Protein AF-A0A953RI98-F1 (afdb_monomer_lite)

Structure (mmCIF, N/CA/C/O backbone):
data_AF-A0A953RI98-F1
#
_entry.id   AF-A0A953RI98-F1
#
loop_
_atom_site.group_PDB
_atom_site.id
_atom_site.type_symbol
_atom_site.label_atom_id
_atom_site.label_alt_id
_atom_site.label_comp_id
_atom_site.label_asym_id
_atom_site.label_entity_id
_atom_site.label_seq_id
_atom_site.pdbx_PDB_ins_code
_atom_site.Cartn_x
_atom_site.Cartn_y
_atom_site.Cartn_z
_atom_site.occupancy
_atom_site.B_iso_or_equiv
_atom_site.auth_seq_id
_atom_site.auth_comp_id
_atom_site.auth_asym_id
_atom_site.auth_atom_id
_atom_site.pdbx_PDB_model_num
ATOM 1 N N . MET A 1 1 ? -12.023 2.809 58.067 1.00 58.75 1 MET A N 1
ATOM 2 C CA . MET A 1 1 ? -12.559 1.647 57.316 1.00 58.75 1 MET A CA 1
ATOM 3 C C . MET A 1 1 ? -13.437 2.061 56.128 1.00 58.75 1 MET A C 1
ATOM 5 O O . MET A 1 1 ? -13.149 1.633 55.020 1.00 58.75 1 MET A O 1
ATOM 9 N N . GLY A 1 2 ? -14.457 2.915 56.315 1.00 71.69 2 GLY A N 1
ATOM 10 C CA . GLY A 1 2 ? -15.436 3.251 55.259 1.00 71.69 2 GLY A CA 1
ATOM 11 C C . GLY A 1 2 ? -14.859 3.835 53.959 1.00 71.69 2 GLY A C 1
ATOM 12 O O . GLY A 1 2 ? -15.266 3.426 52.878 1.00 71.69 2 GLY A O 1
ATOM 13 N N . GLN A 1 3 ? -13.851 4.711 54.039 1.00 71.62 3 GLN A N 1
ATOM 14 C CA . GLN A 1 3 ? -13.196 5.284 52.851 1.00 71.62 3 GLN A CA 1
ATOM 15 C C . GLN A 1 3 ? -12.458 4.237 51.996 1.00 71.62 3 GLN A C 1
ATOM 17 O O . GLN A 1 3 ? -12.484 4.318 50.774 1.00 71.62 3 GLN A O 1
ATOM 22 N N . LEU A 1 4 ? -11.842 3.225 52.618 1.00 76.06 4 LEU A N 1
ATOM 23 C CA . LEU A 1 4 ? -11.129 2.159 51.901 1.00 76.06 4 LEU A CA 1
ATOM 24 C C . LEU A 1 4 ? -12.098 1.226 51.168 1.00 76.06 4 LEU A C 1
ATOM 26 O O . LEU A 1 4 ? -11.824 0.813 50.046 1.00 76.06 4 LEU A O 1
ATOM 30 N N . ILE A 1 5 ? -13.252 0.940 51.778 1.00 74.56 5 ILE A N 1
ATOM 31 C CA . ILE A 1 5 ? -14.322 0.152 51.150 1.00 74.56 5 ILE A CA 1
ATOM 32 C C . ILE A 1 5 ? -14.898 0.911 49.953 1.00 74.56 5 ILE A C 1
ATOM 34 O O . ILE A 1 5 ? -15.099 0.322 48.896 1.00 74.56 5 ILE A O 1
ATOM 38 N N . LEU A 1 6 ? -15.105 2.225 50.086 1.00 72.19 6 LEU A N 1
ATOM 39 C CA . LEU A 1 6 ? -15.573 3.063 48.984 1.00 72.19 6 LEU A CA 1
ATOM 40 C C . LEU A 1 6 ? -14.578 3.076 47.815 1.00 72.19 6 LEU A C 1
ATOM 42 O O . LEU A 1 6 ? -14.996 2.946 46.669 1.00 72.19 6 LEU A O 1
ATOM 46 N N . ILE A 1 7 ? -13.274 3.178 48.097 1.00 76.62 7 ILE A N 1
ATOM 47 C CA . ILE A 1 7 ? -12.220 3.079 47.077 1.00 76.62 7 ILE A CA 1
ATOM 48 C C . ILE A 1 7 ? -12.268 1.707 46.400 1.00 76.62 7 ILE A C 1
ATOM 50 O O . ILE A 1 7 ? -12.301 1.638 45.176 1.00 76.62 7 ILE A O 1
ATOM 54 N N . ALA A 1 8 ? -12.348 0.619 47.170 1.00 77.00 8 ALA A N 1
ATOM 55 C CA . ALA A 1 8 ? -12.448 -0.724 46.607 1.00 77.00 8 ALA A CA 1
ATOM 56 C C . ALA A 1 8 ? -13.686 -0.873 45.702 1.00 77.00 8 ALA A C 1
ATOM 58 O O . ALA A 1 8 ? -13.570 -1.389 44.595 1.00 77.00 8 ALA A O 1
ATOM 59 N N . LEU A 1 9 ? -14.848 -0.355 46.106 1.00 72.31 9 LEU A N 1
ATOM 60 C CA . LEU A 1 9 ? -16.073 -0.379 45.297 1.00 72.31 9 LEU A CA 1
ATOM 61 C C . LEU A 1 9 ? -15.994 0.526 44.056 1.00 72.31 9 LEU A C 1
ATOM 63 O O . LEU A 1 9 ? -16.518 0.172 43.002 1.00 72.31 9 LEU A O 1
ATOM 67 N N . ALA A 1 10 ? -15.311 1.668 44.138 1.00 72.00 10 ALA A N 1
ATOM 68 C CA . ALA A 1 10 ? -15.147 2.581 43.008 1.00 72.00 10 ALA A CA 1
ATOM 69 C C . ALA A 1 10 ? -14.333 1.958 41.856 1.00 72.00 10 ALA A C 1
ATOM 71 O O . ALA A 1 10 ? -14.590 2.264 40.686 1.00 72.00 10 ALA A O 1
ATOM 72 N N . THR A 1 11 ? -13.424 1.018 42.157 1.00 78.88 11 THR A N 1
ATOM 73 C CA . THR A 1 11 ? -12.652 0.306 41.122 1.00 78.88 11 THR A CA 1
ATOM 74 C C . THR A 1 11 ? -13.535 -0.474 40.142 1.00 78.88 11 THR A C 1
ATOM 76 O O . THR A 1 11 ? -13.178 -0.570 38.971 1.00 78.88 11 THR A O 1
ATOM 79 N N . PHE A 1 12 ? -14.722 -0.927 40.565 1.00 73.88 12 PHE A N 1
ATOM 80 C CA . PHE A 1 12 ? -15.679 -1.631 39.700 1.00 73.88 12 PHE A CA 1
ATOM 81 C C . PHE A 1 12 ? -16.277 -0.727 38.617 1.00 73.88 12 PHE A C 1
ATOM 83 O O . PHE A 1 12 ? -16.681 -1.209 37.561 1.00 73.88 12 PHE A O 1
ATOM 90 N N . VAL A 1 13 ? -16.353 0.583 38.875 1.00 72.00 13 VAL A N 1
ATOM 91 C CA . VAL A 1 13 ? -16.832 1.567 37.895 1.00 72.00 13 VAL A CA 1
ATOM 92 C C . VAL A 1 13 ? -15.695 1.966 36.962 1.00 72.00 13 VAL A C 1
ATOM 94 O O . VAL A 1 13 ? -15.873 2.023 35.747 1.00 72.00 13 VAL A O 1
ATOM 97 N N . SER A 1 14 ? -14.524 2.258 37.530 1.00 77.56 14 SER A N 1
ATOM 98 C CA . SER A 1 14 ? -13.326 2.567 36.759 1.00 77.56 14 SER A CA 1
ATOM 99 C C . SER A 1 14 ? -12.066 2.403 37.605 1.00 77.56 14 SER A C 1
ATOM 101 O O . SER A 1 14 ? -11.729 3.276 38.408 1.00 77.56 14 SER A O 1
ATOM 103 N N . GLU A 1 15 ? -11.308 1.345 37.339 1.00 81.69 15 GLU A N 1
ATOM 104 C CA . GLU A 1 15 ? -10.037 1.037 38.003 1.00 81.69 15 GLU A CA 1
ATOM 105 C C . GLU A 1 15 ? -9.029 2.189 37.923 1.00 81.69 15 GLU A C 1
ATOM 107 O O . GLU A 1 15 ? -8.533 2.657 38.949 1.00 81.69 15 GLU A O 1
ATOM 112 N N . ASP A 1 16 ? -8.758 2.678 36.707 1.00 79.06 16 ASP A N 1
ATOM 113 C CA . ASP A 1 16 ? -7.686 3.645 36.452 1.00 79.06 16 ASP A CA 1
ATOM 114 C C . ASP A 1 16 ? -8.006 5.004 37.109 1.00 79.06 16 ASP A C 1
ATOM 116 O O . ASP A 1 16 ? -7.175 5.557 37.830 1.00 79.06 16 ASP A O 1
ATOM 120 N N . LEU A 1 17 ? -9.242 5.506 36.954 1.00 76.06 17 LEU A N 1
ATOM 121 C CA . LEU A 1 17 ? -9.711 6.718 37.649 1.00 76.06 17 LEU A CA 1
ATOM 122 C C . LEU A 1 17 ? -9.655 6.576 39.172 1.00 76.06 17 LEU A C 1
ATOM 124 O O . LEU A 1 17 ? -9.286 7.527 39.855 1.00 76.06 17 LEU A O 1
ATOM 128 N N . THR A 1 18 ? -9.993 5.402 39.704 1.00 80.25 18 THR A N 1
ATOM 129 C CA . THR A 1 18 ? -9.971 5.160 41.149 1.00 80.25 18 THR A CA 1
ATOM 130 C C . THR A 1 18 ? -8.543 5.161 41.687 1.00 80.25 18 THR A C 1
ATOM 132 O O . THR A 1 18 ? -8.291 5.750 42.737 1.00 80.25 18 THR A O 1
ATOM 135 N N . CYS A 1 19 ? -7.584 4.589 40.954 1.00 81.81 19 CYS A N 1
ATOM 136 C CA . CYS A 1 19 ? -6.167 4.645 41.317 1.00 81.81 19 CYS A CA 1
ATOM 137 C C . CYS A 1 19 ? -5.626 6.082 41.286 1.00 81.81 19 CYS A C 1
ATOM 139 O O . CYS A 1 19 ? -4.905 6.484 42.198 1.00 81.81 19 CYS A O 1
ATOM 141 N N . ILE A 1 20 ? -6.008 6.869 40.274 1.00 81.44 20 ILE A N 1
ATOM 142 C CA . ILE A 1 20 ? -5.626 8.285 40.156 1.00 81.44 20 ILE A CA 1
ATOM 143 C C . ILE A 1 20 ? -6.228 9.104 41.306 1.00 81.44 20 ILE A C 1
ATOM 145 O O . ILE A 1 20 ? -5.518 9.836 41.994 1.00 81.44 20 ILE A O 1
ATOM 149 N N . ALA A 1 21 ? -7.525 8.942 41.576 1.00 75.56 21 ALA A N 1
ATOM 150 C CA . ALA A 1 21 ? -8.201 9.615 42.683 1.00 75.56 21 ALA A CA 1
ATOM 151 C C . ALA A 1 21 ? -7.585 9.232 44.037 1.00 75.56 21 ALA A C 1
ATOM 153 O O . ALA A 1 21 ? -7.332 10.097 44.871 1.00 75.56 21 ALA A O 1
ATOM 154 N N . THR A 1 22 ? -7.261 7.953 44.232 1.00 82.19 22 THR A N 1
ATOM 155 C CA . THR A 1 22 ? -6.580 7.468 45.440 1.00 82.19 22 THR A CA 1
ATOM 156 C C . THR A 1 22 ? -5.192 8.091 45.580 1.00 82.19 22 THR A C 1
ATOM 158 O O . THR A 1 22 ? -4.839 8.552 46.662 1.00 82.19 22 THR A O 1
ATOM 161 N N . GLY A 1 23 ? -4.427 8.188 44.488 1.00 83.31 23 GLY A N 1
ATOM 162 C CA . GLY A 1 23 ? -3.149 8.899 44.465 1.00 83.31 23 GLY A CA 1
ATOM 163 C C . GLY A 1 23 ? -3.290 10.378 44.834 1.00 83.31 23 GLY A C 1
ATOM 164 O O . GLY A 1 23 ? -2.497 10.885 45.622 1.00 83.31 23 GLY A O 1
ATOM 165 N N . ALA A 1 24 ? -4.332 11.057 44.348 1.00 78.56 24 ALA A N 1
ATOM 166 C CA . ALA A 1 24 ? -4.621 12.445 44.710 1.00 78.56 24 ALA A CA 1
ATOM 167 C C . ALA A 1 24 ? -4.979 12.609 46.203 1.00 78.56 24 ALA A C 1
ATOM 169 O O . ALA A 1 24 ? -4.488 13.532 46.850 1.00 78.56 24 ALA A O 1
ATOM 170 N N . LEU A 1 25 ? -5.758 11.685 46.779 1.00 80.00 25 LEU A N 1
ATOM 171 C CA . LEU A 1 25 ? -6.078 11.673 48.216 1.00 80.00 25 LEU A CA 1
ATOM 172 C C . LEU A 1 25 ? -4.842 11.410 49.094 1.00 80.00 25 LEU A C 1
ATOM 174 O O . LEU A 1 25 ? -4.729 11.945 50.199 1.00 80.00 25 LEU A O 1
ATOM 178 N N . ILE A 1 26 ? -3.899 10.599 48.604 1.00 85.50 26 ILE A N 1
ATOM 179 C CA . ILE A 1 26 ? -2.601 10.378 49.257 1.00 85.50 26 ILE A CA 1
ATOM 180 C C . ILE A 1 26 ? -1.724 11.632 49.145 1.00 85.50 26 ILE A C 1
ATOM 182 O O . ILE A 1 26 ? -1.042 12.005 50.103 1.00 85.50 26 ILE A O 1
ATOM 186 N N . ALA A 1 27 ? -1.748 12.314 47.996 1.00 80.94 27 ALA A N 1
ATOM 187 C CA . ALA A 1 27 ? -1.023 13.565 47.793 1.00 80.94 27 ALA A CA 1
ATOM 188 C C . ALA A 1 27 ? -1.484 14.659 48.766 1.00 80.94 27 ALA A C 1
ATOM 190 O O . ALA A 1 27 ? -0.638 15.368 49.307 1.00 80.94 27 ALA A O 1
ATOM 191 N N . SER A 1 28 ? -2.791 14.742 49.039 1.00 75.62 28 SER A N 1
ATOM 192 C CA . SER A 1 28 ? -3.391 15.703 49.972 1.00 75.62 28 SER A CA 1
ATOM 193 C C . SER A 1 28 ? -3.288 15.305 51.452 1.00 75.62 28 SER A C 1
ATOM 195 O O . SER A 1 28 ? -3.859 15.984 52.299 1.00 75.62 28 SER A O 1
ATOM 197 N N . GLY A 1 29 ? -2.624 14.189 51.779 1.00 80.31 29 GLY A N 1
ATOM 198 C CA . GLY A 1 29 ? -2.442 13.719 53.159 1.00 80.31 29 GLY A CA 1
ATOM 199 C C . GLY A 1 29 ? -3.692 13.128 53.822 1.00 80.31 29 GLY A C 1
ATOM 200 O O . GLY A 1 29 ? -3.650 12.797 55.002 1.00 80.31 29 GLY A O 1
ATOM 201 N N . MET A 1 30 ? -4.793 12.956 53.081 1.00 76.06 30 MET A N 1
ATOM 202 C CA . MET A 1 30 ? -6.050 12.407 53.611 1.00 76.06 30 MET A CA 1
ATOM 203 C C . MET A 1 30 ? -6.041 10.875 53.711 1.00 76.06 30 MET A C 1
ATOM 205 O O . MET A 1 30 ? -6.892 10.297 54.384 1.00 76.06 30 MET A O 1
ATOM 209 N N . LEU A 1 31 ? -5.104 10.208 53.031 1.00 81.56 31 LEU A N 1
ATOM 210 C CA . LEU A 1 31 ? -5.006 8.753 52.988 1.00 81.56 31 LEU A CA 1
ATOM 211 C C . LEU A 1 31 ? -3.542 8.299 53.048 1.00 81.56 31 LEU A C 1
ATOM 213 O O . LEU A 1 31 ? -2.679 8.844 52.363 1.00 81.56 31 LEU A O 1
ATOM 217 N N . GLY A 1 32 ? -3.260 7.260 53.836 1.00 86.00 32 GLY A N 1
ATOM 218 C CA . GLY A 1 32 ? -1.954 6.604 53.819 1.00 86.00 32 GLY A CA 1
ATOM 219 C C . GLY A 1 32 ? -1.722 5.852 52.504 1.00 86.00 32 GLY A C 1
ATOM 220 O O . GLY A 1 32 ? -2.642 5.225 51.973 1.00 86.00 32 GLY A O 1
ATOM 221 N N . PHE A 1 33 ? -0.482 5.860 52.007 1.00 88.25 33 PHE A N 1
ATOM 222 C CA . PHE A 1 33 ? -0.121 5.200 50.747 1.00 88.25 33 PHE A CA 1
ATOM 223 C C . PHE A 1 33 ? -0.445 3.700 50.757 1.00 88.25 33 PHE A C 1
ATOM 225 O O . PHE A 1 33 ? -1.147 3.208 49.875 1.00 88.25 33 PHE A O 1
ATOM 232 N N . LEU A 1 34 ? 0.012 2.983 51.789 1.00 88.81 34 LEU A N 1
ATOM 233 C CA . LEU A 1 34 ? -0.156 1.534 51.881 1.00 88.81 34 LEU A CA 1
ATOM 234 C C . LEU A 1 34 ? -1.642 1.114 51.987 1.00 88.81 34 LEU A C 1
ATOM 236 O O . LEU A 1 34 ? -2.062 0.282 51.184 1.00 88.81 34 LEU A O 1
ATOM 240 N N . PRO A 1 35 ? -2.481 1.716 52.859 1.00 89.25 35 PRO A N 1
ATOM 241 C CA . PRO A 1 35 ? -3.920 1.442 52.869 1.00 89.25 35 PRO A CA 1
ATOM 242 C C . PRO A 1 35 ? -4.624 1.728 51.535 1.00 89.25 35 PRO A C 1
ATOM 244 O O . PRO A 1 35 ? -5.454 0.929 51.106 1.00 89.25 35 PRO A O 1
ATOM 247 N N . GLY A 1 36 ? -4.292 2.837 50.862 1.00 86.25 36 GLY A N 1
ATOM 248 C CA . GLY A 1 36 ? -4.909 3.201 49.582 1.00 86.25 36 GLY A CA 1
ATOM 249 C C . GLY A 1 36 ? -4.561 2.235 48.451 1.00 86.25 36 GLY A C 1
ATOM 250 O O . GLY A 1 36 ? -5.443 1.806 47.704 1.00 86.25 36 GLY A O 1
ATOM 251 N N . VAL A 1 37 ? -3.291 1.832 48.363 1.00 89.69 37 VAL A N 1
ATOM 252 C CA . VAL A 1 37 ? -2.833 0.825 47.398 1.00 89.69 37 VAL A CA 1
ATOM 253 C C . VAL A 1 37 ? -3.502 -0.521 47.662 1.00 89.69 37 VAL A C 1
ATOM 255 O O . VAL A 1 37 ? -4.019 -1.123 46.725 1.00 89.69 37 VAL A O 1
ATOM 258 N N . LEU A 1 38 ? -3.551 -0.978 48.917 1.00 90.38 38 LEU A N 1
ATOM 259 C CA . LEU A 1 38 ? -4.193 -2.248 49.269 1.00 90.38 38 LEU A CA 1
ATOM 260 C C . LEU A 1 38 ? -5.690 -2.248 48.937 1.00 90.38 38 LEU A C 1
ATOM 262 O O . LEU A 1 38 ? -6.190 -3.236 48.404 1.00 90.38 38 LEU A O 1
ATOM 266 N N . ALA A 1 39 ? -6.392 -1.138 49.181 1.00 88.12 39 ALA A N 1
ATOM 267 C CA . ALA A 1 39 ? -7.798 -0.996 48.810 1.00 88.12 39 ALA A CA 1
ATOM 268 C C . ALA A 1 39 ? -8.013 -1.065 47.288 1.00 88.12 39 ALA A C 1
ATOM 270 O O . ALA A 1 39 ? -8.926 -1.753 46.831 1.00 88.12 39 ALA A O 1
ATOM 271 N N . CYS A 1 40 ? -7.150 -0.412 46.500 1.00 86.25 40 CYS A N 1
ATOM 272 C CA . CYS A 1 40 ? -7.204 -0.487 45.038 1.00 86.25 40 CYS A CA 1
ATOM 273 C C . CYS A 1 40 ? -6.902 -1.903 44.532 1.00 86.25 40 CYS A C 1
ATOM 275 O O . CYS A 1 40 ? -7.646 -2.427 43.708 1.00 86.25 40 CYS A O 1
ATOM 277 N N . VAL A 1 41 ? -5.844 -2.542 45.043 1.00 89.31 41 VAL A N 1
ATOM 278 C CA . VAL A 1 41 ? -5.472 -3.913 44.660 1.00 89.31 41 VAL A CA 1
ATOM 279 C C . VAL A 1 41 ? -6.602 -4.885 44.986 1.00 89.31 41 VAL A C 1
ATOM 281 O O . VAL A 1 41 ? -6.954 -5.693 44.132 1.00 89.31 41 VAL A O 1
ATOM 284 N N . ALA A 1 42 ? -7.202 -4.783 46.175 1.00 87.88 42 ALA A N 1
ATOM 285 C CA . ALA A 1 42 ? -8.323 -5.626 46.571 1.00 87.88 42 ALA A CA 1
ATOM 286 C C . ALA A 1 42 ? -9.540 -5.418 45.657 1.00 87.88 42 ALA A C 1
ATOM 288 O O . ALA A 1 42 ? -10.073 -6.391 45.130 1.00 87.88 42 ALA A O 1
ATOM 289 N N . GLY A 1 43 ? -9.946 -4.166 45.421 1.00 86.38 43 GLY A N 1
ATOM 290 C CA . GLY A 1 43 ? -11.077 -3.843 44.548 1.00 86.38 43 GLY A CA 1
ATOM 291 C C . GLY A 1 43 ? -10.897 -4.382 43.128 1.00 86.38 43 GLY A C 1
ATOM 292 O O . GLY A 1 43 ? -11.750 -5.120 42.637 1.00 86.38 43 GLY A O 1
ATOM 293 N N . ILE A 1 44 ? -9.739 -4.112 42.519 1.00 87.06 44 ILE A N 1
ATOM 294 C CA . ILE A 1 44 ? -9.410 -4.597 41.173 1.00 87.06 44 ILE A CA 1
ATOM 295 C C . ILE A 1 44 ? -9.367 -6.132 41.143 1.00 87.06 44 ILE A C 1
ATOM 297 O O . ILE A 1 44 ? -9.875 -6.756 40.217 1.00 87.06 44 ILE A O 1
ATOM 301 N N . PHE A 1 45 ? -8.808 -6.766 42.177 1.00 88.19 45 PHE A N 1
ATOM 302 C CA . PHE A 1 45 ? -8.748 -8.223 42.258 1.00 88.19 45 PHE A CA 1
ATOM 303 C C . PHE A 1 45 ? -10.122 -8.878 42.292 1.00 88.19 45 PHE A C 1
ATOM 305 O O . PHE A 1 45 ? -10.366 -9.819 41.537 1.00 88.19 45 PHE A O 1
ATOM 312 N N . PHE A 1 46 ? -11.043 -8.364 43.101 1.00 87.81 46 PHE A N 1
ATOM 313 C CA . PHE A 1 46 ? -12.403 -8.893 43.121 1.00 87.81 46 PHE A CA 1
ATOM 314 C C . PHE A 1 46 ? -13.180 -8.560 41.840 1.00 87.81 46 PHE A C 1
ATOM 316 O O . PHE A 1 46 ? -13.892 -9.428 41.336 1.00 87.81 46 PHE A O 1
ATOM 323 N N . GLY A 1 47 ? -13.015 -7.359 41.278 1.00 84.81 47 GLY A N 1
ATOM 324 C CA . GLY A 1 47 ? -13.652 -6.960 40.019 1.00 84.81 47 GLY A CA 1
ATOM 325 C C . GLY A 1 47 ? -13.255 -7.849 38.839 1.00 84.81 47 GLY A C 1
ATOM 326 O O . GLY A 1 47 ? -14.115 -8.375 38.131 1.00 84.81 47 GLY A O 1
ATOM 327 N N . ASP A 1 48 ? -11.962 -8.107 38.672 1.00 84.19 48 ASP A N 1
ATOM 328 C CA . ASP A 1 48 ? -11.457 -8.924 37.567 1.00 84.19 48 ASP A CA 1
ATOM 329 C C . ASP A 1 48 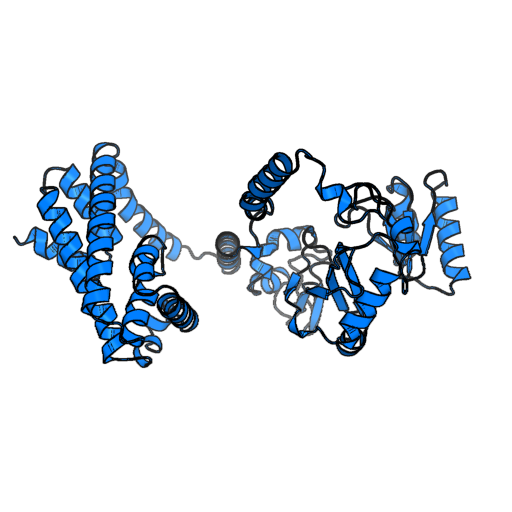? -11.742 -10.421 37.753 1.00 84.19 48 ASP A C 1
ATOM 331 O O . ASP A 1 48 ? -11.989 -11.140 36.777 1.00 84.19 48 ASP A O 1
ATOM 335 N N . LEU A 1 49 ? -11.810 -10.900 39.001 1.00 86.88 49 LEU A N 1
ATOM 336 C CA . LEU A 1 49 ? -12.312 -12.243 39.289 1.00 86.88 49 LEU A CA 1
ATOM 337 C C . LEU A 1 49 ? -13.768 -12.417 38.847 1.00 86.88 49 LEU A C 1
ATOM 339 O O . LEU A 1 49 ? -14.104 -13.474 38.308 1.00 86.88 49 LEU A O 1
ATOM 343 N N . LEU A 1 50 ? -14.623 -11.398 39.006 1.00 86.50 50 LEU A N 1
ATOM 344 C CA . LEU A 1 50 ? -15.993 -11.460 38.488 1.00 86.50 50 LEU A CA 1
ATOM 345 C C . LEU A 1 50 ? -16.007 -11.618 36.968 1.00 86.50 50 LEU A C 1
ATOM 347 O O . LEU A 1 50 ? -16.801 -12.406 36.465 1.00 86.50 50 LEU A O 1
ATOM 351 N N . LEU A 1 51 ? -15.119 -10.944 36.232 1.00 85.06 51 LEU A N 1
ATOM 352 C CA . LEU A 1 51 ? -15.024 -11.092 34.773 1.00 85.06 51 LEU A CA 1
ATOM 353 C C . LEU A 1 51 ? -14.588 -12.505 34.364 1.00 85.06 51 LEU A C 1
ATOM 355 O O . LEU A 1 51 ? -15.168 -13.091 33.444 1.00 85.06 51 LEU A O 1
ATOM 359 N N . TYR A 1 52 ? -13.616 -13.080 35.077 1.00 86.75 52 TYR A N 1
ATOM 360 C CA . TYR A 1 52 ? -13.198 -14.470 34.887 1.00 86.75 52 TYR A CA 1
ATOM 361 C C . TYR A 1 52 ? -14.349 -15.452 35.156 1.00 86.75 52 TYR A C 1
ATOM 363 O O . TYR A 1 52 ? -14.629 -16.328 34.331 1.00 86.75 52 TYR A O 1
ATOM 371 N N . PHE A 1 53 ? -15.052 -15.305 36.284 1.00 86.25 53 PHE A N 1
ATOM 372 C CA . PHE A 1 53 ? -16.180 -16.174 36.626 1.00 86.25 53 PHE A CA 1
ATOM 373 C C . PHE A 1 53 ? -17.361 -15.983 35.683 1.00 86.25 53 PHE A C 1
ATOM 375 O O . PHE A 1 53 ? -17.996 -16.967 35.314 1.00 86.25 53 PHE A O 1
ATOM 382 N N . ALA A 1 54 ? -17.615 -14.761 35.226 1.00 83.50 54 ALA A N 1
ATOM 383 C CA . ALA A 1 54 ? -18.639 -14.483 34.235 1.00 83.50 54 ALA A CA 1
ATOM 384 C C . ALA A 1 54 ? -18.335 -15.224 32.921 1.00 83.50 54 ALA A C 1
ATOM 386 O O . ALA A 1 54 ? -19.207 -15.914 32.401 1.00 83.50 54 ALA A O 1
ATOM 387 N N . GLY A 1 55 ? -17.084 -15.201 32.442 1.00 83.56 55 GLY A N 1
ATOM 388 C CA . GLY A 1 55 ? -16.660 -16.010 31.292 1.00 83.56 55 GLY A CA 1
ATOM 389 C C . GLY A 1 55 ? -16.757 -17.524 31.534 1.00 83.56 55 GLY A C 1
ATOM 390 O O . GLY A 1 55 ? -17.151 -18.270 30.639 1.00 83.56 55 GLY A O 1
ATOM 391 N N . ARG A 1 56 ? -16.443 -17.991 32.750 1.00 85.12 56 ARG A N 1
ATOM 392 C CA . ARG A 1 56 ? -16.437 -19.421 33.109 1.00 85.12 56 ARG A CA 1
ATOM 393 C C . ARG A 1 56 ? -17.833 -20.021 33.310 1.00 85.12 56 ARG A C 1
ATOM 395 O O . ARG A 1 56 ? -18.039 -21.176 32.938 1.00 85.12 56 ARG A O 1
ATOM 402 N N . LEU A 1 57 ? -18.752 -19.272 33.922 1.00 84.81 57 LEU A N 1
ATOM 403 C CA . LEU A 1 57 ? -20.109 -19.714 34.266 1.00 84.81 57 LEU A CA 1
ATOM 404 C C . LEU A 1 57 ? -21.093 -19.479 33.120 1.00 84.81 57 LEU A C 1
ATOM 406 O O . LEU A 1 57 ? -21.866 -20.373 32.793 1.00 84.81 57 LEU A O 1
ATOM 410 N N . LEU A 1 58 ? -21.057 -18.295 32.500 1.00 81.81 58 LEU A N 1
ATOM 411 C CA . LEU A 1 58 ? -22.013 -17.919 31.452 1.00 81.81 58 LEU A CA 1
ATOM 412 C C . LEU A 1 58 ? -21.564 -18.367 30.059 1.00 81.81 58 LEU A C 1
ATOM 414 O O . LEU A 1 58 ? -22.381 -18.404 29.142 1.00 81.81 58 LEU A O 1
ATOM 418 N N . GLY A 1 59 ? -20.287 -18.726 29.888 1.00 78.88 59 GLY A N 1
ATOM 419 C CA . GLY A 1 59 ? -19.756 -19.222 28.623 1.00 78.88 59 GLY A CA 1
ATOM 420 C C . GLY A 1 59 ? -19.830 -18.189 27.493 1.00 78.88 59 GLY A C 1
ATOM 421 O O . GLY A 1 59 ? -19.922 -16.983 27.719 1.00 78.88 59 GLY A O 1
ATOM 422 N N . ARG A 1 60 ? -19.796 -18.662 26.239 1.00 74.00 60 ARG A N 1
ATOM 423 C CA . ARG A 1 60 ? -19.845 -17.807 25.035 1.00 74.00 60 ARG A CA 1
ATOM 424 C C . ARG A 1 60 ? -21.065 -16.862 24.946 1.00 74.00 60 ARG A C 1
ATOM 426 O O . ARG A 1 60 ? -20.876 -15.755 24.439 1.00 74.00 60 ARG A O 1
ATOM 433 N N . PRO A 1 61 ? -22.269 -17.200 25.458 1.00 76.88 61 PRO A N 1
ATOM 434 C CA . PRO A 1 61 ? -23.422 -16.292 25.464 1.00 76.88 61 PRO A CA 1
ATOM 435 C C . PRO A 1 61 ? -23.179 -14.906 26.082 1.00 76.88 61 PRO A C 1
ATOM 437 O O . PRO A 1 61 ? -23.808 -13.938 25.658 1.00 76.88 61 PRO A O 1
ATOM 440 N N . ILE A 1 62 ? -22.241 -14.762 27.029 1.00 73.12 62 ILE A N 1
ATOM 441 C CA . ILE A 1 62 ? -21.940 -13.454 27.638 1.00 73.12 62 ILE A CA 1
ATOM 442 C C . ILE A 1 62 ? -21.407 -12.435 26.622 1.00 73.12 62 ILE A C 1
ATOM 444 O O . ILE A 1 62 ? -21.698 -11.241 26.711 1.00 73.12 62 ILE A O 1
ATOM 448 N N . VAL A 1 63 ? -20.668 -12.912 25.616 1.00 68.12 63 VAL A N 1
ATOM 449 C CA . VAL A 1 63 ? -20.084 -12.082 24.552 1.00 68.12 63 VAL A CA 1
ATOM 450 C C . VAL A 1 63 ? -21.176 -11.565 23.608 1.00 68.12 63 VAL A C 1
ATOM 452 O O . VAL A 1 63 ? -21.039 -10.503 23.002 1.00 68.12 63 VAL A O 1
ATOM 455 N N . GLN A 1 64 ? -22.307 -12.272 23.532 1.00 71.94 64 GLN A N 1
ATOM 456 C CA . GLN A 1 64 ? -23.447 -11.914 22.689 1.00 71.94 64 GLN A CA 1
ATOM 457 C C . GLN A 1 64 ? -24.417 -10.933 23.367 1.00 71.94 64 GLN A C 1
ATOM 459 O O . GLN A 1 64 ? -25.319 -10.401 22.712 1.00 71.94 64 GLN A O 1
ATOM 464 N N . TRP A 1 65 ? -24.229 -10.627 24.655 1.00 75.56 65 TRP A N 1
ATOM 465 C CA . TRP A 1 65 ? -25.087 -9.686 25.367 1.00 75.56 65 TRP A CA 1
ATOM 466 C C . TRP A 1 65 ? -24.907 -8.257 24.826 1.00 75.56 65 TRP A C 1
ATOM 468 O O . TRP A 1 65 ? -23.800 -7.720 24.782 1.00 75.56 65 TRP A O 1
ATOM 478 N N . LYS A 1 66 ? -26.014 -7.619 24.407 1.00 68.94 66 LYS A N 1
ATOM 479 C CA . LYS A 1 66 ? -26.037 -6.320 23.697 1.00 68.94 66 LYS A CA 1
ATOM 480 C C . LYS A 1 66 ? -25.128 -5.216 24.281 1.00 68.94 66 LYS A C 1
ATOM 482 O O . LYS A 1 66 ? -24.473 -4.552 23.474 1.00 68.94 66 LYS A O 1
ATOM 487 N N . PRO A 1 67 ? -25.068 -4.966 25.606 1.00 69.50 67 PRO A N 1
ATOM 488 C CA . PRO A 1 67 ? -24.175 -3.942 26.149 1.00 69.50 67 PRO A CA 1
ATOM 489 C C . PRO A 1 67 ? -22.697 -4.346 26.062 1.00 69.50 67 PRO A C 1
ATOM 491 O O . PRO A 1 67 ? -21.870 -3.514 25.690 1.00 69.50 67 PRO A O 1
ATOM 494 N N . LEU A 1 68 ? -22.365 -5.618 26.317 1.00 66.00 68 LEU A N 1
ATOM 495 C CA . LEU A 1 68 ? -20.988 -6.110 26.243 1.00 66.00 68 LEU A CA 1
ATOM 496 C C . LEU A 1 68 ? -20.480 -6.200 24.803 1.00 66.00 68 LEU A C 1
ATOM 498 O O . LEU A 1 68 ? -19.344 -5.811 24.560 1.00 66.00 68 LEU A O 1
ATOM 502 N N . ARG A 1 69 ? -21.316 -6.591 23.832 1.00 68.56 69 ARG A N 1
ATOM 503 C CA . ARG A 1 69 ? -20.938 -6.713 22.409 1.00 68.56 69 ARG A CA 1
ATOM 504 C C . ARG A 1 69 ? -20.390 -5.414 21.798 1.00 68.56 69 ARG A C 1
ATOM 506 O O . ARG A 1 69 ? -19.623 -5.450 20.839 1.00 68.56 69 ARG A O 1
ATOM 513 N N . ARG A 1 70 ? -20.772 -4.248 22.339 1.00 65.50 70 ARG A N 1
ATOM 514 C CA . ARG A 1 70 ? -20.253 -2.937 21.894 1.00 65.50 70 ARG A CA 1
ATOM 515 C C . ARG A 1 70 ? -18.802 -2.689 22.314 1.00 65.50 70 ARG A C 1
ATOM 517 O O . ARG A 1 70 ? -18.110 -1.922 21.654 1.00 65.50 70 ARG A O 1
ATOM 524 N N . ILE A 1 71 ? -18.359 -3.311 23.403 1.00 67.00 71 ILE A N 1
ATOM 525 C CA . ILE A 1 71 ? -17.029 -3.119 24.002 1.00 67.00 71 ILE A CA 1
ATOM 526 C C . ILE A 1 71 ? -16.132 -4.329 23.689 1.00 67.00 71 ILE A C 1
ATOM 528 O O . ILE A 1 71 ? -14.952 -4.181 23.357 1.00 67.00 71 ILE A O 1
ATOM 532 N N . LEU A 1 72 ? -16.725 -5.521 23.735 1.00 70.38 72 LEU A N 1
ATOM 533 C CA . LEU A 1 72 ? -16.119 -6.830 23.575 1.00 70.38 72 LEU A CA 1
ATOM 534 C C . LEU A 1 72 ? -16.616 -7.479 22.272 1.00 70.38 72 LEU A C 1
ATOM 536 O O . LEU A 1 72 ? -17.725 -8.002 22.215 1.00 70.38 72 LEU A O 1
ATOM 540 N N . SER A 1 73 ? -15.810 -7.430 21.209 1.00 75.38 73 SER A N 1
ATOM 541 C CA . SER A 1 73 ? -16.120 -8.135 19.958 1.00 75.38 73 SER A CA 1
ATOM 542 C C . SER A 1 73 ? -15.656 -9.591 20.017 1.00 75.38 73 SER A C 1
ATOM 544 O O . SER A 1 73 ? -14.623 -9.879 20.620 1.00 75.38 73 SER A O 1
ATOM 546 N N . GLU A 1 74 ? -16.368 -10.494 19.336 1.00 77.50 74 GLU A N 1
ATOM 547 C CA . GLU A 1 74 ? -15.986 -11.916 19.232 1.00 77.50 74 GLU A CA 1
ATOM 548 C C . GLU A 1 74 ? -14.545 -12.075 18.732 1.00 77.50 74 GLU A C 1
ATOM 550 O O . GLU A 1 74 ? -13.748 -12.745 19.373 1.00 77.50 74 GLU A O 1
ATOM 555 N N . GLN A 1 75 ? -14.152 -11.311 17.707 1.00 77.38 75 GLN A N 1
ATOM 556 C CA . GLN A 1 75 ? -12.779 -11.302 17.187 1.00 77.38 75 GLN A CA 1
ATOM 557 C C . GLN A 1 75 ? -11.712 -11.000 18.253 1.00 77.38 75 GLN A C 1
ATOM 559 O O . GLN A 1 75 ? -10.632 -11.584 18.229 1.00 77.38 75 GLN A O 1
ATOM 564 N N . LYS A 1 76 ? -11.986 -10.078 19.190 1.00 76.19 76 LYS A N 1
ATOM 565 C CA . LYS A 1 76 ? -11.041 -9.746 20.270 1.00 76.19 76 LYS A CA 1
ATOM 566 C C . LYS A 1 76 ? -10.956 -10.866 21.300 1.00 76.19 76 LYS A C 1
ATOM 568 O O . LYS A 1 76 ? -9.878 -11.099 21.838 1.00 76.19 76 LYS A O 1
ATOM 573 N N . VAL A 1 77 ? -12.080 -11.525 21.581 1.00 78.50 77 VAL A N 1
ATOM 574 C CA . VAL A 1 77 ? -12.132 -12.673 22.492 1.00 78.50 77 VAL A CA 1
ATOM 575 C C . VAL A 1 77 ? -11.396 -13.859 21.880 1.00 78.50 77 VAL A C 1
ATOM 577 O O . VAL A 1 77 ? -10.551 -14.431 22.554 1.00 78.50 77 VAL A O 1
ATOM 580 N N . ASP A 1 78 ? -11.619 -14.161 20.601 1.00 81.31 78 ASP A N 1
ATOM 581 C CA . ASP A 1 78 ? -10.932 -15.248 19.897 1.00 81.31 78 ASP A CA 1
ATOM 582 C C . ASP A 1 78 ? -9.419 -15.001 19.809 1.00 81.31 78 ASP A C 1
ATOM 584 O O . ASP A 1 78 ? -8.618 -15.896 20.081 1.00 81.31 78 ASP A O 1
ATOM 588 N N . LEU A 1 79 ? -9.002 -13.764 19.510 1.00 79.94 79 LEU A N 1
ATOM 589 C CA . LEU A 1 79 ? -7.587 -13.388 19.506 1.00 79.94 79 LEU A CA 1
ATOM 590 C C . LEU A 1 79 ? -6.954 -13.546 20.896 1.00 79.94 79 LEU A C 1
ATOM 592 O O . LEU A 1 79 ? -5.867 -14.113 21.016 1.00 79.94 79 LEU A O 1
ATOM 596 N N . ALA A 1 80 ? -7.645 -13.089 21.944 1.00 77.25 80 ALA A N 1
ATOM 597 C CA . ALA A 1 80 ? -7.193 -13.258 23.320 1.00 77.25 80 ALA A CA 1
ATOM 598 C C . ALA A 1 80 ? -7.133 -14.741 23.719 1.00 77.25 80 ALA A C 1
ATOM 600 O O . ALA A 1 80 ? -6.157 -15.154 24.339 1.00 77.25 80 ALA A O 1
ATOM 601 N N . SER A 1 81 ? -8.115 -15.553 23.314 1.00 80.62 81 SER A N 1
ATOM 602 C CA . SER A 1 81 ? -8.128 -17.001 23.530 1.00 80.62 81 SER A CA 1
ATOM 603 C C . SER A 1 81 ? -6.942 -17.693 22.859 1.00 80.62 81 SER A C 1
ATOM 605 O O . SER A 1 81 ? -6.269 -18.495 23.502 1.00 80.62 81 SER A O 1
ATOM 607 N N . ASN A 1 82 ? -6.625 -17.341 21.612 1.00 83.06 82 ASN A N 1
ATOM 608 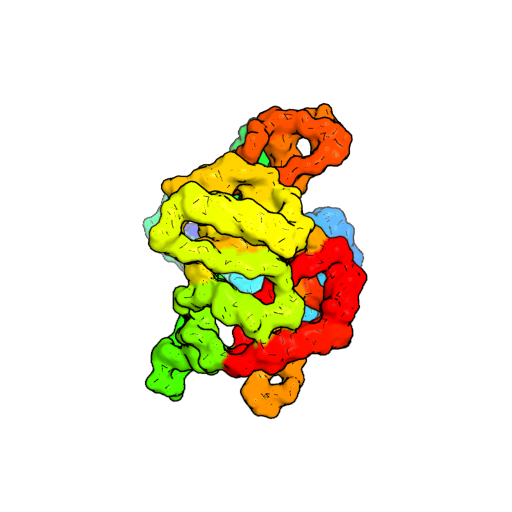C CA . ASN A 1 82 ? -5.469 -17.892 20.901 1.00 83.06 82 ASN A CA 1
ATOM 609 C C . ASN A 1 82 ? -4.147 -17.510 21.583 1.00 83.06 82 ASN A C 1
ATOM 611 O O . ASN A 1 82 ? -3.267 -18.352 21.757 1.00 83.06 82 ASN A O 1
ATOM 615 N N . TRP A 1 83 ? -4.012 -16.255 22.023 1.00 79.38 83 TRP A N 1
ATOM 616 C CA . TRP A 1 83 ? -2.822 -15.794 22.744 1.00 79.38 83 TRP A CA 1
ATOM 617 C C . TRP A 1 83 ? -2.663 -16.491 24.099 1.00 79.38 83 TRP A C 1
ATOM 619 O O . TRP A 1 83 ? -1.559 -16.925 24.431 1.00 79.38 83 TRP A O 1
ATOM 629 N N . LEU A 1 84 ? -3.755 -16.642 24.855 1.00 82.00 84 LEU A N 1
ATOM 630 C CA . LEU A 1 84 ? -3.792 -17.407 26.106 1.00 82.00 84 LEU A CA 1
ATOM 631 C C . LEU A 1 84 ? -3.440 -18.882 25.885 1.00 82.00 84 LEU A C 1
ATOM 633 O O . LEU A 1 84 ? -2.716 -19.450 26.697 1.00 82.00 84 LEU A O 1
ATOM 637 N N . GLY A 1 85 ? -3.905 -19.489 24.790 1.00 76.19 85 GLY A N 1
ATOM 638 C CA . GLY A 1 85 ? -3.546 -20.857 24.415 1.00 76.19 85 GLY A CA 1
ATOM 639 C C . GLY A 1 85 ? -2.056 -21.015 24.098 1.00 76.19 85 GLY A C 1
ATOM 640 O O . GLY A 1 85 ? -1.439 -21.981 24.534 1.00 76.19 85 GLY A O 1
ATOM 641 N N . ALA A 1 86 ? -1.459 -20.044 23.398 1.00 78.19 86 ALA A N 1
ATOM 642 C CA . ALA A 1 86 ? -0.067 -20.112 22.951 1.00 78.19 86 ALA A CA 1
ATOM 643 C C . ALA A 1 86 ? 0.968 -19.726 24.026 1.00 78.19 86 ALA A C 1
ATOM 645 O O . ALA A 1 86 ? 2.049 -20.304 24.077 1.00 78.19 86 ALA A O 1
ATOM 646 N N . ARG A 1 87 ? 0.675 -18.723 24.866 1.00 76.19 87 ARG A N 1
ATOM 647 C CA . ARG A 1 87 ? 1.625 -18.153 25.851 1.00 76.19 87 ARG A CA 1
ATOM 648 C C . ARG A 1 87 ? 1.198 -18.363 27.310 1.00 76.19 87 ARG A C 1
ATOM 650 O O . ARG A 1 87 ? 1.886 -17.915 28.233 1.00 76.19 87 ARG A O 1
ATOM 657 N N . GLY A 1 88 ? 0.073 -19.038 27.538 1.00 77.31 88 GLY A N 1
ATOM 658 C CA . GLY A 1 88 ? -0.445 -19.353 28.866 1.00 77.31 88 GLY A CA 1
ATOM 659 C C . GLY A 1 88 ? -0.846 -18.118 29.679 1.00 77.31 88 GLY A C 1
ATOM 660 O O . GLY A 1 88 ? -1.188 -17.059 29.150 1.00 77.31 88 GLY A O 1
ATOM 661 N N . ALA A 1 89 ? -0.776 -18.242 31.007 1.00 72.75 89 ALA A N 1
ATOM 662 C CA . ALA A 1 89 ? -1.197 -17.201 31.949 1.00 72.75 89 ALA A CA 1
ATOM 663 C C . ALA A 1 89 ? -0.305 -15.937 31.952 1.00 72.75 89 ALA A C 1
ATOM 665 O O . ALA A 1 89 ? -0.695 -14.918 32.518 1.00 72.75 89 ALA A O 1
ATOM 666 N N . SER A 1 90 ? 0.847 -15.953 31.269 1.00 75.88 90 SER A N 1
ATOM 667 C CA . SER A 1 90 ? 1.725 -14.778 31.121 1.00 75.88 90 SER A CA 1
ATOM 668 C C . SER A 1 90 ? 1.060 -13.621 30.356 1.00 75.88 90 SER A C 1
ATOM 670 O O . SER A 1 90 ? 1.345 -12.450 30.613 1.00 75.88 90 SER A O 1
ATOM 672 N N . VAL A 1 91 ? 0.103 -13.931 29.472 1.00 82.06 91 VAL A N 1
ATOM 673 C CA . VAL A 1 91 ? -0.673 -12.944 28.699 1.00 82.06 91 VAL A CA 1
ATOM 674 C C . VAL A 1 91 ? -1.510 -12.041 29.603 1.00 82.06 91 VAL A C 1
ATOM 676 O O . VAL A 1 91 ? -1.732 -10.880 29.269 1.00 82.06 91 VAL A O 1
ATOM 679 N N . VAL A 1 92 ? -1.918 -12.533 30.777 1.00 81.25 92 VAL A N 1
ATOM 680 C CA . VAL A 1 92 ? -2.684 -11.762 31.768 1.00 81.25 92 VAL A CA 1
ATOM 681 C C . VAL A 1 92 ? -1.890 -10.533 32.214 1.00 81.25 92 VAL A C 1
ATOM 683 O O . VAL A 1 92 ? -2.437 -9.432 32.240 1.00 81.25 92 VAL A O 1
ATOM 686 N N . ILE A 1 93 ? -0.585 -10.688 32.459 1.00 80.88 93 ILE A N 1
ATOM 687 C CA . ILE A 1 93 ? 0.301 -9.578 32.830 1.00 80.88 93 ILE A CA 1
ATOM 688 C C . ILE A 1 93 ? 0.379 -8.563 31.683 1.00 80.88 93 ILE A C 1
ATOM 690 O O . ILE A 1 93 ? 0.132 -7.375 31.886 1.00 80.88 93 ILE A O 1
ATOM 694 N N . LEU A 1 94 ? 0.659 -9.028 30.460 1.00 81.12 94 LEU A N 1
ATOM 695 C CA . LEU A 1 94 ? 0.823 -8.160 29.288 1.00 81.12 94 LEU A CA 1
ATOM 696 C C . LEU A 1 94 ? -0.461 -7.390 28.935 1.00 81.12 94 LEU A C 1
ATOM 698 O O . LEU A 1 94 ? -0.409 -6.226 28.529 1.00 81.12 94 LEU A O 1
ATOM 702 N N . SER A 1 95 ? -1.623 -8.019 29.132 1.00 82.12 95 SER A N 1
ATOM 703 C CA . SER A 1 95 ? -2.928 -7.402 28.875 1.00 82.12 95 SER A CA 1
ATOM 704 C C . SER A 1 95 ? -3.165 -6.153 29.724 1.00 82.12 95 SER A C 1
ATOM 706 O O . SER A 1 95 ? -3.868 -5.241 29.293 1.00 82.12 95 SER A O 1
ATOM 708 N N . ARG A 1 96 ? -2.531 -6.065 30.898 1.00 77.75 96 ARG A N 1
ATOM 709 C CA . ARG A 1 96 ? -2.680 -4.935 31.817 1.00 77.75 96 ARG A CA 1
ATOM 710 C C . ARG A 1 96 ? -1.942 -3.689 31.344 1.00 77.75 96 ARG A C 1
ATOM 712 O O . ARG A 1 96 ? -2.454 -2.584 31.503 1.00 77.75 96 ARG A O 1
ATOM 719 N N . PHE A 1 97 ? -0.812 -3.887 30.669 1.00 70.88 97 PHE A N 1
ATOM 720 C CA . PHE A 1 97 ? -0.050 -2.822 30.016 1.00 70.88 97 PHE A CA 1
ATOM 721 C C . PHE A 1 97 ? -0.677 -2.355 28.699 1.00 70.88 97 PHE A C 1
ATOM 723 O O . PHE A 1 97 ? -0.251 -1.343 28.149 1.00 70.88 97 PHE A O 1
ATOM 730 N N . THR A 1 98 ? -1.690 -3.065 28.189 1.00 72.25 98 THR A N 1
ATOM 731 C CA . THR A 1 98 ? -2.277 -2.765 26.882 1.00 72.25 98 THR A CA 1
ATOM 732 C C . THR A 1 98 ? -3.732 -2.296 27.015 1.00 72.25 98 THR A C 1
ATOM 734 O O . THR A 1 98 ? -4.610 -3.080 27.392 1.00 72.25 98 THR A O 1
ATOM 737 N N . PRO A 1 99 ? -4.041 -1.024 26.693 1.00 67.56 99 PRO A N 1
ATOM 738 C CA . PRO A 1 99 ? -5.399 -0.496 26.786 1.00 67.56 99 PRO A CA 1
ATOM 739 C C . PRO A 1 99 ? -6.410 -1.317 25.973 1.00 67.56 99 PRO A C 1
ATOM 741 O O . PRO A 1 99 ? -6.198 -1.613 24.798 1.00 67.56 99 PRO A O 1
ATOM 744 N N . GLY A 1 100 ? -7.536 -1.677 26.596 1.00 71.44 100 GLY A N 1
ATOM 745 C CA . GLY A 1 100 ? -8.645 -2.376 25.936 1.00 71.44 100 GLY A CA 1
ATOM 746 C C . GLY A 1 100 ? -8.488 -3.893 25.759 1.00 71.44 100 GLY A C 1
ATOM 747 O O . GLY A 1 100 ? -9.422 -4.520 25.261 1.00 71.44 100 GLY A O 1
ATOM 748 N N . LEU A 1 101 ? -7.366 -4.493 26.176 1.00 77.00 101 LEU A N 1
ATOM 749 C CA . LEU A 1 101 ? -7.135 -5.948 26.115 1.00 77.00 101 LEU A CA 1
ATOM 750 C C . LEU A 1 101 ? -7.479 -6.689 27.412 1.00 77.00 101 LEU A C 1
ATOM 752 O O . LEU A 1 101 ? -7.725 -7.891 27.359 1.00 77.00 101 LEU A O 1
ATOM 756 N N . ARG A 1 102 ? -7.569 -5.986 28.546 1.00 80.38 102 ARG A N 1
ATOM 757 C CA . ARG A 1 102 ? -7.875 -6.562 29.871 1.00 80.38 102 ARG A CA 1
ATOM 758 C C . ARG A 1 102 ? -9.191 -7.347 29.873 1.00 80.38 102 ARG A C 1
ATOM 760 O O . ARG A 1 102 ? -9.201 -8.558 30.066 1.00 80.38 102 ARG A O 1
ATOM 767 N N . LEU A 1 103 ? -10.287 -6.664 29.536 1.00 82.62 103 LEU A N 1
ATOM 768 C CA . LEU A 1 103 ? -11.638 -7.230 29.548 1.00 82.62 103 LEU A CA 1
ATOM 769 C C . LEU A 1 103 ? -11.786 -8.439 28.593 1.00 82.62 103 LEU A C 1
ATOM 771 O O . LEU A 1 103 ? -12.256 -9.480 29.052 1.00 82.62 103 LEU A O 1
ATOM 775 N N . PRO A 1 104 ? -11.315 -8.393 27.324 1.00 83.69 104 PRO A N 1
ATOM 776 C CA . PRO A 1 104 ? -11.240 -9.583 26.471 1.00 83.69 104 PRO A CA 1
ATOM 777 C C . PRO A 1 104 ? -10.416 -10.725 27.057 1.00 83.69 104 PRO A C 1
ATOM 779 O O . PRO A 1 104 ? -10.851 -11.869 26.990 1.00 83.69 104 PRO A O 1
ATOM 782 N N . THR A 1 105 ? -9.254 -10.431 27.640 1.00 84.88 105 THR A N 1
ATOM 783 C CA . THR A 1 105 ? -8.332 -11.455 28.151 1.00 84.88 105 THR A CA 1
ATOM 784 C C . THR A 1 105 ? -8.916 -12.184 29.355 1.00 84.88 105 THR A C 1
ATOM 786 O O . THR A 1 105 ? -8.837 -13.407 29.420 1.00 84.88 105 THR A O 1
ATOM 789 N N . TYR A 1 106 ? -9.546 -11.472 30.290 1.00 87.00 106 TYR A N 1
ATOM 790 C CA . TYR A 1 106 ? -10.101 -12.087 31.500 1.00 87.00 106 TYR A CA 1
ATOM 791 C C . TYR A 1 106 ? -11.353 -12.914 31.197 1.00 87.00 106 TYR A C 1
ATOM 793 O O . TYR A 1 106 ? -11.482 -14.041 31.680 1.00 87.00 106 TYR A O 1
ATOM 801 N N . VAL A 1 107 ? -12.226 -12.413 30.315 1.00 85.44 107 VAL A N 1
ATOM 802 C CA . VAL A 1 107 ? -13.380 -13.179 29.822 1.00 85.44 107 VAL A CA 1
ATOM 803 C C . VAL A 1 107 ? -12.906 -14.410 29.040 1.00 85.44 107 VAL A C 1
ATOM 805 O O . VAL A 1 107 ? -13.384 -15.513 29.300 1.00 85.44 107 VAL A O 1
ATOM 808 N N . ALA A 1 108 ? -11.917 -14.267 28.149 1.00 84.88 108 ALA A N 1
ATOM 809 C CA . ALA A 1 108 ? -11.322 -15.381 27.405 1.00 84.88 108 ALA A CA 1
ATOM 810 C C . ALA A 1 108 ? -10.676 -16.433 28.322 1.00 84.88 108 ALA A C 1
ATOM 812 O O . ALA A 1 108 ? -10.849 -17.631 28.101 1.00 84.88 108 ALA A O 1
ATOM 813 N N . ALA A 1 109 ? -9.979 -16.013 29.381 1.00 86.12 109 ALA A N 1
ATOM 814 C CA . ALA A 1 109 ? -9.387 -16.918 30.365 1.00 86.12 109 ALA A CA 1
ATOM 815 C C . ALA A 1 109 ? -10.453 -17.749 31.104 1.00 86.12 109 ALA A C 1
ATOM 817 O O . ALA A 1 109 ? -10.230 -18.937 31.371 1.00 86.12 109 ALA A O 1
ATOM 818 N N . GLY A 1 110 ? -11.615 -17.147 31.389 1.00 85.69 110 GLY A N 1
ATOM 819 C CA . GLY A 1 110 ? -12.785 -17.833 31.938 1.00 85.69 110 GLY A CA 1
ATOM 820 C C . GLY A 1 110 ? -13.412 -18.816 30.946 1.00 85.69 110 GLY A C 1
ATOM 821 O O . GLY A 1 110 ? -13.654 -19.973 31.295 1.00 85.69 110 GLY A O 1
ATOM 822 N N . LEU A 1 111 ? -13.593 -18.391 29.690 1.00 83.94 111 LEU A N 1
ATOM 823 C CA . LEU A 1 111 ? -14.129 -19.215 28.596 1.00 83.94 111 LEU A CA 1
ATOM 824 C C . LEU A 1 111 ? -13.278 -20.462 28.327 1.00 83.94 111 LEU A C 1
ATOM 826 O O . LEU A 1 111 ? -13.815 -21.547 28.121 1.00 83.94 111 LEU A O 1
ATOM 830 N N . LEU A 1 112 ? -11.953 -20.317 28.378 1.00 82.88 112 LEU A N 1
ATOM 831 C CA . LEU A 1 112 ? -10.992 -21.409 28.210 1.00 82.88 112 LEU A CA 1
ATOM 832 C C . LEU A 1 112 ? -10.846 -22.297 29.455 1.00 82.88 112 LEU A C 1
ATOM 834 O O . LEU A 1 112 ? -10.042 -23.226 29.448 1.00 82.88 112 LEU A O 1
ATOM 838 N N . ARG A 1 113 ? -11.588 -22.014 30.537 1.00 80.88 113 ARG A N 1
ATOM 839 C CA . ARG A 1 113 ? -11.522 -22.738 31.819 1.00 80.88 113 ARG A CA 1
ATOM 840 C C . ARG A 1 113 ? -10.092 -22.916 32.335 1.00 80.88 113 ARG A C 1
ATOM 842 O O . ARG A 1 113 ? -9.740 -23.954 32.896 1.00 80.88 113 ARG A O 1
ATOM 849 N N . THR A 1 114 ? -9.271 -21.883 32.169 1.00 82.00 114 THR A N 1
ATOM 850 C CA . THR A 1 114 ? -7.902 -21.864 32.700 1.00 82.00 114 THR A CA 1
ATOM 851 C C . THR A 1 114 ? -7.899 -22.136 34.208 1.00 82.00 114 THR A C 1
ATOM 853 O O . THR A 1 114 ? -8.848 -21.784 34.915 1.00 82.00 114 THR A O 1
ATOM 856 N N . ARG A 1 115 ? -6.850 -22.794 34.723 1.00 85.38 115 ARG A N 1
ATOM 857 C CA . ARG A 1 115 ? -6.755 -23.144 36.151 1.00 85.38 115 ARG A CA 1
ATOM 858 C C . ARG A 1 115 ? -6.834 -21.872 37.004 1.00 85.38 115 ARG A C 1
ATOM 860 O O . ARG A 1 115 ? -5.954 -21.020 36.910 1.00 85.38 115 ARG A O 1
ATOM 867 N N . PHE A 1 116 ? -7.867 -21.776 37.847 1.00 83.25 116 PHE A N 1
ATOM 868 C CA . PHE A 1 116 ? -8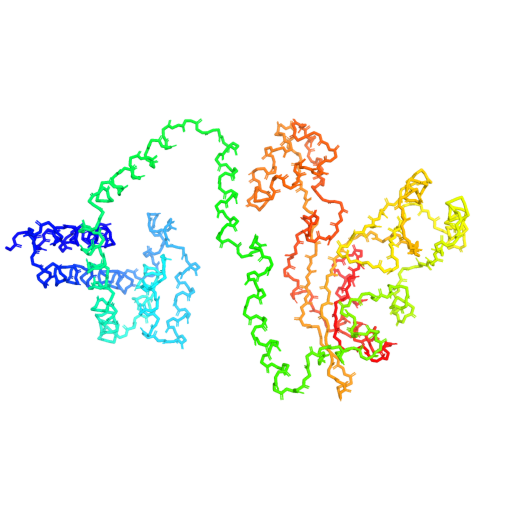.169 -20.592 38.668 1.00 83.25 116 PHE A CA 1
ATOM 869 C C . PHE A 1 116 ? -6.952 -20.109 39.462 1.00 83.25 116 PHE A C 1
ATOM 871 O O . PHE A 1 116 ? -6.598 -18.943 39.383 1.00 83.25 116 PHE A O 1
ATOM 878 N N . TRP A 1 117 ? -6.264 -21.015 40.159 1.00 84.56 117 TRP A N 1
ATOM 879 C CA . TRP A 1 117 ? -5.101 -20.665 40.978 1.00 84.56 117 TRP A CA 1
ATOM 880 C C . TRP A 1 117 ? -3.949 -20.079 40.166 1.00 84.56 117 TRP A C 1
ATOM 882 O O . TRP A 1 117 ? -3.318 -19.117 40.593 1.00 84.56 117 TRP A O 1
ATOM 892 N N . THR A 1 118 ? -3.714 -20.614 38.967 1.00 81.31 118 THR A N 1
ATOM 893 C CA . THR A 1 118 ? -2.708 -20.080 38.051 1.00 81.31 118 THR A CA 1
ATOM 894 C C . THR A 1 118 ? -3.116 -18.682 37.592 1.00 81.31 118 THR A C 1
ATOM 896 O O . THR A 1 118 ? -2.338 -17.747 37.740 1.00 81.31 118 THR A O 1
ATOM 899 N N . PHE A 1 119 ? -4.350 -18.505 37.114 1.00 82.69 119 PHE A N 1
ATOM 900 C CA . PHE A 1 119 ? -4.858 -17.199 36.686 1.00 82.69 119 PHE A CA 1
ATOM 901 C C . PHE A 1 119 ? -4.770 -16.148 37.804 1.00 82.69 119 PHE A C 1
ATOM 903 O O . PHE A 1 119 ? -4.169 -15.094 37.604 1.00 82.69 119 PHE A O 1
ATOM 910 N N . SER A 1 120 ? -5.284 -16.467 38.994 1.00 85.38 120 SER A N 1
A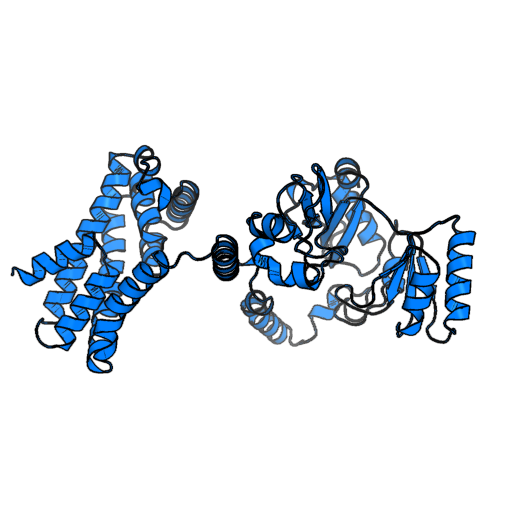TOM 911 C CA . SER A 1 120 ? -5.299 -15.576 40.157 1.00 85.38 120 SER A CA 1
ATOM 912 C C . SER A 1 120 ? -3.895 -15.181 40.614 1.00 85.38 120 SER A C 1
ATOM 914 O O . SER A 1 120 ? -3.690 -14.028 40.980 1.00 85.38 120 SER A O 1
ATOM 916 N N . PHE A 1 121 ? -2.914 -16.089 40.555 1.00 86.12 121 PHE A N 1
ATOM 917 C CA . PHE A 1 121 ? -1.527 -15.783 40.917 1.00 86.12 121 PHE A CA 1
ATOM 918 C C . PHE A 1 121 ? -0.879 -14.779 39.953 1.00 86.12 121 PHE A C 1
ATOM 920 O O . PHE A 1 121 ? -0.392 -13.734 40.385 1.00 86.12 121 PHE A O 1
ATOM 927 N N . TYR A 1 122 ? -0.913 -15.056 38.643 1.00 83.00 122 TYR A N 1
ATOM 928 C CA . TYR A 1 122 ? -0.347 -14.150 37.631 1.00 83.00 122 TYR A CA 1
ATOM 929 C C . TYR A 1 122 ? -1.050 -12.793 37.631 1.00 83.00 122 TYR A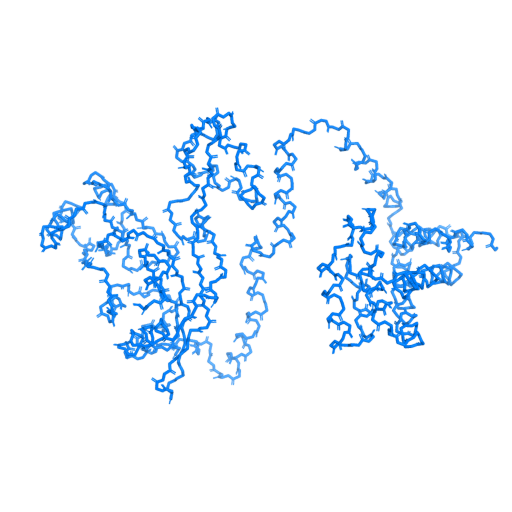 C 1
ATOM 931 O O . TYR A 1 122 ? -0.422 -11.750 37.447 1.00 83.00 122 TYR A O 1
ATOM 939 N N . PHE A 1 123 ? -2.356 -12.807 37.870 1.00 84.75 123 PHE A N 1
ATOM 940 C CA . PHE A 1 123 ? -3.151 -11.606 37.981 1.00 84.75 123 PHE A CA 1
ATOM 941 C C . PHE A 1 123 ? -2.800 -10.777 39.226 1.00 84.75 123 PHE A C 1
ATOM 943 O O . PHE A 1 123 ? -2.606 -9.566 39.115 1.00 84.75 123 PHE A O 1
ATOM 950 N N . LEU A 1 124 ? -2.691 -11.410 40.400 1.00 87.25 124 LEU A N 1
ATOM 951 C CA . LEU A 1 124 ? -2.314 -10.731 41.641 1.00 87.25 124 LEU A CA 1
ATOM 952 C C . LEU A 1 124 ? -0.922 -10.114 41.515 1.00 87.25 124 LEU A C 1
ATOM 954 O O . LEU A 1 124 ? -0.731 -8.970 41.913 1.00 87.25 124 LEU A O 1
ATOM 958 N N . LEU A 1 125 ? 0.019 -10.826 40.890 1.00 85.62 125 LEU A N 1
ATOM 959 C CA . LEU A 1 125 ? 1.348 -10.303 40.584 1.00 85.62 125 LEU A CA 1
ATOM 960 C C . LEU A 1 125 ? 1.272 -9.064 39.676 1.00 85.62 125 LEU A C 1
ATOM 962 O O . LEU A 1 125 ? 1.911 -8.051 39.957 1.00 85.62 125 LEU A O 1
ATOM 966 N N . ALA A 1 126 ? 0.442 -9.103 38.627 1.00 84.00 126 ALA A N 1
ATOM 967 C CA . ALA A 1 126 ? 0.215 -7.951 37.754 1.00 84.00 126 ALA A CA 1
ATOM 968 C C . ALA A 1 126 ? -0.397 -6.759 38.512 1.00 84.00 126 ALA A C 1
ATOM 970 O O . ALA A 1 126 ? 0.014 -5.618 38.304 1.00 84.00 126 ALA A O 1
ATOM 971 N N . ALA A 1 127 ? -1.365 -7.014 39.400 1.00 83.50 127 ALA A N 1
ATOM 972 C CA . ALA A 1 127 ? -2.018 -5.993 40.219 1.00 83.50 127 ALA A CA 1
ATOM 973 C C . ALA A 1 127 ? -1.053 -5.365 41.221 1.00 83.50 127 ALA A C 1
ATOM 975 O O . ALA A 1 127 ? -1.012 -4.141 41.347 1.00 83.50 127 ALA A O 1
ATOM 976 N N . ALA A 1 128 ? -0.268 -6.200 41.898 1.00 84.88 128 ALA A N 1
ATOM 977 C CA . ALA A 1 128 ? 0.723 -5.793 42.879 1.00 84.88 128 ALA A CA 1
ATOM 978 C C . ALA A 1 128 ? 1.873 -5.000 42.248 1.00 84.88 128 ALA A C 1
ATOM 980 O O . ALA A 1 128 ? 2.456 -4.162 42.922 1.00 84.88 128 ALA A O 1
ATOM 981 N N . LEU A 1 129 ? 2.175 -5.211 40.964 1.00 85.06 129 LEU A N 1
ATOM 982 C CA . LEU A 1 129 ? 3.177 -4.423 40.248 1.00 85.06 129 LEU A CA 1
ATOM 983 C C . LEU A 1 129 ? 2.600 -3.109 39.697 1.00 85.06 129 LEU A C 1
ATOM 985 O O . LEU A 1 129 ? 3.182 -2.046 39.888 1.00 85.06 129 LEU A O 1
ATOM 989 N N . TRP A 1 130 ? 1.451 -3.161 39.018 1.00 84.81 130 TRP A N 1
ATOM 990 C CA . TRP A 1 130 ? 0.900 -2.006 38.298 1.00 84.81 130 TRP A CA 1
ATOM 991 C C . TRP A 1 130 ? 0.234 -0.973 39.214 1.00 84.81 130 TRP A C 1
ATOM 993 O O . TRP A 1 130 ? 0.408 0.232 39.035 1.00 84.81 130 TRP A O 1
ATOM 1003 N N . THR A 1 131 ? -0.528 -1.429 40.209 1.00 86.12 131 THR A N 1
ATOM 1004 C CA . THR A 1 131 ? -1.349 -0.541 41.049 1.00 86.12 131 THR A CA 1
ATOM 1005 C C . THR A 1 131 ? -0.501 0.425 41.884 1.00 86.12 131 THR A C 1
ATOM 1007 O O . THR A 1 131 ? -0.809 1.618 41.875 1.00 86.12 131 THR A O 1
ATOM 1010 N N . PRO A 1 132 ? 0.594 -0.004 42.550 1.00 88.19 132 PRO A N 1
ATOM 1011 C CA . PRO A 1 132 ? 1.456 0.929 43.274 1.00 88.19 132 PRO A CA 1
ATOM 1012 C C . PRO A 1 132 ? 2.145 1.938 42.354 1.00 88.19 132 PRO A C 1
ATOM 1014 O O . PRO A 1 132 ? 2.304 3.090 42.748 1.00 88.19 132 PRO A O 1
ATOM 1017 N N . LEU A 1 133 ? 2.514 1.539 41.130 1.00 85.75 133 LEU A N 1
ATOM 1018 C CA . LEU A 1 133 ? 3.111 2.447 40.147 1.00 85.75 133 LEU A CA 1
ATOM 1019 C C . LEU A 1 133 ? 2.124 3.541 39.730 1.00 85.75 133 LEU A C 1
ATOM 1021 O O . LEU A 1 133 ? 2.489 4.714 39.693 1.00 85.75 133 LEU A O 1
ATOM 1025 N N . LEU A 1 134 ? 0.866 3.178 39.467 1.00 82.62 134 LEU A N 1
ATOM 1026 C CA . LEU A 1 134 ? -0.163 4.127 39.048 1.00 82.62 134 LEU A CA 1
ATOM 1027 C C . LEU A 1 134 ? -0.578 5.067 40.192 1.00 82.62 134 LEU A C 1
ATOM 1029 O O . LEU A 1 134 ? -0.620 6.284 40.009 1.00 82.62 134 LEU A O 1
ATOM 1033 N N . VAL A 1 135 ? -0.833 4.519 41.386 1.00 85.06 135 VAL A N 1
ATOM 1034 C CA . VAL A 1 135 ? -1.191 5.299 42.584 1.00 85.06 135 VAL A CA 1
ATOM 1035 C C . VAL A 1 135 ? -0.025 6.187 43.022 1.00 85.06 135 VAL A C 1
ATOM 1037 O O . VAL A 1 135 ? -0.225 7.366 43.305 1.00 85.06 135 VAL A O 1
ATOM 1040 N N . GLY A 1 136 ? 1.198 5.652 43.040 1.00 85.50 136 GLY A N 1
ATOM 1041 C CA . GLY A 1 136 ? 2.412 6.387 43.393 1.00 85.50 136 GLY A CA 1
ATOM 1042 C C . GLY A 1 136 ? 2.741 7.484 42.389 1.00 85.50 136 GLY A C 1
ATOM 1043 O O . GLY A 1 136 ? 2.957 8.626 42.788 1.00 85.50 136 GLY A O 1
ATOM 1044 N N . GLY A 1 137 ? 2.684 7.180 41.090 1.00 83.56 137 GLY A N 1
ATOM 1045 C CA . GLY A 1 137 ? 2.852 8.171 40.028 1.00 83.56 137 GLY A CA 1
ATOM 1046 C C . GLY A 1 137 ? 1.828 9.298 40.139 1.00 83.56 137 GLY A C 1
ATOM 1047 O O . GLY A 1 137 ? 2.195 10.470 40.102 1.00 83.56 137 GLY A O 1
ATOM 1048 N N . SER A 1 138 ? 0.559 8.958 40.379 1.00 80.38 138 SER A N 1
ATOM 1049 C CA . SER A 1 138 ? -0.498 9.946 40.601 1.00 80.38 138 SER A CA 1
ATOM 1050 C C . SER A 1 138 ? -0.304 10.759 41.885 1.00 80.38 138 SER A C 1
ATOM 1052 O O . SER A 1 138 ? -0.629 11.943 41.898 1.00 80.38 138 SER A O 1
ATOM 1054 N N . ALA A 1 139 ? 0.221 10.166 42.959 1.00 82.56 139 ALA A N 1
ATOM 1055 C CA . ALA A 1 139 ? 0.498 10.881 44.203 1.00 82.56 139 ALA A CA 1
ATOM 1056 C C . ALA A 1 139 ? 1.660 11.875 44.050 1.00 82.56 139 ALA A C 1
ATOM 1058 O O . ALA A 1 139 ? 1.588 12.994 44.555 1.00 82.56 139 ALA A O 1
ATOM 1059 N N . VAL A 1 140 ? 2.712 11.499 43.317 1.00 82.88 140 VAL A N 1
ATOM 1060 C CA . VAL A 1 140 ? 3.846 12.386 43.012 1.00 82.88 140 VAL A CA 1
ATOM 1061 C C . VAL A 1 140 ? 3.406 13.522 42.087 1.00 82.88 140 VAL A C 1
ATOM 1063 O O . VAL A 1 140 ? 3.622 14.689 42.404 1.00 82.88 140 VAL A O 1
ATOM 1066 N N . LEU A 1 141 ? 2.709 13.204 40.991 1.00 73.25 141 LEU A N 1
ATOM 1067 C CA . LEU A 1 141 ? 2.174 14.201 40.056 1.00 73.25 141 LEU A CA 1
ATOM 1068 C C . LEU A 1 141 ? 1.160 15.138 40.723 1.00 73.25 141 LEU A C 1
ATOM 1070 O O . LEU A 1 141 ? 1.185 16.340 40.473 1.00 73.25 141 LEU A O 1
ATOM 1074 N N . GLY A 1 142 ? 0.304 14.610 41.602 1.00 66.62 142 GLY A N 1
ATOM 1075 C CA . GLY A 1 142 ? -0.673 15.393 42.358 1.00 66.62 142 GLY A CA 1
ATOM 1076 C C . GLY A 1 142 ? -0.038 16.403 43.317 1.00 66.62 142 GLY A C 1
ATOM 1077 O O . GLY A 1 142 ? -0.615 17.463 43.541 1.00 66.62 142 GLY A O 1
ATOM 1078 N N . ARG A 1 143 ? 1.168 16.120 43.834 1.00 66.56 143 ARG A N 1
ATOM 1079 C CA . ARG A 1 143 ? 1.948 17.073 44.645 1.00 66.56 143 ARG A CA 1
ATOM 1080 C C . ARG A 1 143 ? 2.594 18.173 43.803 1.00 66.56 143 ARG A C 1
ATOM 1082 O O . ARG A 1 143 ? 2.690 19.301 44.270 1.00 66.56 143 ARG A O 1
ATOM 1089 N N . SER A 1 144 ? 3.029 17.859 42.582 1.00 64.75 144 SER A N 1
ATOM 1090 C CA . SER A 1 144 ? 3.708 18.818 41.697 1.00 64.75 144 SER A CA 1
ATOM 1091 C C . SER A 1 144 ? 2.756 19.670 40.850 1.00 64.75 144 SER A C 1
ATOM 1093 O O . SER A 1 144 ? 3.138 20.757 40.427 1.00 64.75 144 SER A O 1
ATOM 1095 N N . LEU A 1 145 ? 1.535 19.198 40.572 1.00 62.44 145 LEU A N 1
ATOM 1096 C CA . LEU A 1 145 ? 0.575 19.855 39.677 1.00 62.44 145 LEU A CA 1
ATOM 1097 C C . LEU A 1 145 ? -0.869 19.734 40.217 1.00 62.44 145 LEU A C 1
ATOM 1099 O O . LEU A 1 145 ? -1.672 18.972 39.669 1.00 62.44 145 LEU A O 1
ATOM 1103 N N . PRO A 1 146 ? -1.256 20.510 41.250 1.00 60.62 146 PRO A N 1
ATOM 1104 C CA . PRO A 1 146 ? -2.590 20.436 41.864 1.00 60.62 146 PRO A CA 1
ATOM 1105 C C . PRO A 1 146 ? -3.739 20.754 40.886 1.00 60.62 146 PRO A C 1
ATOM 1107 O O . PRO A 1 146 ? -4.863 20.289 41.063 1.00 60.62 146 PRO A O 1
ATOM 1110 N N . HIS A 1 147 ? -3.464 21.486 39.803 1.00 59.31 147 HIS A N 1
ATOM 1111 C CA . HIS A 1 147 ? -4.439 21.816 38.756 1.00 59.31 147 HIS A CA 1
ATOM 1112 C C . HIS A 1 147 ? -4.834 20.607 37.884 1.00 59.31 147 HIS A C 1
ATOM 1114 O O . HIS A 1 147 ? -5.933 20.581 37.330 1.00 59.31 147 HIS A O 1
ATOM 1120 N N . LEU A 1 148 ? -3.979 19.577 37.784 1.00 52.53 148 LEU A N 1
ATOM 1121 C CA . LEU A 1 148 ? -4.281 18.355 37.025 1.00 52.53 148 LEU A CA 1
ATOM 1122 C C . LEU A 1 148 ? -5.315 17.463 37.724 1.00 52.53 148 LEU A C 1
ATOM 1124 O O . LEU A 1 148 ? -5.996 16.692 37.048 1.00 52.53 148 LEU A O 1
ATOM 1128 N N . ALA A 1 149 ? -5.508 17.610 39.039 1.00 53.16 149 ALA A N 1
ATOM 1129 C CA . ALA A 1 149 ? -6.558 16.901 39.774 1.00 53.16 149 ALA A CA 1
ATOM 1130 C C . ALA A 1 149 ? -7.972 17.258 39.264 1.00 53.16 149 ALA A C 1
ATOM 1132 O O . ALA A 1 149 ? -8.872 16.421 39.278 1.00 53.16 149 ALA A O 1
ATOM 1133 N N . TYR A 1 150 ? -8.147 18.473 38.729 1.00 54.56 150 TYR A N 1
ATOM 1134 C CA . TYR A 1 150 ? -9.398 18.953 38.131 1.00 54.56 150 TYR A CA 1
ATOM 1135 C C . TYR A 1 150 ? -9.467 18.760 36.607 1.00 54.56 150 TYR A C 1
ATOM 1137 O O . TYR A 1 150 ? -10.535 18.914 36.011 1.00 54.56 150 TYR A O 1
ATOM 1145 N N . ALA A 1 151 ? -8.360 18.372 35.963 1.00 56.53 151 ALA A N 1
ATOM 1146 C CA . ALA A 1 151 ? -8.310 18.158 34.518 1.00 56.53 151 ALA A CA 1
ATOM 1147 C C . ALA A 1 151 ? -9.145 16.942 34.077 1.00 56.53 151 ALA A C 1
ATOM 1149 O O . ALA A 1 151 ? -9.754 16.972 33.011 1.00 56.53 151 ALA A O 1
ATOM 1150 N N . GLY A 1 152 ? -9.236 15.896 34.907 1.00 55.41 152 GLY A N 1
ATOM 1151 C CA . GLY A 1 152 ? -10.072 14.718 34.636 1.00 55.41 152 GLY A CA 1
ATOM 1152 C C . GLY A 1 152 ? -11.568 15.057 34.506 1.00 55.41 152 GLY A C 1
ATOM 1153 O O . GLY A 1 152 ? -12.160 14.782 33.459 1.00 55.41 152 GLY A O 1
ATOM 1154 N N . PRO A 1 153 ? -12.181 15.709 35.514 1.00 54.78 153 PRO A N 1
ATOM 1155 C CA . PRO A 1 153 ? -13.549 16.223 35.428 1.00 54.78 153 PRO A CA 1
ATOM 1156 C C . PRO A 1 153 ? -13.755 17.226 34.283 1.00 54.78 153 PRO A C 1
ATOM 1158 O O . PRO A 1 153 ? -14.774 17.163 33.596 1.00 54.78 153 PRO A O 1
ATOM 1161 N N . ALA A 1 154 ? -12.784 18.109 34.026 1.00 53.47 154 ALA A N 1
ATOM 1162 C CA . ALA A 1 154 ? -12.850 19.077 32.932 1.00 53.47 154 ALA A CA 1
ATOM 1163 C C . ALA A 1 154 ? -12.834 18.412 31.542 1.00 53.47 154 ALA A C 1
ATOM 1165 O O . ALA A 1 154 ? -13.579 18.830 30.661 1.00 53.47 154 ALA A O 1
ATOM 1166 N N . LEU A 1 155 ? -12.059 17.340 31.345 1.00 54.66 155 LEU A N 1
ATOM 1167 C CA . LEU A 1 155 ? -12.052 16.544 30.109 1.00 54.66 155 LEU A CA 1
ATOM 1168 C C . LEU A 1 155 ? -13.356 15.753 29.922 1.00 54.66 155 LEU A C 1
ATOM 1170 O O . LEU A 1 155 ? -13.844 15.629 28.800 1.00 54.66 155 LEU A O 1
ATOM 1174 N N . LEU A 1 156 ? -13.954 15.265 31.013 1.00 54.03 156 LEU A N 1
ATOM 1175 C CA . LEU A 1 156 ? -15.277 14.632 31.011 1.00 54.03 156 LEU A CA 1
ATOM 1176 C C . LEU A 1 156 ? -16.377 15.633 30.632 1.00 54.03 156 LEU A C 1
ATOM 1178 O O . LEU A 1 156 ? -17.195 15.346 29.758 1.00 54.03 156 LEU A O 1
ATOM 1182 N N . LEU A 1 157 ? -16.361 16.830 31.225 1.00 54.62 157 LEU A N 1
ATOM 1183 C CA . LEU A 1 157 ? -17.285 17.918 30.897 1.00 54.62 157 LEU A CA 1
ATOM 1184 C C . LEU A 1 157 ? -17.071 18.445 29.475 1.00 54.62 157 LEU A C 1
ATOM 1186 O O . LEU A 1 157 ? -18.051 18.669 28.771 1.00 54.62 157 LEU A O 1
ATOM 1190 N N . ALA A 1 158 ? -15.827 18.556 29.006 1.00 55.78 158 ALA A N 1
ATOM 1191 C CA . ALA A 1 158 ? -15.510 18.891 27.619 1.00 55.78 158 ALA A CA 1
ATOM 1192 C C . ALA A 1 158 ? -15.995 17.802 26.649 1.00 55.78 158 ALA A C 1
ATOM 1194 O O . ALA A 1 158 ? -16.546 18.121 25.600 1.00 55.78 158 ALA A O 1
ATOM 1195 N N . GLY A 1 159 ? -15.880 16.521 27.015 1.00 55.12 159 GLY A N 1
ATOM 1196 C CA . GLY A 1 159 ? -16.426 15.400 26.247 1.00 55.12 159 GLY A CA 1
ATOM 1197 C C . GLY A 1 159 ? -17.959 15.402 26.181 1.00 55.12 159 GLY A C 1
ATOM 1198 O O . GLY A 1 159 ? -18.535 15.105 25.134 1.00 55.12 159 GLY A O 1
ATOM 1199 N N . VAL A 1 160 ? -18.635 15.794 27.266 1.00 55.59 160 VAL A N 1
ATOM 1200 C CA . VAL A 1 160 ? -20.101 15.949 27.321 1.00 55.59 160 VAL A CA 1
ATOM 1201 C C . VAL A 1 160 ? -20.567 17.214 26.583 1.00 55.59 160 VAL A C 1
ATOM 1203 O O . VAL A 1 160 ? -21.578 17.174 25.880 1.00 55.59 160 VAL A O 1
ATOM 1206 N N . ALA A 1 161 ? -19.821 18.317 26.664 1.00 54.44 161 ALA A N 1
ATOM 1207 C CA . ALA A 1 161 ? -20.092 19.561 25.944 1.00 54.44 161 ALA A CA 1
ATOM 1208 C C . ALA A 1 161 ? -19.856 19.414 24.430 1.00 54.44 161 ALA A C 1
ATOM 1210 O O . ALA A 1 161 ? -20.695 19.831 23.631 1.00 54.44 161 ALA A O 1
ATOM 1211 N N . ALA A 1 162 ? -18.792 18.715 24.021 1.00 55.81 162 ALA A N 1
ATOM 1212 C CA . ALA A 1 162 ? -18.540 18.346 22.627 1.00 55.81 162 ALA A CA 1
ATOM 1213 C C . ALA A 1 162 ? -19.664 17.475 22.042 1.00 55.81 162 ALA A C 1
ATOM 1215 O O . ALA A 1 162 ? -19.947 17.542 20.849 1.00 55.81 162 ALA A O 1
ATOM 1216 N N . ARG A 1 163 ? -20.357 16.706 22.892 1.00 53.97 163 ARG A N 1
ATOM 1217 C CA . ARG A 1 163 ? -21.525 15.898 22.519 1.00 53.97 163 ARG A CA 1
ATOM 1218 C C . ARG A 1 163 ? -22.807 16.729 22.338 1.00 53.97 163 ARG A C 1
ATOM 1220 O O . ARG A 1 163 ? -23.742 16.242 21.708 1.00 53.97 163 ARG A O 1
ATOM 1227 N N . ARG A 1 164 ? -22.860 17.960 22.872 1.00 51.44 164 ARG A N 1
ATOM 1228 C CA . ARG A 1 164 ? -23.978 18.915 22.709 1.00 51.44 164 ARG A CA 1
ATOM 1229 C C . ARG A 1 164 ? -23.799 19.892 21.548 1.00 51.44 164 ARG A C 1
ATOM 1231 O O . ARG A 1 164 ? -24.796 20.424 21.065 1.00 51.44 164 ARG A O 1
ATOM 1238 N N . LEU A 1 165 ? -22.575 20.118 21.075 1.00 58.25 165 LEU A N 1
ATOM 1239 C CA . LEU A 1 165 ? -22.364 20.833 19.819 1.00 58.25 165 LEU A CA 1
ATOM 1240 C C . LEU A 1 165 ? -22.971 19.982 18.694 1.00 58.25 165 LEU A C 1
ATOM 1242 O O . LEU A 1 165 ? -22.598 18.822 18.521 1.00 58.25 165 LEU A O 1
ATOM 1246 N N . ARG A 1 166 ? -23.927 20.538 17.935 1.00 64.88 166 ARG A N 1
ATOM 1247 C CA . ARG A 1 166 ? -24.440 19.949 16.685 1.00 64.88 166 ARG A CA 1
ATOM 1248 C C . ARG A 1 166 ? -23.322 19.975 15.637 1.00 64.88 166 ARG A C 1
ATOM 1250 O O . ARG A 1 166 ? -23.342 20.759 14.696 1.00 64.88 166 ARG A O 1
ATOM 1257 N N . ILE A 1 167 ? -22.300 19.152 15.846 1.00 71.06 167 ILE A N 1
ATOM 1258 C CA . ILE A 1 167 ? -21.206 18.949 14.909 1.00 71.06 167 ILE A CA 1
ATOM 1259 C C . ILE A 1 167 ? -21.828 18.326 13.661 1.00 71.06 167 ILE A C 1
ATOM 1261 O O . ILE A 1 167 ? -22.501 17.297 13.762 1.00 71.06 167 ILE A O 1
ATOM 1265 N N . SER A 1 168 ? -21.627 18.958 12.502 1.00 84.19 168 SER A N 1
ATOM 1266 C CA . SER A 1 168 ? -22.151 18.447 11.234 1.00 84.19 168 SER A CA 1
ATOM 1267 C C . SER A 1 168 ? -21.697 17.000 11.013 1.00 84.19 168 SER A C 1
ATOM 1269 O O . SER A 1 168 ? -20.589 16.621 11.408 1.00 84.19 168 SER A O 1
ATOM 1271 N N . TRP A 1 169 ? -22.527 16.182 10.361 1.00 87.62 169 TRP A N 1
ATOM 1272 C CA . TRP A 1 169 ? -22.164 14.798 10.037 1.00 87.62 169 TRP A CA 1
ATOM 1273 C C . TRP A 1 169 ? -20.826 14.721 9.280 1.00 87.62 169 TRP A C 1
ATOM 1275 O O . TRP A 1 169 ? -19.996 13.858 9.570 1.00 87.62 169 TRP A O 1
ATOM 1285 N N . GLN A 1 170 ? -20.562 15.682 8.387 1.00 87.38 170 GLN A N 1
ATOM 1286 C CA . GLN A 1 170 ? -19.297 15.774 7.656 1.00 87.38 170 GLN A CA 1
ATOM 1287 C C . GLN A 1 170 ? -18.106 15.973 8.604 1.00 87.38 170 GLN A C 1
ATOM 1289 O O . GLN A 1 170 ? -17.113 15.251 8.511 1.00 87.38 170 GLN A O 1
ATOM 1294 N N . THR A 1 171 ? -18.218 16.892 9.566 1.00 85.88 171 THR A N 1
ATOM 1295 C CA . THR A 1 171 ? -17.172 17.133 10.570 1.00 85.88 171 THR A CA 1
ATOM 1296 C C . THR A 1 171 ? -16.972 15.911 11.473 1.00 85.88 171 THR A C 1
ATOM 1298 O O . THR A 1 171 ? -15.834 15.527 11.737 1.00 85.88 171 THR A O 1
ATOM 1301 N N . GLN A 1 172 ? -18.048 15.231 11.888 1.00 86.56 172 GLN A N 1
ATOM 1302 C CA . GLN A 1 172 ? -17.947 13.988 12.666 1.00 86.56 172 GLN A CA 1
ATOM 1303 C C . GLN A 1 172 ? -17.178 12.902 11.901 1.00 86.56 172 GLN A C 1
ATOM 1305 O O . GLN A 1 172 ? -16.300 12.245 12.464 1.00 86.56 172 GLN A O 1
ATOM 1310 N N . ARG A 1 173 ? -17.465 12.729 10.604 1.00 91.81 173 ARG A N 1
ATOM 1311 C CA . ARG A 1 173 ? -16.774 11.751 9.750 1.00 91.81 173 ARG A CA 1
ATOM 1312 C C . ARG A 1 173 ? -15.314 12.116 9.504 1.00 91.81 173 ARG A C 1
ATOM 1314 O O . ARG A 1 173 ? -14.475 11.220 9.494 1.00 91.81 173 ARG A O 1
ATOM 1321 N N . GLN A 1 174 ? -14.983 13.398 9.382 1.00 88.44 174 GLN A N 1
ATOM 1322 C CA . GLN A 1 174 ? -13.591 13.848 9.281 1.00 88.44 174 GLN A CA 1
ATOM 1323 C C . GLN A 1 174 ? -12.801 13.574 10.568 1.00 88.44 174 GLN A C 1
ATOM 1325 O O . GLN A 1 174 ? -11.687 13.053 10.499 1.00 88.44 174 GLN A O 1
ATOM 1330 N N . VAL A 1 175 ? -13.385 13.848 11.741 1.00 86.94 175 VAL A N 1
ATOM 1331 C CA . VAL A 1 175 ? -12.771 13.529 13.043 1.00 86.94 175 VAL A CA 1
ATOM 1332 C C . VAL A 1 175 ? -12.595 12.019 13.205 1.00 86.94 175 VAL A C 1
ATOM 1334 O O . VAL A 1 175 ? -11.528 11.562 13.617 1.00 86.94 175 VAL A O 1
ATOM 1337 N N . LEU A 1 176 ? -13.598 11.224 12.823 1.00 88.25 176 LEU A N 1
ATOM 1338 C CA . LEU A 1 176 ? -13.500 9.766 12.818 1.00 88.25 176 LEU A CA 1
ATOM 1339 C C . LEU A 1 176 ? -12.387 9.278 11.880 1.00 88.25 176 LEU A C 1
ATOM 1341 O O . LEU A 1 176 ? -11.606 8.408 12.264 1.00 88.25 176 LEU A O 1
ATOM 1345 N N . GLY A 1 177 ? -12.288 9.848 10.676 1.00 88.56 177 GLY A N 1
ATOM 1346 C CA . GLY A 1 177 ? -11.223 9.559 9.718 1.00 88.56 177 GLY A CA 1
ATOM 1347 C C . GLY A 1 177 ? -9.843 9.861 10.302 1.00 88.56 177 GLY A C 1
ATOM 1348 O O . GLY A 1 177 ? -8.956 9.008 10.252 1.00 88.56 177 GLY A O 1
ATOM 1349 N N . TRP A 1 178 ? -9.683 11.027 10.936 1.00 87.31 178 TRP A N 1
ATOM 1350 C CA . TRP A 1 178 ? -8.460 11.421 11.641 1.00 87.31 178 TRP A CA 1
ATOM 1351 C C . TRP A 1 178 ? -8.102 10.452 12.777 1.00 87.31 178 TRP A C 1
ATOM 1353 O O . TRP A 1 178 ? -6.959 10.000 12.858 1.00 87.31 178 TRP A O 1
ATOM 1363 N N . ALA A 1 179 ? -9.071 10.071 13.613 1.00 87.31 179 ALA A N 1
ATOM 1364 C CA . ALA A 1 179 ? -8.854 9.130 14.709 1.00 87.31 179 ALA A CA 1
ATOM 1365 C C . ALA A 1 179 ? -8.461 7.738 14.185 1.00 87.31 179 ALA A C 1
ATOM 1367 O O . ALA A 1 179 ? -7.492 7.139 14.653 1.00 87.31 179 ALA A O 1
ATOM 1368 N N . ARG A 1 180 ? -9.148 7.248 13.146 1.00 87.69 180 ARG A N 1
ATOM 1369 C CA . ARG A 1 180 ? -8.854 5.955 12.510 1.00 87.69 180 ARG A CA 1
ATOM 1370 C C . ARG A 1 180 ? -7.449 5.902 11.918 1.00 87.69 180 ARG A C 1
ATOM 1372 O O . ARG A 1 180 ? -6.792 4.872 12.059 1.00 87.69 180 ARG A O 1
ATOM 1379 N N . ARG A 1 181 ? -6.954 7.000 11.334 1.00 88.44 181 ARG A N 1
ATOM 1380 C CA . ARG A 1 181 ? -5.562 7.091 10.853 1.00 88.44 181 ARG A CA 1
ATOM 1381 C C . ARG A 1 181 ? -4.528 6.879 11.954 1.00 88.44 181 ARG A C 1
ATOM 1383 O O . ARG A 1 181 ? -3.444 6.386 11.672 1.00 88.44 181 ARG A O 1
ATOM 1390 N N . ARG A 1 182 ? -4.839 7.258 13.198 1.00 84.88 182 ARG A N 1
ATOM 1391 C CA . ARG A 1 182 ? -3.945 7.053 14.347 1.00 84.88 182 ARG A CA 1
ATOM 1392 C C . ARG A 1 182 ? -3.961 5.606 14.829 1.00 84.88 182 ARG A C 1
ATOM 1394 O O . ARG A 1 182 ? -2.935 5.116 15.273 1.00 84.88 182 ARG A O 1
ATOM 1401 N N . THR A 1 183 ? -5.088 4.911 14.709 1.00 84.50 183 THR A N 1
ATOM 1402 C CA . THR A 1 183 ? -5.227 3.527 15.197 1.00 84.50 183 THR A CA 1
ATOM 1403 C C . THR A 1 183 ? -4.877 2.460 14.164 1.00 84.50 183 THR A C 1
ATOM 1405 O O . THR A 1 183 ? -4.542 1.341 14.537 1.00 84.50 183 THR A O 1
ATOM 1408 N N . ARG A 1 184 ? -5.000 2.766 12.868 1.00 83.94 184 ARG A N 1
ATOM 1409 C CA . ARG A 1 184 ? -4.755 1.804 11.791 1.00 83.94 184 ARG A CA 1
ATOM 1410 C C . ARG A 1 184 ? -3.369 2.017 11.202 1.00 83.94 184 ARG A C 1
ATOM 1412 O O . ARG A 1 184 ? -3.094 3.070 10.629 1.00 83.94 184 ARG A O 1
ATOM 1419 N N . TRP A 1 185 ? -2.544 0.981 11.303 1.00 83.19 185 TRP A N 1
ATOM 1420 C CA . TRP A 1 185 ? -1.160 0.978 10.834 1.00 83.19 185 TRP A CA 1
ATOM 1421 C C . TRP A 1 185 ? -1.023 1.300 9.335 1.00 83.19 185 TRP A C 1
ATOM 1423 O O . TRP A 1 185 ? -0.033 1.907 8.946 1.00 83.19 185 TRP A O 1
ATOM 1433 N N . GLU A 1 186 ? -2.034 0.989 8.508 1.00 82.31 186 GLU A N 1
ATOM 1434 C CA . GLU A 1 186 ? -2.044 1.287 7.060 1.00 82.31 186 GLU A CA 1
ATOM 1435 C C . GLU A 1 186 ? -1.869 2.787 6.739 1.00 82.31 186 GLU A C 1
ATOM 1437 O O . GLU A 1 186 ? -1.436 3.146 5.648 1.00 82.31 186 GLU A O 1
ATOM 1442 N N . PHE A 1 187 ? -2.202 3.677 7.683 1.00 84.44 187 PHE A N 1
ATOM 1443 C CA . PHE A 1 187 ? -2.096 5.133 7.519 1.00 84.44 187 PHE A CA 1
ATOM 1444 C C . PHE A 1 187 ? -0.920 5.749 8.275 1.00 84.44 187 PHE A C 1
ATOM 1446 O O . PHE A 1 187 ? -0.776 6.980 8.288 1.00 84.44 187 PHE A O 1
ATOM 1453 N N . TRP A 1 188 ? -0.124 4.928 8.957 1.00 85.56 188 TRP A N 1
ATOM 1454 C CA . TRP A 1 188 ? 1.014 5.415 9.715 1.00 85.56 188 TRP A CA 1
ATOM 1455 C C . TRP A 1 188 ? 2.116 5.902 8.770 1.00 85.56 188 TRP A C 1
ATOM 1457 O O . TRP A 1 188 ? 2.238 5.419 7.642 1.00 85.56 188 TRP A O 1
ATOM 1467 N N . PRO A 1 189 ? 2.924 6.885 9.200 1.00 84.38 189 PRO A N 1
ATOM 1468 C CA . PRO A 1 189 ? 4.071 7.316 8.421 1.00 84.38 189 PRO A CA 1
ATOM 1469 C C . PRO A 1 189 ? 5.005 6.131 8.125 1.00 84.38 189 PRO A C 1
ATOM 1471 O O . PRO A 1 189 ? 5.310 5.374 9.050 1.00 84.38 189 PRO A O 1
ATOM 1474 N N . PRO A 1 190 ? 5.524 5.990 6.891 1.00 82.50 190 PRO A N 1
ATOM 1475 C CA . PRO A 1 190 ? 6.391 4.867 6.536 1.00 82.50 190 PRO A CA 1
ATOM 1476 C C . PRO A 1 190 ? 7.603 4.709 7.463 1.00 82.50 190 PRO A C 1
ATOM 1478 O O . PRO A 1 190 ? 7.953 3.589 7.814 1.00 82.50 190 PRO A O 1
ATOM 1481 N N . TRP A 1 191 ? 8.207 5.813 7.925 1.00 85.88 191 TRP A N 1
ATOM 1482 C CA . TRP A 1 191 ? 9.377 5.775 8.814 1.00 85.88 191 TRP A CA 1
ATOM 1483 C C . TRP A 1 191 ? 9.128 4.991 10.109 1.00 85.88 191 TRP A C 1
ATOM 1485 O O . TRP A 1 191 ? 10.052 4.375 10.628 1.00 85.88 191 TRP A O 1
ATOM 1495 N N . LEU A 1 192 ? 7.887 4.966 10.612 1.00 87.12 192 LEU A N 1
ATOM 1496 C CA . LEU A 1 192 ? 7.547 4.237 11.832 1.00 87.12 192 LEU A CA 1
ATOM 1497 C C . LEU A 1 192 ? 7.597 2.721 11.604 1.00 87.12 192 LEU A C 1
ATOM 1499 O O . LEU A 1 192 ? 8.050 1.986 12.475 1.00 87.12 192 LEU A O 1
ATOM 1503 N N . ALA A 1 193 ? 7.197 2.263 10.414 1.00 82.62 193 ALA A N 1
ATOM 1504 C CA . ALA A 1 193 ? 7.322 0.863 10.013 1.00 82.62 193 ALA A CA 1
ATOM 1505 C C . ALA A 1 193 ? 8.789 0.454 9.780 1.00 82.62 193 ALA A C 1
ATOM 1507 O O . ALA A 1 193 ? 9.154 -0.688 10.043 1.00 82.62 193 ALA A O 1
ATOM 1508 N N . TYR A 1 194 ? 9.640 1.388 9.339 1.00 85.31 194 TYR A N 1
ATOM 1509 C CA . TYR A 1 194 ? 11.075 1.148 9.134 1.00 85.31 194 TYR A CA 1
ATOM 1510 C C . TYR A 1 194 ? 11.927 1.308 10.403 1.00 85.31 194 TYR A C 1
ATOM 1512 O O . TYR A 1 194 ? 13.082 0.883 10.405 1.00 85.31 194 TYR A O 1
ATOM 1520 N N . LEU A 1 195 ? 11.377 1.858 11.494 1.00 89.19 195 LEU A N 1
ATOM 1521 C CA . LEU A 1 195 ? 12.080 2.034 12.769 1.00 89.19 195 LEU A CA 1
ATOM 1522 C C . LEU A 1 195 ? 12.725 0.736 13.305 1.00 89.19 195 LEU A C 1
ATOM 1524 O O . LEU A 1 195 ? 13.887 0.804 13.687 1.00 89.19 195 LEU A O 1
ATOM 1528 N N . PRO A 1 196 ? 12.058 -0.440 13.320 1.00 88.44 196 PRO A N 1
ATOM 1529 C CA . PRO A 1 196 ? 12.708 -1.695 13.719 1.00 88.44 196 PRO A CA 1
ATOM 1530 C C . PRO A 1 196 ? 13.655 -2.266 12.650 1.00 88.44 196 PRO A C 1
ATOM 1532 O O . PRO A 1 196 ? 14.565 -3.025 12.977 1.00 88.44 196 PRO A O 1
ATOM 1535 N N . VAL A 1 197 ? 13.465 -1.906 11.378 1.00 89.62 197 VAL A N 1
ATOM 1536 C CA . VAL A 1 197 ? 14.261 -2.420 10.252 1.00 89.62 197 VAL A CA 1
ATOM 1537 C C . VAL A 1 197 ? 15.643 -1.766 10.215 1.00 89.62 197 VAL A C 1
ATOM 1539 O O . VAL A 1 197 ? 16.636 -2.447 9.976 1.00 89.62 197 VAL A O 1
ATOM 1542 N N . ALA A 1 198 ? 15.739 -0.464 10.499 1.00 90.38 198 ALA A N 1
ATOM 1543 C CA . ALA A 1 198 ? 17.004 0.268 10.434 1.00 90.38 198 ALA A CA 1
ATOM 1544 C C . ALA A 1 198 ? 18.090 -0.262 11.406 1.00 90.38 198 ALA A C 1
ATOM 1546 O O . ALA A 1 198 ? 19.206 -0.506 10.943 1.00 90.38 198 ALA A O 1
ATOM 1547 N N . PRO A 1 199 ? 17.808 -0.536 12.700 1.00 92.38 199 PRO A N 1
ATOM 1548 C CA . PRO A 1 199 ? 18.768 -1.176 13.602 1.00 92.38 199 PRO A CA 1
ATOM 1549 C C . PRO A 1 199 ? 19.200 -2.562 13.127 1.00 92.38 199 PRO A C 1
ATOM 1551 O O . PRO A 1 199 ? 20.357 -2.934 13.300 1.00 92.38 199 PRO A O 1
ATOM 1554 N N . TYR A 1 200 ? 18.293 -3.320 12.507 1.00 92.19 200 TYR A N 1
ATOM 1555 C CA . TYR A 1 200 ? 18.615 -4.637 11.970 1.00 92.19 200 TYR A CA 1
ATOM 1556 C C . TYR A 1 200 ? 19.543 -4.547 10.751 1.00 92.19 200 TYR A C 1
ATOM 1558 O O . TYR A 1 200 ? 20.535 -5.269 10.687 1.00 92.19 200 TYR A O 1
ATOM 1566 N N . ILE A 1 201 ? 19.293 -3.609 9.830 1.00 91.12 201 ILE A N 1
ATOM 1567 C CA . ILE A 1 201 ? 20.205 -3.321 8.712 1.00 91.12 201 ILE A CA 1
ATOM 1568 C C . ILE A 1 201 ? 21.576 -2.888 9.242 1.00 91.12 201 ILE A C 1
ATOM 1570 O O . ILE A 1 201 ? 22.593 -3.377 8.759 1.00 91.12 201 ILE A O 1
ATOM 1574 N N . LEU A 1 202 ? 21.621 -2.027 10.265 1.00 92.00 202 LEU A N 1
ATOM 1575 C CA . LEU A 1 202 ? 22.876 -1.605 10.891 1.00 92.00 202 LEU A CA 1
ATOM 1576 C C . LEU A 1 202 ? 23.619 -2.786 11.532 1.00 92.00 202 LEU A C 1
ATOM 1578 O O . LEU A 1 202 ? 24.826 -2.932 11.350 1.00 92.00 202 LEU A O 1
ATOM 1582 N N . PHE A 1 203 ? 22.902 -3.661 12.238 1.00 94.50 203 PHE A N 1
ATOM 1583 C CA . PHE A 1 203 ? 23.460 -4.892 12.791 1.00 94.50 203 PHE A CA 1
ATOM 1584 C C . PHE A 1 203 ? 24.056 -5.786 11.695 1.00 94.50 203 PHE A C 1
ATOM 1586 O O . PHE A 1 203 ? 25.183 -6.260 11.846 1.00 94.50 203 PHE A O 1
ATOM 1593 N N . LEU A 1 204 ? 23.345 -5.985 10.580 1.00 93.81 204 LEU A N 1
ATOM 1594 C CA . LEU A 1 204 ? 23.847 -6.752 9.439 1.00 93.81 204 LEU A CA 1
ATOM 1595 C C . LEU A 1 204 ? 25.077 -6.090 8.810 1.00 93.81 204 LEU A C 1
ATOM 1597 O O . LEU A 1 204 ? 26.057 -6.779 8.533 1.00 93.81 204 LEU A O 1
ATOM 1601 N N . ALA A 1 205 ? 25.069 -4.766 8.655 1.00 94.94 205 ALA A N 1
ATOM 1602 C CA . ALA A 1 205 ? 26.204 -4.019 8.127 1.00 94.94 205 ALA A CA 1
ATOM 1603 C C . ALA A 1 205 ? 27.465 -4.203 8.985 1.00 94.94 205 ALA A C 1
ATOM 1605 O O . ALA A 1 205 ? 28.546 -4.443 8.447 1.00 94.94 205 ALA A O 1
ATOM 1606 N N . ILE A 1 206 ? 27.327 -4.165 10.317 1.00 95.81 206 ILE A N 1
ATOM 1607 C CA . ILE A 1 206 ? 28.427 -4.419 11.261 1.00 95.81 206 ILE A CA 1
ATOM 1608 C C . ILE A 1 206 ? 28.878 -5.882 11.182 1.00 95.81 206 ILE A C 1
ATOM 1610 O O . ILE A 1 206 ? 30.069 -6.154 11.028 1.00 95.81 206 ILE A O 1
ATOM 1614 N N . ARG A 1 207 ? 27.935 -6.831 11.250 1.00 96.38 207 ARG A N 1
ATOM 1615 C CA . ARG A 1 207 ? 28.209 -8.277 11.229 1.00 96.38 207 ARG A CA 1
ATOM 1616 C C . ARG A 1 207 ? 28.969 -8.704 9.975 1.00 96.38 207 ARG A C 1
ATOM 1618 O O . ARG A 1 207 ? 29.881 -9.519 10.065 1.00 96.38 207 ARG A O 1
ATOM 1625 N N . HIS A 1 208 ? 28.592 -8.157 8.824 1.00 95.50 208 HIS A N 1
ATOM 1626 C CA . HIS A 1 208 ? 29.184 -8.485 7.528 1.00 95.50 208 HIS A CA 1
ATOM 1627 C C . HIS A 1 208 ? 30.270 -7.498 7.087 1.00 95.50 208 HIS A C 1
ATOM 1629 O O . HIS A 1 208 ? 30.812 -7.650 5.996 1.00 95.50 208 HIS A O 1
ATOM 1635 N N . ARG A 1 209 ? 30.604 -6.506 7.926 1.00 96.12 209 ARG A N 1
ATOM 1636 C CA . ARG A 1 209 ? 31.620 -5.475 7.655 1.00 96.12 209 ARG A CA 1
ATOM 1637 C C . ARG A 1 209 ? 31.412 -4.760 6.315 1.00 96.12 209 ARG A C 1
ATOM 1639 O O . ARG A 1 209 ? 32.370 -4.396 5.642 1.00 96.12 209 ARG A O 1
ATOM 1646 N N . SER A 1 210 ? 30.155 -4.570 5.925 1.00 95.38 210 SER A N 1
ATOM 1647 C CA . SER A 1 210 ? 29.788 -3.929 4.666 1.00 95.38 210 SER A CA 1
ATOM 1648 C C . SER A 1 210 ? 28.473 -3.180 4.820 1.00 95.38 210 SER A C 1
ATOM 1650 O O . SER A 1 210 ? 27.411 -3.776 4.995 1.00 95.38 210 SER A O 1
ATOM 1652 N N . VAL A 1 211 ? 28.545 -1.852 4.731 1.00 92.81 211 VAL A N 1
ATOM 1653 C CA . VAL A 1 211 ? 27.367 -0.971 4.771 1.00 92.81 211 VAL A CA 1
ATOM 1654 C C . VAL A 1 211 ? 26.560 -1.003 3.473 1.00 92.81 211 VAL A C 1
ATOM 1656 O O . VAL A 1 211 ? 25.409 -0.586 3.469 1.00 92.81 211 VAL A O 1
ATOM 1659 N N . THR A 1 212 ? 27.137 -1.528 2.390 1.00 91.25 212 THR A N 1
ATOM 1660 C CA . THR A 1 212 ? 26.508 -1.656 1.070 1.00 91.25 212 THR A CA 1
ATOM 1661 C C . THR A 1 212 ? 26.114 -3.092 0.739 1.00 91.25 212 THR A C 1
ATOM 1663 O O . THR A 1 212 ? 25.741 -3.359 -0.394 1.00 91.25 212 THR A O 1
ATOM 1666 N N . LEU A 1 213 ? 26.146 -4.025 1.701 1.00 89.56 213 LEU A N 1
ATOM 1667 C CA . LEU A 1 213 ? 25.872 -5.447 1.452 1.00 89.56 213 LEU A CA 1
ATOM 1668 C C . LEU A 1 213 ? 24.575 -5.687 0.664 1.00 89.56 213 LEU A C 1
ATOM 1670 O O . LEU A 1 213 ? 24.521 -6.580 -0.169 1.00 89.56 213 LEU A O 1
ATOM 1674 N N . PHE A 1 214 ? 23.539 -4.884 0.896 1.00 87.00 214 PHE A N 1
ATOM 1675 C CA . PHE A 1 214 ? 22.248 -5.024 0.223 1.00 87.00 214 PHE A CA 1
ATOM 1676 C C . PHE A 1 214 ? 22.311 -4.844 -1.306 1.00 87.00 214 PHE A C 1
ATOM 1678 O O . PHE A 1 214 ? 21.424 -5.338 -1.997 1.00 87.00 214 PHE A O 1
ATOM 1685 N N . THR A 1 215 ? 23.339 -4.187 -1.860 1.00 89.69 215 THR A N 1
ATOM 1686 C CA . THR A 1 215 ? 23.461 -3.985 -3.316 1.00 89.69 215 THR A CA 1
ATOM 1687 C C . THR A 1 215 ? 23.767 -5.277 -4.073 1.00 89.69 215 THR A C 1
ATOM 1689 O O . THR A 1 215 ? 23.597 -5.324 -5.287 1.00 89.69 215 THR A O 1
ATOM 1692 N N . VAL A 1 216 ? 24.160 -6.350 -3.379 1.00 89.75 216 VAL A N 1
ATOM 1693 C CA . VAL A 1 216 ? 24.419 -7.663 -3.995 1.00 89.75 216 VAL A CA 1
ATOM 1694 C C . VAL A 1 216 ? 23.151 -8.496 -4.205 1.00 89.75 216 VAL A C 1
ATOM 1696 O O . VAL A 1 216 ? 23.239 -9.595 -4.743 1.00 89.75 216 VAL A O 1
ATOM 1699 N N . ALA A 1 217 ? 21.978 -8.006 -3.783 1.00 90.44 217 ALA A N 1
ATOM 1700 C CA . ALA A 1 217 ? 20.721 -8.753 -3.863 1.00 90.44 217 ALA A CA 1
ATOM 1701 C C . ALA A 1 217 ? 20.331 -9.123 -5.305 1.00 90.44 217 ALA A C 1
ATOM 1703 O O . ALA A 1 217 ? 19.815 -10.212 -5.531 1.00 90.44 217 ALA A O 1
ATOM 1704 N N . ASN A 1 218 ? 20.614 -8.247 -6.275 1.00 94.50 218 ASN A N 1
ATOM 1705 C CA . ASN A 1 218 ? 20.376 -8.486 -7.700 1.00 94.50 218 ASN A CA 1
ATOM 1706 C C . ASN A 1 218 ? 21.606 -8.073 -8.523 1.00 94.50 218 ASN A C 1
ATOM 1708 O O . ASN A 1 218 ? 21.633 -6.956 -9.040 1.00 94.50 218 ASN A O 1
ATOM 1712 N N . PRO A 1 219 ? 22.632 -8.931 -8.664 1.00 92.81 219 PRO A N 1
ATOM 1713 C CA . PRO A 1 219 ? 23.858 -8.591 -9.389 1.00 92.81 219 PRO A CA 1
ATOM 1714 C C . PRO A 1 219 ? 23.647 -8.181 -10.855 1.00 92.81 219 PRO A C 1
ATOM 1716 O O . PRO A 1 219 ? 24.494 -7.497 -11.420 1.00 92.81 219 PRO A O 1
ATOM 1719 N N . GLY A 1 220 ? 22.527 -8.583 -11.467 1.00 90.88 220 GLY A N 1
ATOM 1720 C CA . GLY A 1 220 ? 22.159 -8.198 -12.833 1.00 90.88 220 GLY A CA 1
ATOM 1721 C C . GLY A 1 220 ? 21.655 -6.758 -12.972 1.00 90.88 220 GLY A C 1
ATOM 1722 O O . GLY A 1 220 ? 21.473 -6.283 -14.088 1.00 90.88 220 GLY A O 1
ATOM 1723 N N . ILE A 1 221 ? 21.422 -6.055 -11.858 1.00 92.62 221 ILE A N 1
ATOM 1724 C CA . ILE A 1 221 ? 20.927 -4.676 -11.840 1.00 92.62 221 ILE A CA 1
ATOM 1725 C C . ILE A 1 221 ? 21.974 -3.790 -11.152 1.00 92.62 221 ILE A C 1
ATOM 1727 O O . ILE A 1 221 ? 22.408 -4.117 -10.042 1.00 92.62 221 ILE A O 1
ATOM 1731 N N . PRO A 1 222 ? 22.364 -2.644 -11.742 1.00 89.62 222 PRO A N 1
ATOM 1732 C CA . PRO A 1 222 ? 23.247 -1.687 -11.081 1.00 89.62 222 PRO A CA 1
ATOM 1733 C C . PRO A 1 222 ? 22.781 -1.356 -9.655 1.00 89.62 222 PRO A C 1
ATOM 1735 O O . PRO A 1 222 ? 21.599 -1.105 -9.409 1.00 89.62 222 PRO A O 1
ATOM 1738 N N . SER A 1 223 ? 23.710 -1.393 -8.695 1.00 87.88 223 SER A N 1
ATOM 1739 C CA . SER A 1 223 ? 23.435 -1.179 -7.262 1.00 87.88 223 SER A CA 1
ATOM 1740 C C . SER A 1 223 ? 22.352 -2.097 -6.665 1.00 87.88 223 SER A C 1
ATOM 1742 O O . SER A 1 223 ? 21.738 -1.745 -5.657 1.00 87.88 223 SER A O 1
ATOM 1744 N N . GLY A 1 224 ? 22.079 -3.254 -7.278 1.00 87.88 224 GLY A N 1
ATOM 1745 C CA . GLY A 1 224 ? 21.050 -4.196 -6.834 1.00 87.88 224 GLY A CA 1
ATOM 1746 C C . GLY A 1 224 ? 19.612 -3.705 -7.026 1.00 87.88 224 GLY A C 1
ATOM 1747 O O . GLY A 1 224 ? 18.695 -4.299 -6.456 1.00 87.88 224 GLY A O 1
ATOM 1748 N N . GLY A 1 225 ? 19.409 -2.626 -7.794 1.00 86.38 225 GLY A N 1
ATOM 1749 C CA . GLY A 1 225 ? 18.111 -1.958 -7.946 1.00 86.38 225 GLY A CA 1
ATOM 1750 C C . GLY A 1 225 ? 17.734 -1.066 -6.760 1.00 86.38 225 GLY A C 1
ATOM 1751 O O . GLY A 1 225 ? 16.554 -0.912 -6.460 1.00 86.38 225 GLY A O 1
ATOM 1752 N N . PHE A 1 226 ? 18.726 -0.540 -6.031 1.00 85.69 226 PHE A N 1
ATOM 1753 C CA . PHE A 1 226 ? 18.478 0.319 -4.873 1.00 85.69 226 PHE A CA 1
ATOM 1754 C C . PHE A 1 226 ? 18.013 1.730 -5.261 1.00 85.69 226 PHE A C 1
ATOM 1756 O O . PHE A 1 226 ? 17.020 2.204 -4.715 1.00 85.69 226 PHE A O 1
ATOM 1763 N N . VAL A 1 227 ? 18.748 2.401 -6.156 1.00 83.88 227 VAL A N 1
ATOM 1764 C CA . VAL A 1 227 ? 18.450 3.752 -6.660 1.00 83.88 227 VAL A CA 1
ATOM 1765 C C . VAL A 1 227 ? 19.057 3.916 -8.053 1.00 83.88 227 VAL A C 1
ATOM 1767 O O . VAL A 1 227 ? 20.199 3.512 -8.286 1.00 83.88 227 VAL A O 1
ATOM 1770 N N . GLY A 1 228 ? 18.338 4.618 -8.932 1.00 82.94 228 GLY A N 1
ATOM 1771 C CA . GLY A 1 228 ? 18.874 5.123 -10.198 1.00 82.94 228 GLY A CA 1
ATOM 1772 C C . GLY A 1 228 ? 18.876 4.105 -11.337 1.00 82.94 228 GLY A C 1
ATOM 1773 O O . GLY A 1 228 ? 19.539 4.325 -12.346 1.00 82.94 228 GLY A O 1
ATOM 1774 N N . GLU A 1 229 ? 18.151 3.000 -11.194 1.00 89.00 229 GLU A N 1
ATOM 1775 C CA . GLU A 1 229 ? 18.030 1.982 -12.225 1.00 89.00 229 GLU A CA 1
ATOM 1776 C C . GLU A 1 229 ? 17.287 2.493 -13.473 1.00 89.00 229 GLU A C 1
ATOM 1778 O O . GLU A 1 229 ? 16.287 3.216 -13.394 1.00 89.00 229 GLU A O 1
ATOM 1783 N N . SER A 1 230 ? 17.780 2.088 -14.646 1.00 93.25 230 SER A N 1
ATOM 1784 C CA . SER A 1 230 ? 17.116 2.327 -15.928 1.00 93.25 230 SER A CA 1
ATOM 1785 C C . SER A 1 230 ? 15.961 1.343 -16.100 1.00 93.25 230 SER A C 1
ATOM 1787 O O . SER A 1 230 ? 16.148 0.122 -16.096 1.00 93.25 230 SER A O 1
ATOM 1789 N N . LYS A 1 231 ? 14.742 1.867 -16.264 1.00 93.44 231 LYS A N 1
ATOM 1790 C CA . LYS A 1 231 ? 13.554 1.034 -16.493 1.00 93.44 231 LYS A CA 1
ATOM 1791 C C . LYS A 1 231 ? 13.631 0.302 -17.822 1.00 93.44 231 LYS A C 1
ATOM 1793 O O . LYS A 1 231 ? 13.186 -0.837 -17.890 1.00 93.44 231 LYS A O 1
ATOM 1798 N N . SER A 1 232 ? 14.146 0.939 -18.867 1.00 94.69 232 SER A N 1
ATOM 1799 C CA . SER A 1 232 ? 14.275 0.331 -20.190 1.00 94.69 232 SER A CA 1
ATOM 1800 C C . SER A 1 232 ? 15.283 -0.813 -20.188 1.00 94.69 232 SER A C 1
ATOM 1802 O O . SER A 1 232 ? 14.965 -1.860 -20.743 1.00 94.69 232 SER A O 1
ATOM 1804 N N . ALA A 1 233 ? 16.410 -0.671 -19.480 1.00 93.81 233 ALA A N 1
ATOM 1805 C CA . ALA A 1 233 ? 17.376 -1.755 -19.298 1.00 93.81 233 ALA A CA 1
ATOM 1806 C C . ALA A 1 233 ? 16.760 -2.965 -18.573 1.00 93.81 233 ALA A C 1
ATOM 1808 O O . ALA A 1 233 ? 16.973 -4.105 -18.969 1.00 93.81 233 ALA A O 1
ATOM 1809 N N . ILE A 1 234 ? 15.943 -2.734 -17.539 1.00 93.50 234 ILE A N 1
ATOM 1810 C CA . ILE A 1 234 ? 15.211 -3.819 -16.865 1.00 93.50 234 ILE A CA 1
ATOM 1811 C C . ILE A 1 234 ? 14.183 -4.445 -17.815 1.00 93.50 234 ILE A C 1
ATOM 1813 O O . ILE A 1 234 ? 14.128 -5.664 -17.945 1.00 93.50 234 ILE A O 1
ATOM 1817 N N . LEU A 1 235 ? 13.378 -3.627 -18.500 1.00 93.81 235 LEU A N 1
ATOM 1818 C CA . LEU A 1 235 ? 12.324 -4.102 -19.399 1.00 93.81 235 LEU A CA 1
ATOM 1819 C C . LEU A 1 235 ? 12.871 -4.916 -20.578 1.00 93.81 235 LEU A C 1
ATOM 1821 O O . LEU A 1 235 ? 12.201 -5.853 -20.993 1.00 93.81 235 LEU A O 1
ATOM 1825 N N . SER A 1 236 ? 14.070 -4.616 -21.090 1.00 92.69 236 SER A N 1
ATOM 1826 C CA . SER A 1 236 ? 14.682 -5.392 -22.179 1.00 92.69 236 SER A CA 1
ATOM 1827 C C . SER A 1 236 ? 15.080 -6.817 -21.788 1.00 92.69 236 SER A C 1
ATOM 1829 O O . SER A 1 236 ? 15.280 -7.647 -22.669 1.00 92.69 236 SER A O 1
ATOM 1831 N N . HIS A 1 237 ? 15.184 -7.115 -20.489 1.00 91.31 237 HIS A N 1
ATOM 1832 C CA . HIS A 1 237 ? 15.457 -8.464 -19.981 1.00 91.31 237 HIS A CA 1
ATOM 1833 C C . HIS A 1 237 ? 14.191 -9.227 -19.569 1.00 91.31 237 HIS A C 1
ATOM 1835 O O . HIS A 1 237 ? 14.279 -10.391 -19.183 1.00 91.31 237 HIS A O 1
ATOM 1841 N N . LEU A 1 238 ? 13.015 -8.594 -19.634 1.00 91.69 238 LEU A N 1
ATOM 1842 C CA . LEU A 1 238 ? 11.748 -9.193 -19.226 1.00 91.69 238 LEU A CA 1
ATOM 1843 C C . LEU A 1 238 ? 10.885 -9.520 -20.447 1.00 91.69 238 LEU A C 1
ATOM 1845 O O . LEU A 1 238 ? 10.750 -8.717 -21.367 1.00 91.69 238 LEU A O 1
ATOM 1849 N N . ALA A 1 239 ? 10.234 -10.681 -20.422 1.00 87.88 239 ALA A N 1
ATOM 1850 C CA . ALA A 1 239 ? 9.223 -11.058 -21.401 1.00 87.88 239 ALA A CA 1
ATOM 1851 C C . ALA A 1 239 ? 8.152 -11.938 -20.733 1.00 87.88 239 ALA A C 1
ATOM 1853 O O . ALA A 1 239 ? 8.529 -12.870 -20.026 1.00 87.88 239 ALA A O 1
ATOM 1854 N N . PRO A 1 240 ? 6.848 -11.688 -20.963 1.00 90.62 240 PRO A N 1
ATOM 1855 C CA . PRO A 1 240 ? 6.294 -10.660 -21.849 1.00 90.62 240 PRO A CA 1
ATOM 1856 C C . PRO A 1 240 ? 6.273 -9.256 -21.211 1.00 90.62 240 PRO A C 1
ATOM 1858 O O . PRO A 1 240 ? 6.002 -9.099 -20.022 1.00 90.62 240 PRO A O 1
ATOM 1861 N N . VAL A 1 241 ? 6.500 -8.216 -22.022 1.00 93.81 241 VAL A N 1
ATOM 1862 C CA . VAL A 1 241 ? 6.307 -6.804 -21.643 1.00 93.81 241 VAL A CA 1
ATOM 1863 C C . VAL A 1 241 ? 5.527 -6.062 -22.730 1.00 93.81 241 VAL A C 1
ATOM 1865 O O . VAL A 1 241 ? 5.665 -6.398 -23.906 1.00 93.81 241 VAL A O 1
ATOM 1868 N N . PRO A 1 242 ? 4.714 -5.046 -22.385 1.00 94.81 242 PRO A N 1
ATOM 1869 C CA . PRO A 1 242 ? 4.096 -4.193 -23.390 1.00 94.81 242 PRO A CA 1
ATOM 1870 C C . PRO A 1 242 ? 5.161 -3.434 -24.180 1.00 94.81 242 PRO A C 1
ATOM 1872 O O . PRO A 1 242 ? 6.103 -2.894 -23.589 1.00 94.81 242 PRO A O 1
ATOM 1875 N N . GLU A 1 243 ? 4.945 -3.357 -25.487 1.00 96.75 243 GLU A N 1
ATOM 1876 C CA . GLU A 1 243 ? 5.742 -2.659 -26.487 1.00 96.75 243 GLU A CA 1
ATOM 1877 C C . GLU A 1 243 ? 6.127 -1.277 -25.970 1.00 96.75 243 GLU A C 1
ATOM 1879 O O . GLU A 1 243 ? 5.283 -0.516 -25.476 1.00 96.75 243 GLU A O 1
ATOM 1884 N N . PHE A 1 244 ? 7.414 -0.962 -26.058 1.00 97.62 244 PHE A N 1
ATOM 1885 C CA . PHE A 1 244 ? 7.956 0.293 -25.573 1.00 97.62 244 PHE A CA 1
ATOM 1886 C C . PHE A 1 244 ? 9.137 0.751 -26.427 1.00 97.62 244 PHE A C 1
ATOM 1888 O O . PHE A 1 244 ? 9.782 -0.051 -27.096 1.00 97.62 244 PHE A O 1
ATOM 1895 N N . ALA A 1 245 ? 9.428 2.047 -26.375 1.00 97.25 245 ALA A N 1
ATOM 1896 C CA . ALA A 1 245 ? 10.618 2.646 -26.962 1.00 97.25 245 ALA A CA 1
ATOM 1897 C C . ALA A 1 245 ? 11.177 3.733 -26.037 1.00 97.25 245 ALA A C 1
ATOM 1899 O O . ALA A 1 245 ? 10.441 4.329 -25.245 1.00 97.25 245 ALA A O 1
ATOM 1900 N N . VAL A 1 246 ? 12.480 3.993 -26.144 1.00 97.38 246 VAL A N 1
ATOM 1901 C CA . VAL A 1 246 ? 13.171 5.047 -25.389 1.00 97.38 246 VAL A CA 1
ATOM 1902 C C . VAL A 1 246 ? 13.386 6.257 -26.289 1.00 97.38 246 VAL A C 1
ATOM 1904 O O . VAL A 1 246 ? 13.920 6.149 -27.389 1.00 97.38 246 VAL A O 1
ATOM 1907 N N . LEU A 1 247 ? 12.970 7.420 -25.804 1.00 96.50 247 LEU A N 1
ATOM 1908 C CA . LEU A 1 247 ? 13.092 8.711 -26.460 1.00 96.50 247 LEU A CA 1
ATOM 1909 C C . LEU A 1 247 ? 14.157 9.523 -25.727 1.00 96.50 247 LEU A C 1
ATOM 1911 O O . LEU A 1 247 ? 13.955 9.934 -24.580 1.00 96.50 247 LEU A O 1
ATOM 1915 N N . ARG A 1 248 ? 15.286 9.755 -26.395 1.00 94.44 248 ARG A N 1
ATOM 1916 C CA . ARG A 1 248 ? 16.466 10.402 -25.807 1.00 94.44 248 ARG A CA 1
ATOM 1917 C C . ARG A 1 248 ? 16.231 11.868 -25.453 1.00 94.44 248 ARG A C 1
ATOM 1919 O O . ARG A 1 248 ? 15.431 12.536 -26.111 1.00 94.44 248 ARG A O 1
ATOM 1926 N N . GLU A 1 249 ? 16.865 12.352 -24.388 1.00 91.81 249 GLU A N 1
ATOM 1927 C CA . GLU A 1 249 ? 16.770 13.742 -23.893 1.00 91.81 249 GLU A CA 1
ATOM 1928 C C . GLU A 1 249 ? 17.269 14.801 -24.871 1.00 91.81 249 GLU A C 1
ATOM 1930 O O . GLU A 1 249 ? 16.705 15.890 -24.931 1.00 91.81 249 GLU A O 1
ATOM 1935 N N . ASP A 1 250 ? 18.269 14.469 -25.677 1.00 91.62 250 ASP A N 1
ATOM 1936 C CA . ASP A 1 250 ? 18.862 15.372 -26.665 1.00 91.62 250 ASP A CA 1
ATOM 1937 C C . ASP A 1 250 ? 17.923 15.725 -27.832 1.00 91.62 250 ASP A C 1
ATOM 1939 O O . ASP A 1 250 ? 18.181 16.668 -28.583 1.00 91.62 250 ASP A O 1
ATOM 1943 N N . LEU A 1 251 ? 16.810 15.006 -27.982 1.00 91.44 251 LEU A N 1
ATOM 1944 C CA . LEU A 1 251 ? 15.799 15.288 -28.992 1.00 91.44 251 LEU A CA 1
ATOM 1945 C C . LEU A 1 251 ? 14.884 16.445 -28.573 1.00 91.44 251 LEU A C 1
ATOM 1947 O O . LEU A 1 251 ? 14.348 16.478 -27.464 1.00 91.44 251 LEU A O 1
ATOM 1951 N N . SER A 1 252 ? 14.600 17.349 -29.516 1.00 91.69 252 SER A N 1
ATOM 1952 C CA . SER A 1 252 ? 13.607 18.407 -29.305 1.00 91.69 252 SER A CA 1
ATOM 1953 C C . SER A 1 252 ? 12.213 17.832 -29.026 1.00 91.69 252 SER A C 1
ATOM 1955 O O . SER A 1 252 ? 11.881 16.720 -29.449 1.00 91.69 252 SER A O 1
ATOM 1957 N N . ALA A 1 253 ? 11.355 18.607 -28.356 1.00 90.00 253 ALA A N 1
ATOM 1958 C CA . ALA A 1 253 ? 9.984 18.186 -28.053 1.00 90.00 253 ALA A CA 1
ATOM 1959 C C . ALA A 1 253 ? 9.203 17.760 -29.314 1.00 90.00 253 ALA A C 1
ATOM 1961 O O . ALA A 1 253 ? 8.484 16.761 -29.284 1.00 90.00 253 ALA A O 1
ATOM 1962 N N . ASP A 1 254 ? 9.403 18.451 -30.442 1.00 90.81 254 ASP A N 1
ATOM 1963 C CA . ASP A 1 254 ? 8.775 18.101 -31.720 1.00 90.81 254 ASP A CA 1
ATOM 1964 C C . ASP A 1 254 ? 9.339 16.809 -32.319 1.00 90.81 254 ASP A C 1
ATOM 1966 O O . ASP A 1 254 ? 8.593 16.013 -32.893 1.00 90.81 254 ASP A O 1
ATOM 1970 N N . ALA A 1 255 ? 10.648 16.572 -32.185 1.00 93.88 255 ALA A N 1
ATOM 1971 C CA . ALA A 1 255 ? 11.268 15.322 -32.616 1.00 93.88 255 ALA A CA 1
ATOM 1972 C C . ALA A 1 255 ? 10.762 14.139 -31.781 1.00 93.88 255 ALA A C 1
ATOM 1974 O O . ALA A 1 255 ? 10.390 13.109 -32.341 1.00 93.88 255 ALA A O 1
ATOM 1975 N N . ARG A 1 256 ? 10.647 14.313 -30.459 1.00 94.81 256 ARG A N 1
ATOM 1976 C CA . ARG A 1 256 ? 10.058 13.320 -29.550 1.00 94.81 256 ARG A CA 1
ATOM 1977 C C . ARG A 1 256 ? 8.585 13.054 -29.871 1.00 94.81 256 ARG A C 1
ATOM 1979 O O . ARG A 1 256 ? 8.169 11.901 -29.884 1.00 94.81 256 ARG A O 1
ATOM 1986 N N . LEU A 1 257 ? 7.801 14.085 -30.199 1.00 94.69 257 LEU A N 1
ATOM 1987 C CA . LEU A 1 257 ? 6.410 13.920 -30.635 1.00 94.69 257 LEU A CA 1
ATOM 1988 C C . LEU A 1 257 ? 6.310 13.127 -31.948 1.00 94.69 257 LEU A C 1
ATOM 1990 O O . LEU A 1 257 ? 5.459 12.245 -32.059 1.00 94.69 257 LEU A O 1
ATOM 1994 N N . ARG A 1 258 ? 7.179 13.401 -32.930 1.00 95.75 258 ARG A N 1
ATOM 1995 C CA . ARG A 1 258 ? 7.245 12.609 -34.172 1.00 95.75 258 ARG A CA 1
ATOM 1996 C C . ARG A 1 258 ? 7.617 11.154 -33.896 1.00 95.75 258 ARG A C 1
ATOM 1998 O O . ARG A 1 258 ? 6.940 10.271 -34.408 1.00 95.75 258 ARG A O 1
ATOM 2005 N N . ALA A 1 259 ? 8.600 10.910 -33.032 1.00 96.75 259 ALA A N 1
ATOM 2006 C CA . ALA A 1 259 ? 8.996 9.561 -32.636 1.00 96.75 259 ALA A CA 1
ATOM 2007 C C . ALA A 1 259 ? 7.861 8.796 -31.928 1.00 96.75 259 ALA A C 1
ATOM 2009 O O . ALA A 1 259 ? 7.695 7.601 -32.143 1.00 96.75 259 ALA A O 1
ATOM 2010 N N . VAL A 1 260 ? 7.016 9.475 -31.139 1.00 97.38 260 VAL A N 1
ATOM 2011 C CA . VAL A 1 260 ? 5.798 8.861 -30.578 1.00 97.38 260 VAL A CA 1
ATOM 2012 C C . VAL A 1 260 ? 4.816 8.455 -31.681 1.00 97.38 260 VAL A C 1
ATOM 2014 O O . VAL A 1 260 ? 4.251 7.367 -31.615 1.00 97.38 260 VAL A O 1
ATOM 2017 N N . LYS A 1 261 ? 4.610 9.294 -32.704 1.00 96.81 261 LYS A N 1
ATOM 2018 C CA . LYS A 1 261 ? 3.728 8.960 -33.838 1.00 96.81 261 LYS A CA 1
ATOM 2019 C C . LYS A 1 261 ? 4.258 7.784 -34.647 1.00 96.81 261 LYS A C 1
ATOM 2021 O O . LYS A 1 261 ? 3.488 6.908 -35.026 1.00 96.81 261 LYS A O 1
ATOM 2026 N N . GLU A 1 262 ? 5.565 7.752 -34.871 1.00 97.44 262 GLU A N 1
ATOM 2027 C CA . GLU A 1 262 ? 6.238 6.630 -35.514 1.00 97.44 262 GLU A CA 1
ATOM 2028 C C . GLU A 1 262 ? 6.083 5.351 -34.687 1.00 97.44 262 GLU A C 1
ATOM 2030 O O . GLU A 1 262 ? 5.641 4.338 -35.218 1.00 97.44 262 GLU A O 1
ATOM 2035 N N . PHE A 1 263 ? 6.322 5.413 -33.373 1.00 97.81 263 PHE A N 1
ATOM 2036 C CA . PHE A 1 263 ? 6.104 4.291 -32.460 1.00 97.81 263 PHE A CA 1
ATOM 2037 C C . PHE A 1 263 ? 4.670 3.747 -32.541 1.00 97.81 263 PHE A C 1
ATOM 2039 O O . PHE A 1 263 ? 4.487 2.533 -32.636 1.00 97.81 263 PHE A O 1
ATOM 2046 N N . LEU A 1 264 ? 3.662 4.631 -32.545 1.00 97.75 264 LEU A N 1
ATOM 2047 C CA . LEU A 1 264 ? 2.258 4.249 -32.713 1.00 97.75 264 LEU A CA 1
ATOM 2048 C C . LEU A 1 264 ? 2.016 3.565 -34.064 1.00 97.75 264 LEU A C 1
ATOM 2050 O O . LEU A 1 264 ? 1.377 2.519 -34.107 1.00 97.75 264 LEU A O 1
ATOM 2054 N N . SER A 1 265 ? 2.555 4.121 -35.151 1.00 97.25 265 SER A N 1
ATOM 2055 C CA . SER A 1 265 ? 2.393 3.574 -36.501 1.00 97.25 265 SER A CA 1
ATOM 2056 C C . SER A 1 265 ? 3.053 2.203 -36.659 1.00 97.25 265 SER A C 1
ATOM 2058 O O . SER A 1 265 ? 2.422 1.286 -37.175 1.00 97.25 265 SER A O 1
ATOM 2060 N N . VAL A 1 266 ? 4.304 2.051 -36.213 1.00 97.56 266 VAL A N 1
ATOM 2061 C CA . VAL A 1 266 ? 5.093 0.813 -36.352 1.00 97.56 266 VAL A CA 1
ATOM 2062 C C . VAL A 1 266 ? 4.437 -0.353 -35.614 1.00 97.56 266 VAL A C 1
ATOM 2064 O O . VAL A 1 266 ? 4.445 -1.476 -36.107 1.00 97.56 266 VAL A O 1
ATOM 2067 N N . HIS A 1 267 ? 3.832 -0.085 -34.457 1.00 96.81 267 HIS A N 1
ATOM 2068 C CA . HIS A 1 267 ? 3.201 -1.111 -33.625 1.00 96.81 267 HIS A CA 1
ATOM 2069 C C . HIS A 1 267 ? 1.678 -1.204 -33.822 1.00 96.81 267 HIS A C 1
ATOM 2071 O O . HIS A 1 267 ? 1.018 -1.944 -33.096 1.00 96.81 267 HIS A O 1
ATOM 2077 N N . GLY A 1 268 ? 1.096 -0.444 -34.760 1.00 96.38 268 GLY A N 1
ATOM 2078 C CA . GLY A 1 268 ? -0.353 -0.428 -35.000 1.00 96.38 268 GLY A CA 1
ATOM 2079 C C . GLY A 1 268 ? -1.179 -0.001 -33.778 1.00 96.38 268 GLY A C 1
ATOM 2080 O O . GLY A 1 268 ? -2.275 -0.512 -33.554 1.00 96.38 268 GLY A O 1
ATOM 2081 N N . LEU A 1 269 ? -0.647 0.902 -32.951 1.00 96.44 269 LEU A N 1
ATOM 2082 C CA . LEU A 1 269 ? -1.248 1.320 -31.687 1.00 96.44 269 LEU A CA 1
ATOM 2083 C C . LEU A 1 269 ? -2.071 2.599 -31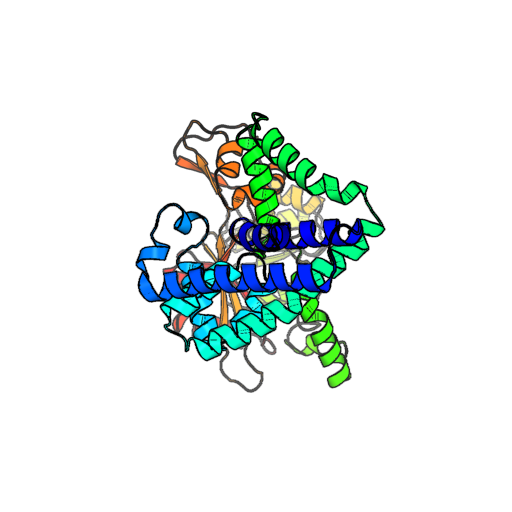.833 1.00 96.44 269 LEU A C 1
ATOM 2085 O O . LEU A 1 269 ? -1.821 3.456 -32.675 1.00 96.44 269 LEU A O 1
ATOM 2089 N N . SER A 1 270 ? -3.032 2.753 -30.929 1.00 95.50 270 SER A N 1
ATOM 2090 C CA . SER A 1 270 ? -3.802 3.981 -30.736 1.00 95.50 270 SER A CA 1
ATOM 2091 C C . SER A 1 270 ? -3.647 4.480 -29.305 1.00 95.50 270 SER A C 1
ATOM 2093 O O . SER A 1 270 ? -3.210 3.747 -28.416 1.00 95.50 270 SER A O 1
ATOM 2095 N N . TYR A 1 271 ? -4.031 5.732 -29.067 1.00 95.44 271 TYR A N 1
ATOM 2096 C CA . TYR A 1 271 ? -4.151 6.248 -27.709 1.00 95.44 271 TYR A CA 1
ATOM 2097 C C . TYR A 1 271 ? -5.182 5.442 -26.891 1.00 95.44 271 TYR A C 1
ATOM 2099 O O . TYR A 1 271 ? -6.182 4.984 -27.446 1.00 95.44 271 TYR A O 1
ATOM 2107 N N . PRO A 1 272 ? -5.000 5.322 -25.563 1.00 96.88 272 PRO A N 1
ATOM 2108 C CA . PRO A 1 272 ? -3.954 5.958 -24.763 1.00 96.88 272 PRO A CA 1
ATOM 2109 C C . PRO A 1 272 ? -2.591 5.244 -24.798 1.00 96.88 272 PRO A C 1
ATOM 2111 O O . PRO A 1 272 ? -2.498 4.047 -25.039 1.00 96.88 272 PRO A O 1
ATOM 2114 N N . ILE A 1 273 ? -1.532 5.987 -24.468 1.00 97.50 273 ILE A N 1
ATOM 2115 C CA . ILE A 1 273 ? -0.169 5.474 -24.238 1.00 97.50 273 ILE A CA 1
ATOM 2116 C C . ILE A 1 273 ? 0.378 5.983 -22.907 1.00 97.50 273 ILE A C 1
ATOM 2118 O O . ILE A 1 273 ? -0.108 6.975 -22.360 1.00 97.50 273 ILE A O 1
ATOM 2122 N N . VAL A 1 274 ? 1.404 5.320 -22.385 1.00 96.69 274 VAL A N 1
ATOM 2123 C CA . VAL A 1 274 ? 2.095 5.733 -21.162 1.00 96.69 274 VAL A CA 1
ATOM 2124 C C . VAL A 1 274 ? 3.412 6.408 -21.520 1.00 96.69 274 VAL A C 1
ATOM 2126 O O . VAL A 1 274 ? 4.218 5.847 -22.255 1.00 96.69 274 VAL A O 1
ATOM 2129 N N . LEU A 1 275 ? 3.637 7.592 -20.953 1.00 96.56 275 LEU A N 1
ATOM 2130 C CA . LEU A 1 275 ? 4.918 8.291 -20.946 1.00 96.56 275 LEU A CA 1
ATOM 2131 C C . LEU A 1 275 ? 5.477 8.266 -19.525 1.00 96.56 275 LEU A C 1
ATOM 2133 O O . LEU A 1 275 ? 4.764 8.592 -18.569 1.00 96.56 275 LEU A O 1
ATOM 2137 N N . LYS A 1 276 ? 6.733 7.856 -19.364 1.00 95.00 276 LYS A N 1
ATOM 2138 C CA . LYS A 1 276 ? 7.407 7.814 -18.059 1.00 95.00 276 LYS A CA 1
ATOM 2139 C C . LYS A 1 276 ? 8.908 8.054 -18.211 1.00 95.00 276 LYS A C 1
ATOM 2141 O O . LYS A 1 276 ? 9.470 7.608 -19.205 1.00 95.00 276 LYS A O 1
ATOM 2146 N N . PRO A 1 277 ? 9.579 8.682 -17.234 1.00 94.94 277 PRO A N 1
ATOM 2147 C CA . PRO A 1 277 ? 11.026 8.819 -17.279 1.00 94.94 277 PRO A CA 1
ATOM 2148 C C . PRO A 1 277 ? 11.688 7.444 -17.133 1.00 94.94 277 PRO A C 1
ATOM 2150 O O . PRO A 1 277 ? 11.224 6.603 -16.346 1.00 94.94 277 PRO A O 1
ATOM 2153 N N . ASP A 1 278 ? 12.770 7.224 -17.878 1.00 94.88 278 ASP A N 1
ATOM 2154 C CA . ASP A 1 278 ? 13.541 5.982 -17.831 1.00 94.88 278 ASP A CA 1
ATOM 2155 C C . ASP A 1 278 ? 14.095 5.743 -16.421 1.00 94.88 278 ASP A C 1
ATOM 2157 O O . ASP A 1 278 ? 13.820 4.714 -15.800 1.00 94.88 278 ASP A O 1
ATOM 2161 N N . VAL A 1 279 ? 14.706 6.769 -15.832 1.00 91.31 279 VAL A N 1
ATOM 2162 C CA . VAL A 1 279 ? 15.149 6.778 -14.433 1.00 91.31 279 VAL A CA 1
ATOM 2163 C C . VAL A 1 279 ? 14.161 7.583 -13.590 1.00 91.31 279 VAL A C 1
ATOM 2165 O O . VAL A 1 279 ? 13.802 8.707 -13.925 1.00 91.31 279 VAL A O 1
ATOM 2168 N N . GLY A 1 280 ? 13.665 7.010 -12.493 1.00 83.31 280 GLY A N 1
ATOM 2169 C CA . GLY A 1 280 ? 12.758 7.728 -11.593 1.00 83.31 280 GLY A CA 1
ATOM 2170 C C . GLY A 1 280 ? 11.871 6.823 -10.752 1.00 83.31 280 GLY A C 1
ATOM 2171 O O . GLY A 1 280 ? 11.552 5.705 -11.152 1.00 83.31 280 GLY A O 1
ATOM 2172 N N . GLU A 1 281 ? 11.424 7.340 -9.610 1.00 78.56 281 GLU A N 1
ATOM 2173 C CA . GLU A 1 281 ? 10.757 6.557 -8.569 1.00 78.56 281 GLU A CA 1
ATOM 2174 C C . GLU A 1 281 ? 9.306 6.999 -8.307 1.00 78.56 281 GLU A C 1
ATOM 2176 O O . GLU A 1 281 ? 8.882 8.117 -8.616 1.00 78.56 281 GLU A O 1
ATOM 2181 N N . ARG A 1 282 ? 8.529 6.114 -7.664 1.00 74.50 282 ARG A N 1
ATOM 2182 C CA . ARG A 1 282 ? 7.205 6.401 -7.059 1.00 74.50 282 ARG A CA 1
ATOM 2183 C C . ARG A 1 282 ? 6.137 6.956 -8.016 1.00 74.50 282 ARG A C 1
ATOM 2185 O O . ARG A 1 282 ? 5.145 7.539 -7.570 1.00 74.50 282 ARG A O 1
ATOM 2192 N N . GLY A 1 283 ? 6.298 6.738 -9.319 1.00 72.44 283 GLY A N 1
ATOM 2193 C CA . GLY A 1 283 ? 5.373 7.221 -10.348 1.00 72.44 283 GLY A CA 1
ATOM 2194 C C . GLY A 1 283 ? 5.479 8.725 -10.622 1.00 72.44 283 GLY A C 1
ATOM 2195 O O . GLY A 1 283 ? 4.565 9.311 -11.205 1.00 72.44 283 GLY A O 1
ATOM 2196 N N . THR A 1 284 ? 6.557 9.373 -10.181 1.00 81.38 284 THR A N 1
ATOM 2197 C CA . THR A 1 284 ? 6.870 10.757 -10.554 1.00 81.38 284 THR A CA 1
ATOM 2198 C C . THR A 1 284 ? 7.125 10.831 -12.059 1.00 81.38 284 THR A C 1
ATOM 2200 O O . THR A 1 284 ? 7.793 9.967 -12.617 1.00 81.38 284 THR A O 1
ATOM 2203 N N . GLY A 1 285 ? 6.536 11.824 -12.730 1.00 86.06 285 GLY A N 1
ATOM 2204 C CA . GLY A 1 285 ? 6.679 11.985 -14.180 1.00 86.06 285 GLY A CA 1
ATOM 2205 C C . GLY A 1 285 ? 5.962 10.932 -15.035 1.00 86.06 285 GLY A C 1
ATOM 2206 O O . GLY A 1 285 ? 6.252 10.843 -16.219 1.00 86.06 285 GLY A O 1
ATOM 2207 N N . VAL A 1 286 ? 5.043 10.130 -14.482 1.00 90.75 286 VAL A N 1
ATOM 2208 C CA . VAL A 1 286 ? 4.231 9.187 -15.277 1.00 90.75 286 VAL A CA 1
ATOM 2209 C C . VAL A 1 286 ? 2.936 9.855 -15.737 1.00 90.75 286 VAL A C 1
ATOM 2211 O O . VAL A 1 286 ? 2.180 10.372 -14.907 1.00 90.75 286 VAL A O 1
ATOM 2214 N N . VAL A 1 287 ? 2.661 9.800 -17.041 1.00 92.00 287 VAL A N 1
ATOM 2215 C CA . VAL A 1 287 ? 1.452 10.339 -17.676 1.00 92.00 287 VAL A CA 1
ATOM 2216 C C . VAL A 1 287 ? 0.828 9.297 -18.600 1.00 92.00 287 VAL A C 1
ATOM 2218 O O . VAL A 1 287 ? 1.519 8.642 -19.372 1.00 92.00 287 VAL A O 1
ATOM 2221 N N . ILE A 1 288 ? -0.498 9.163 -18.528 1.00 93.75 288 ILE A N 1
ATOM 2222 C CA . ILE A 1 288 ? -1.292 8.416 -19.509 1.00 93.75 288 ILE A CA 1
ATOM 2223 C C . ILE A 1 288 ? -1.798 9.440 -20.526 1.00 93.75 288 ILE A C 1
ATOM 2225 O O . ILE A 1 288 ? -2.743 10.179 -20.242 1.00 93.75 288 ILE A O 1
ATOM 2229 N N . ALA A 1 289 ? -1.134 9.522 -21.675 1.00 95.50 289 ALA A N 1
ATOM 2230 C CA . ALA A 1 289 ? -1.490 10.441 -22.747 1.00 95.50 289 ALA A CA 1
ATOM 2231 C C . ALA A 1 289 ? -2.648 9.857 -23.559 1.00 95.50 289 ALA A C 1
ATOM 2233 O O . ALA A 1 289 ? -2.585 8.706 -23.991 1.00 95.50 289 ALA A O 1
ATOM 2234 N N . LYS A 1 290 ? -3.706 10.643 -23.768 1.00 95.19 290 LYS A N 1
ATOM 2235 C CA . LYS A 1 290 ? -4.910 10.236 -24.511 1.00 95.19 290 LYS A CA 1
ATOM 2236 C C . LYS A 1 290 ? -4.972 10.840 -25.915 1.00 95.19 290 LYS A C 1
ATOM 2238 O O . LYS A 1 290 ? -5.857 10.489 -26.686 1.00 95.19 290 LYS A O 1
ATOM 2243 N N . ARG A 1 291 ? -4.075 11.778 -26.216 1.00 95.12 291 ARG A N 1
ATOM 2244 C CA . ARG A 1 291 ? -3.997 12.533 -27.472 1.00 95.12 291 ARG A CA 1
ATOM 2245 C C . ARG A 1 291 ? -2.639 13.217 -27.605 1.00 95.12 291 ARG A C 1
ATOM 2247 O O . ARG A 1 291 ? -1.965 13.445 -26.599 1.00 95.12 291 ARG A O 1
ATOM 2254 N N . ASP A 1 292 ? -2.308 13.661 -28.814 1.00 94.38 292 ASP A N 1
ATOM 2255 C CA . ASP A 1 292 ? -1.094 14.429 -29.132 1.00 94.38 292 ASP A CA 1
ATOM 2256 C C . ASP A 1 292 ? -0.866 15.622 -28.193 1.00 94.38 292 ASP A C 1
ATOM 2258 O O . ASP A 1 292 ? 0.257 15.873 -27.760 1.00 94.38 292 ASP A O 1
ATOM 2262 N N . GLY A 1 293 ? -1.933 16.346 -27.836 1.00 94.12 293 GLY A N 1
ATOM 2263 C CA . GLY A 1 293 ? -1.840 17.504 -26.944 1.00 94.12 293 GLY A CA 1
ATOM 2264 C C . GLY A 1 293 ? -1.277 17.162 -25.561 1.00 94.12 293 GLY A C 1
ATOM 2265 O O . GLY A 1 293 ? -0.538 17.962 -24.987 1.00 94.12 293 GLY A O 1
ATOM 2266 N N . ASP A 1 294 ? -1.565 15.962 -25.053 1.00 94.50 294 ASP A N 1
ATOM 2267 C CA . ASP A 1 294 ? -1.056 15.493 -23.763 1.00 94.50 294 ASP A CA 1
ATOM 2268 C C . ASP A 1 294 ? 0.436 15.130 -23.873 1.00 94.50 294 ASP A C 1
ATOM 2270 O O . ASP A 1 294 ? 1.216 15.423 -22.968 1.00 94.50 294 ASP A O 1
ATOM 2274 N N . VAL A 1 295 ? 0.848 14.556 -25.011 1.00 95.56 295 VAL A N 1
ATOM 2275 C CA . VAL A 1 295 ? 2.252 14.239 -25.327 1.00 95.56 295 VAL A CA 1
ATOM 2276 C C . VAL A 1 295 ? 3.083 15.521 -25.446 1.00 95.56 295 VAL A C 1
ATOM 2278 O O . VAL A 1 295 ? 4.138 15.648 -24.828 1.00 95.56 295 VAL A O 1
ATOM 2281 N N . ALA A 1 296 ? 2.578 16.517 -26.175 1.00 93.50 296 ALA A N 1
ATOM 2282 C CA . ALA A 1 296 ? 3.228 17.818 -26.309 1.00 93.50 296 ALA A CA 1
ATOM 2283 C C . ALA A 1 296 ? 3.290 18.583 -24.974 1.00 93.50 296 ALA A C 1
ATOM 2285 O O . ALA A 1 296 ? 4.236 19.324 -24.712 1.00 93.50 296 ALA A O 1
ATOM 2286 N N . ALA A 1 297 ? 2.283 18.437 -24.107 1.00 93.31 297 ALA A N 1
ATOM 2287 C CA . ALA A 1 297 ? 2.324 18.991 -22.755 1.00 93.31 297 ALA A CA 1
ATOM 2288 C C . ALA A 1 297 ? 3.381 18.294 -21.882 1.00 93.31 297 ALA A C 1
ATOM 2290 O O . ALA A 1 297 ? 4.107 18.969 -21.154 1.00 93.31 297 ALA A O 1
ATOM 2291 N N . TYR A 1 298 ? 3.510 16.970 -21.993 1.00 94.69 298 TYR A N 1
ATOM 2292 C CA . TYR A 1 298 ? 4.514 16.197 -21.268 1.00 94.69 298 TYR A CA 1
ATOM 2293 C C . TYR A 1 298 ? 5.938 16.656 -21.598 1.00 94.69 298 TYR A C 1
ATOM 2295 O O . TYR A 1 298 ? 6.686 17.044 -20.699 1.00 94.69 298 TYR A O 1
ATOM 2303 N N . PHE A 1 299 ? 6.288 16.706 -22.887 1.00 94.44 299 PHE A N 1
ATOM 2304 C CA . PHE A 1 299 ? 7.648 17.041 -23.323 1.00 94.44 299 PHE A CA 1
ATOM 2305 C C . PHE A 1 299 ? 8.065 18.494 -23.075 1.00 94.44 299 PHE A C 1
ATOM 2307 O O . PHE A 1 299 ? 9.251 18.796 -23.122 1.00 94.44 299 PHE A O 1
ATOM 2314 N N . ARG A 1 300 ? 7.126 19.388 -22.740 1.00 89.44 300 ARG A N 1
ATOM 2315 C CA . ARG A 1 300 ? 7.454 20.745 -22.267 1.00 89.44 300 ARG A CA 1
ATOM 2316 C C . ARG A 1 300 ? 8.071 20.772 -20.868 1.00 89.44 300 ARG A C 1
ATOM 2318 O O . ARG A 1 300 ? 8.652 21.782 -20.492 1.00 89.44 300 ARG A O 1
ATOM 2325 N N . THR A 1 301 ? 7.897 19.707 -20.088 1.00 87.75 301 THR A N 1
ATOM 2326 C CA . THR A 1 301 ? 8.294 19.660 -18.668 1.00 87.75 301 THR A CA 1
ATOM 2327 C C . THR A 1 301 ? 9.103 18.420 -18.294 1.00 87.75 301 THR A C 1
ATOM 2329 O O . THR A 1 301 ? 9.668 18.370 -17.205 1.00 87.75 301 THR A O 1
ATOM 2332 N N . SER A 1 302 ? 9.153 17.410 -19.167 1.00 87.56 302 SER A N 1
ATOM 2333 C CA . SER A 1 302 ? 9.929 16.191 -18.947 1.00 87.56 302 SER A CA 1
ATOM 2334 C C . SER A 1 302 ? 11.427 16.484 -18.938 1.00 87.56 302 SER A C 1
ATOM 2336 O O . SER A 1 302 ? 11.902 17.231 -19.791 1.00 87.56 302 SER A O 1
ATOM 2338 N N . ILE A 1 303 ? 12.157 15.818 -18.050 1.00 83.75 303 ILE A N 1
ATOM 2339 C CA . ILE A 1 303 ? 13.620 15.859 -17.961 1.00 83.75 303 ILE A CA 1
ATOM 2340 C C . ILE A 1 303 ? 14.123 14.424 -18.126 1.00 83.75 303 ILE A C 1
ATOM 2342 O O . ILE A 1 303 ? 13.485 13.497 -17.615 1.00 83.75 303 ILE A O 1
ATOM 2346 N N . GLY A 1 304 ? 15.241 14.243 -18.825 1.00 90.81 304 GLY A N 1
ATOM 2347 C CA . GLY A 1 304 ? 15.831 12.932 -19.069 1.00 90.81 304 GLY A CA 1
ATOM 2348 C C . GLY A 1 304 ? 15.172 12.126 -20.188 1.00 90.81 304 GLY A C 1
ATOM 2349 O O . GLY A 1 304 ? 14.208 12.541 -20.854 1.00 90.81 304 GLY A O 1
ATOM 2350 N N . ASP A 1 305 ? 15.711 10.927 -20.385 1.00 95.75 305 ASP A N 1
ATOM 2351 C CA . ASP A 1 305 ? 15.186 9.936 -21.315 1.00 95.75 305 ASP A CA 1
ATOM 2352 C C . ASP A 1 305 ? 13.772 9.506 -20.914 1.00 95.75 305 ASP A C 1
ATOM 2354 O O . ASP A 1 305 ? 13.454 9.286 -19.742 1.00 95.75 305 ASP A O 1
ATOM 2358 N N . THR A 1 306 ? 12.891 9.405 -21.906 1.00 96.81 306 THR A N 1
ATOM 2359 C CA . THR A 1 306 ? 11.477 9.076 -21.706 1.00 96.81 306 THR A CA 1
ATOM 2360 C C . THR A 1 306 ? 11.143 7.759 -22.377 1.00 96.81 306 THR A C 1
ATOM 2362 O O . THR A 1 306 ? 11.377 7.583 -23.565 1.00 96.81 306 THR A O 1
ATOM 2365 N N . ILE A 1 307 ? 10.505 6.858 -21.644 1.00 97.62 307 ILE A N 1
ATOM 2366 C CA . ILE A 1 307 ? 9.881 5.667 -22.204 1.00 97.62 307 ILE A CA 1
ATOM 2367 C C . ILE A 1 307 ? 8.478 6.027 -22.690 1.00 97.62 307 ILE A C 1
ATOM 2369 O O . ILE A 1 307 ? 7.645 6.490 -21.903 1.00 97.62 307 ILE A O 1
ATOM 2373 N N . VAL A 1 308 ? 8.206 5.739 -23.962 1.00 97.75 308 VAL A N 1
ATOM 2374 C CA . VAL A 1 308 ? 6.847 5.564 -24.480 1.00 97.75 308 VAL A CA 1
ATOM 2375 C C . VAL A 1 308 ? 6.498 4.081 -24.423 1.00 97.75 308 VAL A C 1
ATOM 2377 O O . VAL A 1 308 ? 7.295 3.247 -24.835 1.00 97.75 308 VAL A O 1
ATOM 2380 N N . GLN A 1 309 ? 5.338 3.736 -23.869 1.00 97.69 309 GLN A N 1
ATOM 2381 C CA . GLN A 1 309 ? 4.910 2.347 -23.706 1.00 97.69 309 GLN A CA 1
ATOM 2382 C C . GLN A 1 309 ? 3.418 2.192 -24.003 1.00 97.69 309 GLN A C 1
ATOM 2384 O O . GLN A 1 309 ? 2.615 3.067 -23.656 1.00 97.69 309 GLN A O 1
ATOM 2389 N N . ARG A 1 310 ? 3.033 1.063 -24.610 1.00 97.19 310 ARG A N 1
ATOM 2390 C CA . ARG A 1 310 ? 1.624 0.711 -24.809 1.00 97.19 310 ARG A CA 1
ATOM 2391 C C . ARG A 1 310 ? 0.880 0.717 -23.474 1.00 97.19 310 ARG A C 1
ATOM 2393 O O . ARG A 1 310 ? 1.327 0.137 -22.484 1.00 97.19 310 ARG A O 1
ATOM 2400 N N . TYR A 1 311 ? -0.288 1.354 -23.455 1.00 95.12 311 TYR A N 1
ATOM 2401 C CA . TYR A 1 311 ? -1.177 1.287 -22.305 1.00 95.12 311 TYR A CA 1
ATOM 2402 C C . TYR A 1 311 ? -1.880 -0.073 -22.244 1.00 95.12 311 TYR A C 1
ATOM 2404 O O . TYR A 1 311 ? -2.471 -0.523 -23.224 1.00 95.12 311 TYR A O 1
ATOM 2412 N N . VAL A 1 312 ? -1.854 -0.703 -21.070 1.00 92.69 312 VAL A N 1
ATOM 2413 C CA . VAL A 1 312 ? -2.576 -1.950 -20.796 1.00 92.69 312 VAL A CA 1
ATOM 2414 C C . VAL A 1 312 ? -3.610 -1.688 -19.709 1.00 92.69 312 VAL A C 1
ATOM 2416 O O . VAL A 1 312 ? -3.266 -1.317 -18.583 1.00 92.69 312 VAL A O 1
ATOM 2419 N N . ALA A 1 313 ? -4.881 -1.851 -20.071 1.00 89.31 313 ALA A N 1
ATOM 2420 C CA . ALA A 1 313 ? -6.005 -1.757 -19.149 1.00 89.31 313 ALA A CA 1
ATOM 2421 C C . ALA A 1 313 ? -6.142 -3.036 -18.301 1.00 89.31 313 ALA A C 1
ATOM 2423 O O . ALA A 1 313 ? -5.465 -4.033 -18.536 1.00 89.31 313 ALA A O 1
ATOM 2424 N N . GLY A 1 314 ? -7.050 -3.007 -17.325 1.00 89.44 314 GLY A N 1
ATOM 2425 C CA . GLY A 1 314 ? -7.386 -4.169 -16.503 1.00 89.44 314 GLY A CA 1
ATOM 2426 C C . GLY A 1 314 ? -6.879 -4.078 -15.068 1.00 89.44 314 GLY A C 1
ATOM 2427 O O . GLY A 1 314 ? -6.475 -3.015 -14.577 1.00 89.44 314 GLY A O 1
ATOM 2428 N N . LEU A 1 315 ? -6.951 -5.218 -14.389 1.00 90.88 315 LEU A N 1
ATOM 2429 C CA . LEU A 1 315 ? -6.556 -5.391 -12.998 1.00 90.88 315 LEU A CA 1
ATOM 2430 C C . LEU A 1 315 ? -5.041 -5.226 -12.854 1.00 90.88 315 LEU A C 1
ATOM 2432 O O . LEU A 1 315 ? -4.290 -5.536 -13.774 1.00 90.88 315 LEU A O 1
ATOM 2436 N N . GLU A 1 316 ? -4.592 -4.721 -11.706 1.00 92.31 316 GLU A N 1
ATOM 2437 C CA . GLU A 1 316 ? -3.172 -4.504 -11.425 1.00 92.31 316 GLU A CA 1
ATOM 2438 C C . GLU A 1 316 ? -2.767 -5.215 -10.134 1.00 92.31 316 GLU A C 1
ATOM 2440 O O . GLU A 1 316 ? -3.415 -5.056 -9.094 1.00 92.31 316 GLU A O 1
ATOM 2445 N N . PHE A 1 317 ? -1.667 -5.960 -10.195 1.00 94.31 317 PHE A N 1
ATOM 2446 C CA . PHE A 1 317 ? -1.133 -6.747 -9.091 1.00 94.31 317 PHE A CA 1
ATOM 2447 C C . PHE A 1 317 ? 0.351 -6.447 -8.896 1.00 94.31 317 PHE A C 1
ATOM 2449 O O . PHE A 1 317 ? 1.095 -6.286 -9.855 1.00 94.31 317 PHE A O 1
ATOM 2456 N N . GLY A 1 318 ? 0.792 -6.370 -7.645 1.00 95.62 318 GLY A N 1
ATOM 2457 C CA . GLY A 1 318 ? 2.205 -6.429 -7.288 1.00 95.62 318 GLY A CA 1
ATOM 2458 C C . GLY A 1 318 ? 2.554 -7.846 -6.852 1.00 95.62 318 GLY A C 1
ATOM 2459 O O . GLY A 1 318 ? 2.059 -8.279 -5.815 1.00 95.62 318 GLY A O 1
ATOM 2460 N N . VAL A 1 319 ? 3.389 -8.552 -7.605 1.00 96.94 319 VAL A N 1
ATOM 2461 C CA . VAL A 1 319 ? 3.841 -9.912 -7.283 1.00 96.94 319 VAL A CA 1
ATOM 2462 C C . VAL A 1 319 ? 5.268 -9.841 -6.770 1.00 96.94 319 VAL A C 1
ATOM 2464 O O . VAL A 1 319 ? 6.186 -9.503 -7.512 1.00 96.94 319 VAL A O 1
ATOM 2467 N N . PHE A 1 320 ? 5.450 -10.110 -5.483 1.00 97.31 320 PHE A N 1
ATOM 2468 C CA . PHE A 1 320 ? 6.760 -10.112 -4.852 1.00 97.31 320 PHE A CA 1
ATOM 2469 C C . PHE A 1 320 ? 7.373 -11.504 -4.966 1.00 97.31 320 PHE A C 1
ATOM 2471 O O . PHE A 1 320 ? 6.809 -12.466 -4.453 1.00 97.31 320 PHE A O 1
ATOM 2478 N N . TYR A 1 321 ? 8.523 -11.596 -5.618 1.00 96.94 321 TYR A N 1
ATOM 2479 C CA . TYR A 1 321 ? 9.221 -12.835 -5.927 1.00 96.94 321 TYR A CA 1
ATOM 2480 C C . TYR A 1 321 ? 10.607 -12.848 -5.283 1.00 96.94 321 TYR A C 1
ATOM 2482 O O . TYR A 1 321 ? 11.267 -11.806 -5.186 1.00 96.94 321 TYR A O 1
ATOM 2490 N N . TYR A 1 322 ? 11.058 -14.035 -4.879 1.00 96.50 322 TYR A N 1
ATOM 2491 C CA . TYR A 1 322 ? 12.454 -14.269 -4.540 1.00 96.50 322 TYR A CA 1
ATOM 2492 C C . TYR A 1 322 ? 12.926 -15.670 -4.949 1.00 96.50 322 TYR A C 1
ATOM 2494 O O . TYR A 1 322 ? 12.131 -16.604 -5.019 1.00 96.50 322 TYR A O 1
ATOM 2502 N N . ARG A 1 323 ? 14.233 -15.817 -5.166 1.00 95.88 323 ARG A N 1
ATOM 2503 C CA . ARG A 1 323 ? 14.940 -17.082 -5.403 1.00 95.88 323 ARG A CA 1
ATOM 2504 C C . ARG A 1 323 ? 16.344 -16.980 -4.839 1.00 95.88 323 ARG A C 1
ATOM 2506 O O . ARG A 1 323 ? 17.023 -15.991 -5.109 1.00 95.88 323 ARG A O 1
ATOM 2513 N N . TYR A 1 324 ? 16.815 -17.977 -4.098 1.00 93.69 324 TYR A N 1
ATOM 2514 C CA . TYR A 1 324 ? 18.215 -17.965 -3.683 1.00 93.69 324 TYR A CA 1
ATOM 2515 C C . TYR A 1 324 ? 19.151 -18.319 -4.854 1.00 93.69 324 TYR A C 1
ATOM 2517 O O . TYR A 1 324 ? 18.781 -19.124 -5.701 1.00 93.69 324 TYR A O 1
ATOM 2525 N N . PRO A 1 325 ? 20.391 -17.791 -4.912 1.00 90.62 325 PRO A N 1
ATOM 2526 C CA . PRO A 1 325 ? 21.292 -18.026 -6.050 1.00 90.62 325 PRO A CA 1
ATOM 2527 C C . PRO A 1 325 ? 21.631 -19.487 -6.369 1.00 90.62 325 PRO A C 1
ATOM 2529 O O . PRO A 1 325 ? 22.045 -19.788 -7.482 1.00 90.62 325 PRO A O 1
ATOM 2532 N N . HIS A 1 326 ? 21.489 -20.384 -5.394 1.00 92.00 326 HIS A N 1
ATOM 2533 C CA . HIS A 1 326 ? 21.743 -21.818 -5.544 1.00 92.00 326 HIS A CA 1
ATOM 2534 C C . HIS A 1 326 ? 20.474 -22.625 -5.851 1.00 92.00 326 HIS A C 1
ATOM 2536 O O . HIS A 1 326 ? 20.557 -23.829 -6.083 1.00 92.00 326 HIS A O 1
ATOM 2542 N N . GLU A 1 327 ? 19.304 -21.990 -5.831 1.00 93.69 327 GLU A N 1
ATOM 2543 C CA . GLU A 1 327 ? 18.031 -22.632 -6.132 1.00 93.69 327 GLU A CA 1
ATOM 2544 C C . GLU A 1 327 ? 17.703 -22.479 -7.615 1.00 93.69 327 GLU A C 1
ATOM 2546 O O . GLU A 1 327 ? 17.892 -21.420 -8.212 1.00 93.69 327 GLU A O 1
ATOM 2551 N N . SER A 1 328 ? 17.166 -23.541 -8.212 1.00 90.75 328 SER A N 1
ATOM 2552 C CA . SER A 1 328 ? 16.711 -23.525 -9.603 1.00 90.75 328 SER A CA 1
ATOM 2553 C C . SER A 1 328 ? 15.347 -22.857 -9.780 1.00 90.75 328 SER A C 1
ATOM 2555 O O . SER A 1 328 ? 15.050 -22.391 -10.875 1.00 90.75 328 SER A O 1
ATOM 2557 N N . ARG A 1 329 ? 14.541 -22.786 -8.714 1.00 94.19 329 ARG A N 1
ATOM 2558 C CA . ARG A 1 329 ? 13.165 -22.277 -8.717 1.00 94.19 329 ARG A CA 1
ATOM 2559 C C . ARG A 1 329 ? 12.964 -21.308 -7.560 1.00 94.19 329 ARG A C 1
ATOM 2561 O O . ARG A 1 329 ? 13.388 -21.596 -6.445 1.00 94.19 329 ARG A O 1
ATOM 2568 N N . GLY A 1 330 ? 12.321 -20.181 -7.826 1.00 94.69 330 GLY A N 1
ATOM 2569 C CA . GLY A 1 330 ? 11.906 -19.221 -6.816 1.00 94.69 330 GLY A CA 1
ATOM 2570 C C . GLY A 1 330 ? 10.463 -19.384 -6.358 1.00 94.69 330 GLY A C 1
ATOM 2571 O O . GLY A 1 330 ? 9.715 -20.262 -6.791 1.00 94.69 330 GLY A O 1
ATOM 2572 N N . CYS A 1 331 ? 10.068 -18.479 -5.472 1.00 95.31 331 CYS A N 1
ATOM 2573 C CA . CYS A 1 331 ? 8.764 -18.453 -4.835 1.00 95.31 331 CYS A CA 1
ATOM 2574 C C . CYS A 1 331 ? 8.164 -17.048 -4.886 1.00 95.31 331 CYS A C 1
ATOM 2576 O O . CYS A 1 331 ? 8.850 -16.034 -4.726 1.00 95.31 331 CYS A O 1
ATOM 2578 N N . ILE A 1 332 ? 6.841 -16.991 -5.027 1.00 97.31 332 ILE A N 1
ATOM 2579 C CA . ILE A 1 332 ? 6.081 -15.772 -4.764 1.00 97.31 332 ILE A CA 1
ATOM 2580 C C . ILE A 1 332 ? 5.938 -15.635 -3.244 1.00 97.31 332 ILE A C 1
ATOM 2582 O O . ILE A 1 332 ? 5.330 -16.478 -2.591 1.00 97.31 332 ILE A O 1
ATOM 2586 N N . LEU A 1 333 ? 6.514 -14.573 -2.681 1.00 95.94 333 LEU A N 1
ATOM 2587 C CA . LEU A 1 333 ? 6.432 -14.241 -1.257 1.00 95.94 333 LEU A CA 1
ATOM 2588 C C . LEU A 1 333 ? 5.094 -13.591 -0.900 1.00 95.94 333 LEU A C 1
ATOM 2590 O O . LEU A 1 333 ? 4.559 -13.804 0.184 1.00 95.94 333 LEU A O 1
ATOM 2594 N N . SER A 1 334 ? 4.590 -12.727 -1.781 1.00 96.50 334 SER A N 1
ATOM 2595 C CA . SER A 1 334 ? 3.316 -12.042 -1.572 1.00 96.50 334 SER A CA 1
ATOM 2596 C C . SER A 1 334 ? 2.730 -11.545 -2.885 1.00 96.50 334 SER A C 1
ATOM 2598 O O . SER A 1 334 ? 3.452 -11.206 -3.822 1.00 96.50 334 SER A O 1
ATOM 2600 N N . ILE A 1 335 ? 1.404 -11.455 -2.926 1.00 96.81 335 ILE A N 1
ATOM 2601 C CA . ILE A 1 335 ? 0.662 -10.828 -4.015 1.00 96.81 335 ILE A CA 1
ATOM 2602 C C . ILE A 1 335 ? -0.133 -9.682 -3.412 1.00 96.81 335 ILE A C 1
ATOM 2604 O O . ILE A 1 335 ? -0.804 -9.841 -2.396 1.00 96.81 335 ILE A O 1
ATOM 2608 N N . THR A 1 336 ? -0.063 -8.518 -4.041 1.00 94.25 336 THR A N 1
ATOM 2609 C CA . THR A 1 336 ? -0.814 -7.337 -3.630 1.00 94.25 336 THR A CA 1
ATOM 2610 C C . THR A 1 336 ? -1.749 -6.903 -4.746 1.00 94.25 336 THR A C 1
ATOM 2612 O O . THR A 1 336 ? -1.295 -6.415 -5.778 1.00 94.25 336 THR A O 1
ATOM 2615 N N . ALA A 1 337 ? -3.055 -7.039 -4.542 1.00 91.62 337 ALA A N 1
ATOM 2616 C CA . ALA A 1 337 ? -4.052 -6.550 -5.485 1.00 91.62 337 ALA A CA 1
ATOM 2617 C C . ALA A 1 337 ? -4.223 -5.036 -5.322 1.00 91.62 337 ALA A C 1
ATOM 2619 O O . ALA A 1 337 ? -4.509 -4.541 -4.225 1.00 91.62 337 ALA A O 1
ATOM 2620 N N . LYS A 1 338 ? -4.061 -4.283 -6.413 1.00 88.25 338 LYS A N 1
ATOM 2621 C CA . LYS A 1 338 ? -4.246 -2.832 -6.402 1.00 88.25 338 LYS A CA 1
ATOM 2622 C C . LYS A 1 338 ? -5.674 -2.496 -6.800 1.00 88.25 338 LYS A C 1
ATOM 2624 O O . LYS A 1 338 ? -6.139 -2.830 -7.886 1.00 88.25 338 LYS A O 1
ATOM 2629 N N . ARG A 1 339 ? -6.372 -1.785 -5.919 1.00 82.44 339 ARG A N 1
ATOM 2630 C CA . ARG A 1 339 ? -7.686 -1.207 -6.202 1.00 82.44 339 ARG A CA 1
ATOM 2631 C C . ARG A 1 339 ? -7.576 0.298 -6.342 1.00 82.44 339 ARG A C 1
ATOM 2633 O O . ARG A 1 339 ? -7.065 0.990 -5.461 1.00 82.44 339 ARG A O 1
ATOM 2640 N N . PHE A 1 340 ? -8.125 0.802 -7.436 1.00 81.44 340 PHE A N 1
ATOM 2641 C CA . PHE A 1 340 ? -8.322 2.226 -7.647 1.00 81.44 340 PHE A CA 1
ATOM 2642 C C . PHE A 1 340 ? -9.576 2.640 -6.878 1.00 81.44 340 PHE A C 1
ATOM 2644 O O . PHE A 1 340 ? -10.661 2.146 -7.192 1.00 81.44 340 PHE A O 1
ATOM 2651 N N . PRO A 1 341 ? -9.456 3.460 -5.823 1.00 85.12 341 PRO A N 1
ATOM 2652 C CA . PRO A 1 341 ? -10.623 3.883 -5.071 1.00 85.12 341 PRO A CA 1
ATOM 2653 C C . PRO A 1 341 ? -11.541 4.720 -5.962 1.00 85.12 341 PRO A C 1
ATOM 2655 O O . PRO A 1 341 ? -11.094 5.610 -6.687 1.00 85.12 341 PRO A O 1
ATOM 2658 N N . SER A 1 342 ? -12.833 4.448 -5.871 1.00 89.44 342 SER A N 1
ATOM 2659 C CA . SER A 1 342 ? -13.894 5.196 -6.528 1.00 89.44 342 SER A CA 1
ATOM 2660 C C . SER A 1 342 ? -15.089 5.309 -5.589 1.00 89.44 342 SER A C 1
ATOM 2662 O O . SER A 1 342 ? -15.192 4.574 -4.604 1.00 89.44 342 SER A O 1
ATOM 2664 N N . VAL A 1 343 ? -15.981 6.246 -5.885 1.00 92.00 343 VAL A N 1
ATOM 2665 C CA . VAL A 1 343 ? -17.310 6.322 -5.274 1.00 92.00 343 VAL A CA 1
ATOM 2666 C C . VAL A 1 343 ? -18.366 6.147 -6.350 1.00 92.00 343 VAL A C 1
ATOM 2668 O O . VAL A 1 343 ? -18.145 6.516 -7.501 1.00 92.00 343 VAL A O 1
ATOM 2671 N N . THR A 1 344 ? -19.507 5.575 -5.983 1.00 94.00 344 THR A N 1
ATOM 2672 C CA . THR A 1 344 ? -20.636 5.384 -6.897 1.00 94.00 344 THR A CA 1
ATOM 2673 C C . THR A 1 344 ? -21.733 6.376 -6.553 1.00 94.00 344 THR A C 1
ATOM 2675 O O . THR A 1 344 ? -22.133 6.466 -5.391 1.00 94.00 344 THR A O 1
ATOM 2678 N N . GLY A 1 345 ? -22.194 7.124 -7.552 1.00 93.94 345 GLY A N 1
ATOM 2679 C CA . GLY A 1 345 ? -23.286 8.072 -7.417 1.00 93.94 345 GLY A CA 1
ATOM 2680 C C . GLY A 1 345 ? -24.581 7.379 -7.021 1.00 93.94 345 GLY A C 1
ATOM 2681 O O . GLY A 1 345 ? -24.931 6.319 -7.543 1.00 93.94 345 GLY A O 1
ATOM 2682 N N . ASP A 1 346 ? -25.302 7.986 -6.088 1.00 94.94 346 ASP A N 1
ATOM 2683 C CA . ASP A 1 346 ? -26.660 7.592 -5.711 1.00 94.94 346 ASP A CA 1
ATOM 2684 C C . ASP A 1 346 ? -27.720 8.543 -6.305 1.00 94.94 346 ASP A C 1
ATOM 2686 O O . ASP A 1 346 ? -28.915 8.305 -6.113 1.00 94.94 346 ASP A O 1
ATOM 2690 N N . GLY A 1 347 ? -27.290 9.568 -7.058 1.00 93.81 347 GLY A N 1
ATOM 2691 C CA . GLY A 1 347 ? -28.127 10.615 -7.649 1.00 93.81 347 GLY A CA 1
ATOM 2692 C C . GLY A 1 347 ? -28.542 11.723 -6.675 1.00 93.81 347 GLY A C 1
ATOM 2693 O O . GLY A 1 347 ? -29.331 12.585 -7.050 1.00 93.81 347 GLY A O 1
ATOM 2694 N N . VAL A 1 348 ? -28.066 11.698 -5.421 1.00 96.00 348 VAL A N 1
ATOM 2695 C CA . VAL A 1 348 ? -28.524 12.621 -4.363 1.00 96.00 348 VAL A CA 1
ATOM 2696 C C . VAL A 1 348 ? -27.368 13.187 -3.537 1.00 96.00 348 VAL A C 1
ATOM 2698 O O . VAL A 1 348 ? -27.346 14.372 -3.212 1.00 96.00 348 VAL A O 1
ATOM 2701 N N . SER A 1 349 ? -26.408 12.348 -3.163 1.00 95.50 349 SER A N 1
ATOM 2702 C CA . SER A 1 349 ? -25.271 12.704 -2.321 1.00 95.50 349 SER A CA 1
ATOM 2703 C C . SER A 1 349 ? -24.157 13.338 -3.148 1.00 95.50 349 SER A C 1
ATOM 2705 O O . SER A 1 349 ? -23.831 12.874 -4.241 1.00 95.50 349 SER A O 1
ATOM 2707 N N . THR A 1 350 ? -23.495 14.348 -2.584 1.00 96.00 350 THR A N 1
ATOM 2708 C CA . THR A 1 350 ? -22.302 14.922 -3.216 1.00 96.00 350 THR A CA 1
ATOM 2709 C C . THR A 1 350 ? -21.135 13.930 -3.201 1.00 96.00 350 THR A C 1
ATOM 2711 O O . THR A 1 350 ? -21.070 13.043 -2.343 1.00 96.00 350 THR A O 1
ATOM 2714 N N . ILE A 1 351 ? -20.144 14.109 -4.081 1.00 94.06 351 ILE A N 1
ATOM 2715 C CA . ILE A 1 351 ? -18.892 13.330 -4.051 1.00 94.06 351 ILE A CA 1
ATOM 2716 C C . ILE A 1 351 ? -18.248 13.403 -2.658 1.00 94.06 351 ILE A C 1
ATOM 2718 O O . ILE A 1 351 ? -17.776 12.392 -2.134 1.00 94.06 351 ILE A O 1
ATOM 2722 N N . ARG A 1 352 ? -18.266 14.579 -2.017 1.00 94.94 352 ARG A N 1
ATOM 2723 C CA . ARG A 1 352 ? -17.788 14.767 -0.642 1.00 94.94 352 ARG A CA 1
ATOM 2724 C C . ARG A 1 352 ? -18.515 13.852 0.337 1.00 94.94 352 ARG A C 1
ATOM 2726 O O . ARG A 1 352 ? -17.852 13.205 1.148 1.00 94.94 352 ARG A O 1
ATOM 2733 N N . ASP A 1 353 ? -19.839 13.787 0.268 1.00 94.44 353 ASP A N 1
ATOM 2734 C CA . ASP A 1 353 ? -20.628 12.942 1.163 1.00 94.44 353 ASP A CA 1
ATOM 2735 C C . ASP A 1 353 ? -20.353 11.461 0.919 1.00 94.44 353 ASP A C 1
ATOM 2737 O O . ASP A 1 353 ? -20.166 10.716 1.879 1.00 94.44 353 ASP A O 1
ATOM 2741 N N . LEU A 1 354 ? -20.240 11.039 -0.341 1.00 94.94 354 LEU A N 1
ATOM 2742 C CA . LEU A 1 354 ? -19.913 9.659 -0.702 1.00 94.94 354 LEU A CA 1
ATOM 2743 C C . LEU A 1 354 ? -18.525 9.248 -0.179 1.00 94.94 354 LEU A C 1
ATOM 2745 O O . LEU A 1 354 ? -18.388 8.197 0.450 1.00 94.94 354 LEU A O 1
ATOM 2749 N N . VAL A 1 355 ? -17.510 10.105 -0.341 1.00 93.88 355 VAL A N 1
ATOM 2750 C CA . VAL A 1 355 ? -16.153 9.876 0.192 1.00 93.88 355 VAL A CA 1
ATOM 2751 C C . VAL A 1 355 ? -16.154 9.822 1.719 1.00 93.88 355 VAL A C 1
ATOM 2753 O O . VAL A 1 355 ? -15.498 8.966 2.312 1.00 93.88 355 VAL A O 1
ATOM 2756 N N . LEU A 1 356 ? -16.876 10.733 2.378 1.00 94.12 356 LEU A N 1
ATOM 2757 C CA . LEU A 1 356 ? -16.952 10.756 3.837 1.00 94.12 356 LEU A CA 1
ATOM 2758 C C . LEU A 1 356 ? -17.760 9.578 4.385 1.00 94.12 356 LEU A C 1
ATOM 2760 O O . LEU A 1 356 ? -17.462 9.130 5.491 1.00 94.12 356 LEU A O 1
ATOM 2764 N N . ARG A 1 357 ? -18.738 9.048 3.643 1.00 92.88 357 ARG A N 1
ATOM 2765 C CA . ARG A 1 357 ? -19.544 7.879 4.026 1.00 92.88 357 ARG A CA 1
ATOM 2766 C C . ARG A 1 357 ? -18.731 6.587 3.984 1.00 92.88 357 ARG A C 1
ATOM 2768 O O . ARG A 1 357 ? -18.926 5.739 4.851 1.00 92.88 357 ARG A O 1
ATOM 2775 N N . ASP A 1 358 ? -17.781 6.470 3.060 1.00 90.69 358 ASP A N 1
ATOM 2776 C CA . ASP A 1 358 ? -16.866 5.330 3.010 1.00 90.69 358 ASP A CA 1
ATOM 2777 C C . ASP A 1 358 ? -15.916 5.315 4.221 1.00 90.69 358 ASP A C 1
ATOM 2779 O O . ASP A 1 358 ? -15.336 6.324 4.634 1.00 90.69 358 ASP A O 1
ATOM 2783 N N . ASP A 1 359 ? -15.783 4.145 4.841 1.00 86.81 359 ASP A N 1
ATOM 2784 C CA . ASP A 1 359 ? -15.070 3.971 6.102 1.00 86.81 359 ASP A CA 1
ATOM 2785 C C . ASP A 1 359 ? -13.548 4.057 5.992 1.00 86.81 359 ASP A C 1
ATOM 2787 O O . ASP A 1 359 ? -12.883 4.345 6.995 1.00 86.81 359 ASP A O 1
ATOM 2791 N N . ARG A 1 360 ? -13.007 3.821 4.797 1.00 87.00 360 ARG A N 1
ATOM 2792 C CA . ARG A 1 360 ? -11.582 3.924 4.498 1.00 87.00 360 ARG A CA 1
ATOM 2793 C C . ARG A 1 360 ? -11.274 5.219 3.755 1.00 87.00 360 ARG A C 1
ATOM 2795 O O . ARG A 1 360 ? -10.284 5.873 4.074 1.00 87.00 360 ARG A O 1
ATOM 2802 N N . ALA A 1 361 ? -12.107 5.621 2.797 1.00 88.44 361 ALA A N 1
ATOM 2803 C CA . ALA A 1 361 ? -11.870 6.812 1.997 1.00 88.44 361 ALA A CA 1
ATOM 2804 C C . ALA A 1 361 ? -11.960 8.093 2.834 1.00 88.44 361 ALA A C 1
ATOM 2806 O O . ALA A 1 361 ? -11.184 9.019 2.597 1.00 88.44 361 ALA A O 1
ATOM 2807 N N . CYS A 1 362 ? -12.789 8.113 3.887 1.00 91.06 362 CYS A N 1
ATOM 2808 C CA . CYS A 1 362 ? -12.842 9.233 4.827 1.00 91.06 362 CYS A CA 1
ATOM 2809 C C . CYS A 1 362 ? -11.492 9.499 5.520 1.00 91.06 362 CYS A C 1
ATOM 2811 O O . CYS A 1 362 ? -11.158 10.652 5.796 1.00 91.06 362 CYS A O 1
ATOM 2813 N N . CYS A 1 363 ? -10.666 8.467 5.733 1.00 89.19 363 CYS A N 1
ATOM 2814 C CA . CYS A 1 363 ? -9.319 8.611 6.286 1.00 89.19 363 CYS A CA 1
ATOM 2815 C C . CYS A 1 363 ? -8.366 9.339 5.326 1.00 89.19 363 CYS A C 1
ATOM 2817 O O . CYS A 1 363 ? -7.397 9.941 5.772 1.00 89.19 363 CYS A O 1
ATOM 2819 N N . LEU A 1 364 ? -8.632 9.319 4.021 1.00 88.31 364 LEU A N 1
ATOM 2820 C CA . LEU A 1 364 ? -7.809 9.962 2.991 1.00 88.31 364 LEU A CA 1
ATOM 2821 C C . LEU A 1 364 ? -8.537 11.125 2.297 1.00 88.31 364 LEU A C 1
ATOM 2823 O O . LEU A 1 364 ? -8.042 11.651 1.303 1.00 88.31 364 LEU A O 1
ATOM 2827 N N . ALA A 1 365 ? -9.670 11.575 2.845 1.00 88.38 365 ALA A N 1
ATOM 2828 C CA . ALA A 1 365 ? -10.562 12.549 2.217 1.00 88.38 365 ALA A CA 1
ATOM 2829 C C . ALA A 1 365 ? -9.839 13.824 1.754 1.00 88.38 365 ALA A C 1
ATOM 2831 O O . ALA A 1 365 ? -9.994 14.230 0.609 1.00 88.38 365 ALA A O 1
ATOM 2832 N N . GLY A 1 366 ? -8.979 14.410 2.598 1.00 86.19 366 GLY A N 1
ATOM 2833 C CA . GLY A 1 366 ? -8.211 15.607 2.230 1.00 86.19 366 GLY A CA 1
ATOM 2834 C C . GLY A 1 366 ? -7.281 15.396 1.027 1.00 86.19 366 GLY A C 1
ATOM 2835 O O . GLY A 1 366 ? -7.166 16.278 0.181 1.00 86.19 366 GLY A O 1
ATOM 2836 N N . MET A 1 367 ? -6.670 14.211 0.908 1.00 85.50 367 MET A N 1
ATOM 2837 C CA . MET A 1 367 ? -5.830 13.860 -0.242 1.00 85.50 367 MET A CA 1
ATOM 2838 C C . MET A 1 367 ? -6.668 13.685 -1.511 1.00 85.50 367 MET A C 1
ATOM 2840 O O . MET A 1 367 ? -6.264 14.165 -2.568 1.00 85.50 367 MET A O 1
ATOM 2844 N N . TYR A 1 368 ? -7.819 13.013 -1.413 1.00 88.50 368 TYR A N 1
ATOM 2845 C CA . TYR A 1 368 ? -8.704 12.816 -2.560 1.00 88.50 368 TYR A CA 1
ATOM 2846 C C . TYR A 1 368 ? -9.297 14.136 -3.045 1.00 88.50 368 TYR A C 1
ATOM 2848 O O . TYR A 1 368 ? -9.245 14.414 -4.236 1.00 88.50 368 TYR A O 1
ATOM 2856 N N . PHE A 1 369 ? -9.779 14.992 -2.140 1.00 88.75 369 PHE A N 1
ATOM 2857 C CA . PHE A 1 369 ? -10.341 16.291 -2.514 1.00 88.75 369 PHE A CA 1
ATOM 2858 C C . PHE A 1 369 ? -9.308 17.206 -3.173 1.00 88.75 369 PHE A C 1
ATOM 2860 O O . PHE A 1 369 ? -9.643 17.881 -4.137 1.00 88.75 369 PHE A O 1
ATOM 2867 N N . GLY A 1 370 ? -8.050 17.186 -2.720 1.00 82.44 370 GLY A N 1
ATOM 2868 C CA . GLY A 1 370 ? -6.977 17.969 -3.343 1.00 82.44 370 GLY A CA 1
ATOM 2869 C C . GLY A 1 370 ? -6.550 17.486 -4.736 1.00 82.44 370 GLY A C 1
ATOM 2870 O O . GLY A 1 370 ? -5.773 18.169 -5.395 1.00 82.44 370 GLY A O 1
ATOM 2871 N N . ARG A 1 371 ? -7.010 16.310 -5.183 1.00 80.62 371 ARG A N 1
ATOM 2872 C CA . ARG A 1 371 ? -6.628 15.696 -6.470 1.00 80.62 371 ARG A CA 1
ATOM 2873 C C . ARG A 1 371 ? -7.813 15.359 -7.370 1.00 80.62 371 ARG A C 1
ATOM 2875 O O . ARG A 1 371 ? -7.614 14.860 -8.476 1.00 80.62 371 ARG A O 1
ATOM 2882 N N . LEU A 1 372 ? -9.030 15.598 -6.897 1.00 84.81 372 LEU A N 1
ATOM 2883 C CA . LEU A 1 372 ? -10.243 15.328 -7.644 1.00 84.81 372 LEU A CA 1
ATOM 2884 C C . LEU A 1 372 ? -10.308 16.280 -8.845 1.00 84.81 372 LEU A C 1
ATOM 2886 O O . LEU A 1 372 ? -10.167 17.489 -8.694 1.00 84.81 372 LEU A O 1
ATOM 2890 N N . LYS A 1 373 ? -10.529 15.733 -10.045 1.00 81.50 373 LYS A N 1
ATOM 2891 C CA . LYS A 1 373 ? -10.722 16.540 -11.266 1.00 81.50 373 LYS A CA 1
ATOM 2892 C C . LYS A 1 373 ? -12.110 17.182 -11.352 1.00 81.50 373 LYS A C 1
ATOM 2894 O O . LYS A 1 373 ? -12.322 18.066 -12.173 1.00 81.50 373 LYS A O 1
ATOM 2899 N N . ARG A 1 374 ? -13.046 16.706 -10.531 1.00 85.19 374 ARG A N 1
ATOM 2900 C CA . ARG A 1 374 ? -14.404 17.235 -10.371 1.00 85.19 374 ARG A CA 1
ATOM 2901 C C . ARG A 1 374 ? -14.506 18.053 -9.093 1.00 85.19 374 ARG A C 1
ATOM 2903 O O . ARG A 1 374 ? -13.683 17.906 -8.187 1.00 85.19 374 ARG A O 1
ATOM 2910 N N . ASN A 1 375 ? -15.533 18.887 -8.996 1.00 88.25 375 ASN A N 1
ATOM 2911 C CA . ASN A 1 375 ? -15.796 19.593 -7.756 1.00 88.25 375 ASN A CA 1
ATOM 2912 C C . ASN A 1 375 ? -16.358 18.594 -6.734 1.00 88.25 375 ASN A C 1
ATOM 2914 O O . ASN A 1 375 ? -17.281 17.838 -7.015 1.00 88.25 375 ASN A O 1
ATOM 2918 N N . ALA A 1 376 ? -15.807 18.578 -5.519 1.00 91.25 376 ALA A N 1
ATOM 2919 C CA . ALA A 1 376 ? -16.270 17.672 -4.469 1.00 91.25 376 ALA A CA 1
ATOM 2920 C C . ALA A 1 376 ? -17.736 17.927 -4.052 1.00 91.25 376 ALA A C 1
ATOM 2922 O O . ALA A 1 376 ? -18.333 17.071 -3.402 1.00 91.25 376 ALA A O 1
ATOM 2923 N N . GLY A 1 377 ? -18.299 19.094 -4.388 1.00 92.81 377 GLY A N 1
ATOM 2924 C CA . GLY A 1 377 ? -19.713 19.417 -4.194 1.00 92.81 377 GLY A CA 1
ATOM 2925 C C . GLY A 1 377 ? -20.660 18.865 -5.266 1.00 92.81 377 GLY A C 1
ATOM 2926 O O . GLY A 1 377 ? -21.866 18.964 -5.072 1.00 92.81 377 GLY A O 1
ATOM 2927 N N . ASP A 1 378 ? -20.151 18.287 -6.358 1.00 93.44 378 ASP A N 1
ATOM 2928 C CA . ASP A 1 378 ? -20.990 17.732 -7.427 1.00 93.44 378 ASP A CA 1
ATOM 2929 C C . ASP A 1 378 ? -21.759 16.499 -6.934 1.00 93.44 378 ASP A C 1
ATOM 2931 O O . ASP A 1 378 ? -21.233 15.715 -6.139 1.00 93.44 378 ASP A O 1
ATOM 2935 N N . VAL A 1 379 ? -22.980 16.305 -7.436 1.00 96.44 379 VAL A N 1
ATOM 2936 C CA . VAL A 1 379 ? -23.805 15.107 -7.210 1.00 96.44 379 VAL A CA 1
ATOM 2937 C C . VAL A 1 379 ? -23.699 14.213 -8.451 1.00 96.44 379 VAL A C 1
ATOM 2939 O O . VAL A 1 379 ? -24.183 14.619 -9.506 1.00 96.44 379 VAL A O 1
ATOM 2942 N N . PRO A 1 380 ? -23.037 13.042 -8.375 1.00 94.62 380 PRO A N 1
ATOM 2943 C CA . PRO A 1 380 ? -22.940 12.124 -9.507 1.00 94.62 380 PRO A CA 1
ATOM 2944 C C . PRO A 1 380 ? -24.266 11.402 -9.755 1.00 94.62 380 PRO A C 1
ATOM 2946 O O . PRO A 1 380 ? -24.996 11.093 -8.802 1.00 94.62 380 PRO A O 1
ATOM 2949 N N . ASP A 1 381 ? -24.538 11.074 -11.017 1.00 95.56 381 ASP A N 1
ATOM 2950 C CA . ASP A 1 381 ? -25.752 10.350 -11.399 1.00 95.56 381 ASP A CA 1
ATOM 2951 C C . ASP A 1 381 ? -25.805 8.968 -10.734 1.00 95.56 381 ASP A C 1
ATOM 2953 O O . ASP A 1 381 ? -24.784 8.367 -10.381 1.00 95.56 381 ASP A O 1
ATOM 2957 N N . ARG A 1 382 ? -27.013 8.423 -10.552 1.00 95.62 382 ARG A N 1
ATOM 2958 C CA . ARG A 1 382 ? -27.172 7.094 -9.951 1.00 95.62 382 ARG A CA 1
ATOM 2959 C C . ARG A 1 382 ? -26.438 6.041 -10.793 1.00 95.62 382 ARG A C 1
ATOM 2961 O O . ARG A 1 382 ? -26.769 5.828 -11.953 1.00 95.62 382 ARG A O 1
ATOM 2968 N N . GLY A 1 383 ? -25.494 5.335 -10.172 1.00 92.69 383 GLY A N 1
ATOM 2969 C CA . GLY A 1 383 ? -24.668 4.310 -10.818 1.00 92.69 383 GLY A CA 1
ATOM 2970 C C . GLY A 1 383 ? -23.392 4.845 -11.475 1.00 92.69 383 GLY A C 1
ATOM 2971 O O . GLY A 1 383 ? -22.548 4.048 -11.880 1.00 92.69 383 GLY A O 1
ATOM 2972 N N . GLU A 1 384 ? -23.199 6.165 -11.533 1.00 92.81 384 GLU A N 1
ATOM 2973 C CA . GLU A 1 384 ? -21.975 6.763 -12.060 1.00 92.81 384 GLU A CA 1
ATOM 2974 C C . GLU A 1 384 ? -20.780 6.426 -11.154 1.00 92.81 384 GLU A C 1
ATOM 2976 O O . GLU A 1 384 ? -20.814 6.668 -9.947 1.00 92.81 384 GLU A O 1
ATOM 2981 N N . VAL A 1 385 ? -19.698 5.878 -11.716 1.00 90.50 385 VAL A N 1
ATOM 2982 C CA . VAL A 1 385 ? -18.474 5.568 -10.963 1.00 90.50 385 VAL A CA 1
ATOM 2983 C C . VAL A 1 385 ? -17.485 6.721 -11.095 1.00 90.50 385 VAL A C 1
ATOM 2985 O O . VAL A 1 385 ? -16.881 6.921 -12.146 1.00 90.50 385 VAL A O 1
ATOM 2988 N N . VAL A 1 386 ? -17.264 7.446 -10.000 1.00 89.38 386 VAL A N 1
ATOM 2989 C CA . VAL A 1 386 ? -16.315 8.559 -9.940 1.00 89.38 386 VAL A CA 1
ATOM 2990 C C . VAL A 1 386 ? -14.983 8.075 -9.351 1.00 89.38 386 VAL A C 1
ATOM 2992 O O . VAL A 1 386 ? -14.925 7.747 -8.160 1.00 89.38 386 VAL A O 1
ATOM 2995 N N . PRO A 1 387 ? -13.891 8.020 -10.136 1.00 88.25 387 PRO A N 1
ATOM 2996 C CA . PRO A 1 387 ? -12.581 7.620 -9.633 1.00 88.25 387 PRO A CA 1
ATOM 2997 C C . PRO A 1 387 ? -11.986 8.698 -8.716 1.00 88.25 387 PRO A C 1
ATOM 2999 O O . PRO A 1 387 ? -11.985 9.883 -9.042 1.00 88.25 387 PRO A O 1
ATOM 3002 N N . LEU A 1 388 ? -11.433 8.280 -7.574 1.00 85.50 388 LEU A N 1
ATOM 3003 C CA . LEU A 1 388 ? -10.740 9.163 -6.626 1.00 85.50 388 LEU A CA 1
ATOM 3004 C C . LEU A 1 388 ? -9.223 9.224 -6.872 1.00 85.50 388 LEU A C 1
ATOM 3006 O O . LEU A 1 388 ? -8.553 10.132 -6.379 1.00 85.50 388 LEU A O 1
ATOM 3010 N N . ALA A 1 389 ? -8.672 8.258 -7.614 1.00 76.56 389 ALA A N 1
ATOM 3011 C CA . ALA A 1 389 ? -7.269 8.210 -8.015 1.00 76.56 389 ALA A CA 1
ATOM 3012 C C . ALA A 1 389 ? -7.122 7.589 -9.414 1.00 76.56 389 ALA A C 1
ATOM 3014 O O . ALA A 1 389 ? -7.739 6.569 -9.707 1.00 76.56 389 ALA A O 1
ATOM 3015 N N . GLU A 1 390 ? -6.273 8.179 -10.260 1.00 64.94 390 GLU A N 1
ATOM 3016 C CA . GLU A 1 390 ? -6.049 7.715 -11.644 1.00 64.94 390 GLU A CA 1
ATOM 3017 C C . GLU A 1 390 ? -4.858 6.753 -11.797 1.00 64.94 390 GLU A C 1
ATOM 3019 O O . GLU A 1 390 ? -4.730 6.094 -12.823 1.00 64.94 390 GLU A O 1
ATOM 3024 N N . LEU A 1 391 ? -3.958 6.681 -10.807 1.00 64.19 391 LEU A N 1
ATOM 3025 C CA . LEU A 1 391 ? -2.684 5.957 -10.913 1.00 64.19 391 LEU A CA 1
ATOM 3026 C C . LEU A 1 391 ? -2.446 5.025 -9.721 1.00 64.19 391 LEU A C 1
ATOM 3028 O O . LEU A 1 391 ? -2.717 5.386 -8.576 1.00 64.19 391 LEU A O 1
ATOM 3032 N N . GLY A 1 392 ? -1.868 3.851 -9.998 1.00 57.97 392 GLY A N 1
ATOM 3033 C CA . GLY A 1 392 ? -1.715 2.714 -9.076 1.00 57.97 392 GLY A CA 1
ATOM 3034 C C . GLY A 1 392 ? -0.630 2.866 -8.003 1.00 57.97 392 GLY A C 1
ATOM 3035 O O . GLY A 1 392 ? -0.097 1.872 -7.518 1.00 57.97 392 GLY A O 1
ATOM 3036 N N . SER A 1 393 ? -0.254 4.093 -7.633 1.00 60.28 393 SER A N 1
ATOM 3037 C CA . SER A 1 393 ? 0.765 4.347 -6.604 1.00 60.28 393 SER A CA 1
ATOM 3038 C C . SER A 1 393 ? 0.122 4.656 -5.251 1.00 60.28 393 SER A C 1
ATOM 3040 O O . SER A 1 393 ? -0.836 5.428 -5.171 1.00 60.28 393 SER A O 1
ATOM 3042 N N . HIS A 1 394 ? 0.677 4.109 -4.163 1.00 57.31 394 HIS A N 1
ATOM 3043 C CA . HIS A 1 394 ? 0.171 4.327 -2.801 1.00 57.31 394 HIS A CA 1
ATOM 3044 C C . HIS A 1 394 ? 0.171 5.811 -2.413 1.00 57.31 394 HIS A C 1
ATOM 3046 O O . HIS A 1 394 ? -0.810 6.325 -1.881 1.00 57.31 394 HIS A O 1
ATOM 3052 N N . CYS A 1 395 ? 1.224 6.554 -2.776 1.00 57.53 395 CYS A N 1
ATOM 3053 C CA . CYS A 1 395 ? 1.285 8.002 -2.541 1.00 57.53 395 CYS A CA 1
ATOM 3054 C C . CYS A 1 395 ? 0.243 8.794 -3.356 1.00 57.53 395 CYS A C 1
ATOM 3056 O O . CYS A 1 395 ? 0.007 9.975 -3.080 1.00 57.53 395 CYS A O 1
ATOM 3058 N N . ARG A 1 396 ? -0.390 8.148 -4.348 1.00 62.38 396 ARG A N 1
ATOM 3059 C CA . ARG A 1 396 ? -1.466 8.681 -5.191 1.00 62.38 396 ARG A CA 1
ATOM 3060 C C . ARG A 1 396 ? -2.867 8.215 -4.781 1.00 62.38 396 ARG A C 1
ATOM 3062 O O . ARG A 1 396 ? -3.829 8.639 -5.407 1.00 62.38 396 ARG A O 1
ATOM 3069 N N . GLY A 1 397 ? -2.985 7.451 -3.693 1.00 59.19 397 GLY A N 1
ATOM 3070 C CA . GLY A 1 397 ? -4.264 7.050 -3.104 1.00 59.19 397 GLY A CA 1
ATOM 3071 C C . GLY A 1 397 ? -4.745 5.654 -3.499 1.00 59.19 397 GLY A C 1
ATOM 3072 O O . GLY A 1 397 ? -5.810 5.247 -3.048 1.00 59.19 397 GLY A O 1
ATOM 3073 N N . ALA A 1 398 ? -3.981 4.897 -4.294 1.00 73.88 398 ALA A N 1
ATOM 3074 C CA . ALA A 1 398 ? -4.331 3.513 -4.609 1.00 73.88 398 ALA A CA 1
ATOM 3075 C C . ALA A 1 398 ? -4.382 2.640 -3.342 1.00 73.88 398 ALA A C 1
ATOM 3077 O O . ALA A 1 398 ? -3.600 2.811 -2.402 1.00 73.88 398 ALA A O 1
ATOM 3078 N N . VAL A 1 399 ? -5.327 1.703 -3.319 1.00 81.00 399 VAL A N 1
ATOM 3079 C CA . VAL A 1 399 ? -5.543 0.758 -2.222 1.00 81.00 399 VAL A CA 1
ATOM 3080 C C . VAL A 1 399 ? -4.785 -0.526 -2.520 1.00 81.00 399 VAL A C 1
ATOM 3082 O O . VAL A 1 399 ? -4.927 -1.078 -3.605 1.00 81.00 399 VAL A O 1
ATOM 3085 N N . PHE A 1 400 ? -4.016 -1.011 -1.553 1.00 83.62 400 PHE A N 1
ATOM 3086 C CA . PHE A 1 400 ? -3.234 -2.237 -1.663 1.00 83.62 400 PHE A CA 1
ATOM 3087 C C . PHE A 1 400 ? -3.891 -3.269 -0.751 1.00 83.62 400 PHE A C 1
ATOM 3089 O O . PHE A 1 400 ? -3.993 -3.044 0.455 1.00 83.62 400 PHE A O 1
ATOM 3096 N N . LEU A 1 401 ? -4.415 -4.341 -1.339 1.00 86.19 401 LEU A N 1
ATOM 3097 C CA . LEU A 1 401 ? -5.074 -5.430 -0.626 1.00 86.19 401 LEU A CA 1
ATOM 3098 C C . LEU A 1 401 ? -4.231 -6.695 -0.714 1.00 86.19 401 LEU A C 1
ATOM 3100 O O . LEU A 1 401 ? -3.573 -6.929 -1.727 1.00 86.19 401 LEU A O 1
ATOM 3104 N N . ASP A 1 402 ? -4.292 -7.514 0.331 1.00 90.12 402 ASP A N 1
ATOM 3105 C CA . ASP A 1 402 ? -3.690 -8.841 0.299 1.00 90.12 402 ASP A CA 1
ATOM 3106 C C . ASP A 1 402 ? -4.343 -9.698 -0.797 1.00 90.12 402 ASP A C 1
ATOM 3108 O O . ASP A 1 402 ? -5.567 -9.832 -0.870 1.00 90.12 402 ASP A O 1
ATOM 3112 N N . GLY A 1 403 ? -3.501 -10.233 -1.672 1.00 92.00 403 GLY A N 1
ATOM 3113 C CA . GLY A 1 403 ? -3.868 -11.072 -2.803 1.00 92.00 403 GLY A CA 1
ATOM 3114 C C . GLY A 1 403 ? -3.291 -12.480 -2.707 1.00 92.00 403 GLY A C 1
ATOM 3115 O O . GLY A 1 403 ? -3.320 -13.180 -3.710 1.00 92.00 403 GLY A O 1
ATOM 3116 N N . GLY A 1 404 ? -2.759 -12.910 -1.553 1.00 92.06 404 GLY A N 1
ATOM 3117 C CA . GLY A 1 404 ? -2.115 -14.226 -1.417 1.00 92.06 404 GLY A CA 1
ATOM 3118 C C . GLY A 1 404 ? -2.998 -15.406 -1.846 1.00 92.06 404 GLY A C 1
ATOM 3119 O O . GLY A 1 404 ? -2.514 -16.357 -2.447 1.00 92.06 404 GLY A O 1
ATOM 3120 N N . HIS A 1 405 ? -4.316 -15.304 -1.648 1.00 93.25 405 HIS A N 1
ATOM 3121 C CA . HIS A 1 405 ? -5.304 -16.298 -2.096 1.00 93.25 405 HIS A CA 1
ATOM 3122 C C . HIS A 1 405 ? -5.403 -16.462 -3.625 1.00 93.25 405 HIS A C 1
ATOM 3124 O O . HIS A 1 405 ? -6.035 -17.405 -4.093 1.00 93.25 405 HIS A O 1
ATOM 3130 N N . LEU A 1 406 ? -4.819 -15.547 -4.403 1.00 94.44 406 LEU A N 1
ATOM 3131 C CA . LEU A 1 406 ? -4.774 -15.623 -5.863 1.00 94.44 406 LEU A CA 1
ATOM 3132 C C . LEU A 1 406 ? -3.597 -16.464 -6.365 1.00 94.44 406 LEU A C 1
ATOM 3134 O O . LEU A 1 406 ? -3.533 -16.750 -7.554 1.00 94.44 406 LEU A O 1
ATOM 3138 N N . GLN A 1 407 ? -2.662 -16.855 -5.500 1.00 96.12 407 GLN A N 1
ATOM 3139 C CA . GLN A 1 407 ? -1.496 -17.617 -5.921 1.00 96.12 407 GLN A CA 1
ATOM 3140 C C . GLN A 1 407 ? -1.889 -19.020 -6.397 1.00 96.12 407 GLN A C 1
ATOM 3142 O O . GLN A 1 407 ? -2.546 -19.779 -5.687 1.00 96.12 407 GLN A O 1
ATOM 3147 N N . THR A 1 408 ? -1.431 -19.371 -7.595 1.00 97.44 408 THR A N 1
ATOM 3148 C CA . THR A 1 408 ? -1.565 -20.702 -8.195 1.00 97.44 408 THR A CA 1
ATOM 3149 C C . THR A 1 408 ? -0.188 -21.226 -8.609 1.00 97.44 408 THR A C 1
ATOM 3151 O O . THR A 1 408 ? 0.797 -20.479 -8.674 1.00 97.44 408 THR A O 1
ATOM 3154 N N . GLU A 1 409 ? -0.098 -22.523 -8.905 1.00 96.81 409 GLU A N 1
ATOM 3155 C CA . GLU A 1 409 ? 1.126 -23.123 -9.445 1.00 96.81 409 GLU A CA 1
ATOM 3156 C C . GLU A 1 409 ? 1.460 -22.604 -10.852 1.00 96.81 409 GLU A C 1
ATOM 3158 O O . GLU A 1 409 ? 2.634 -22.390 -11.161 1.00 96.81 409 GLU A O 1
ATOM 3163 N N . ALA A 1 410 ? 0.438 -22.343 -11.673 1.00 97.31 410 ALA A N 1
ATOM 3164 C CA . ALA A 1 410 ? 0.604 -21.781 -13.010 1.00 97.31 410 ALA A CA 1
ATOM 3165 C C . ALA A 1 410 ? 1.218 -20.373 -12.942 1.00 97.31 410 ALA A C 1
ATOM 3167 O O . ALA A 1 410 ? 2.282 -20.144 -13.515 1.00 97.31 410 ALA A O 1
ATOM 3168 N N . LEU A 1 411 ? 0.647 -19.483 -12.119 1.00 96.94 411 LEU A N 1
ATOM 3169 C CA . LEU A 1 411 ? 1.196 -18.147 -11.875 1.00 96.94 411 LEU A CA 1
ATOM 3170 C C . LEU A 1 411 ? 2.616 -18.200 -11.298 1.00 96.94 411 LEU A C 1
ATOM 3172 O O . LEU A 1 411 ? 3.493 -17.457 -11.734 1.00 96.94 411 LEU A O 1
ATOM 3176 N N . SER A 1 412 ? 2.865 -19.086 -10.330 1.00 96.62 412 SER A N 1
ATOM 3177 C CA . SER A 1 412 ? 4.198 -19.230 -9.730 1.00 96.62 412 SER A CA 1
ATOM 3178 C C . SER A 1 412 ? 5.237 -19.653 -10.770 1.00 96.62 412 SER A C 1
ATOM 3180 O O . SER A 1 412 ? 6.335 -19.107 -10.791 1.00 96.62 412 SER A O 1
ATOM 3182 N N . SER A 1 413 ? 4.881 -20.581 -11.658 1.00 96.31 413 SER A N 1
ATOM 3183 C CA . SER A 1 413 ? 5.759 -21.051 -12.734 1.00 96.31 413 SER A CA 1
ATOM 3184 C C . SER A 1 413 ? 5.991 -19.984 -13.806 1.00 96.31 413 SER A C 1
ATOM 3186 O O . SER A 1 413 ? 7.120 -19.822 -14.259 1.00 96.31 413 SER A O 1
ATOM 3188 N N . ALA A 1 414 ? 4.963 -19.213 -14.173 1.00 95.69 414 ALA A N 1
ATOM 3189 C CA . ALA A 1 414 ? 5.098 -18.109 -15.122 1.00 95.69 414 ALA A CA 1
ATOM 3190 C C . ALA A 1 414 ? 6.031 -17.011 -14.585 1.00 95.69 414 ALA A C 1
ATOM 3192 O O . ALA A 1 414 ? 6.958 -16.586 -15.273 1.00 95.69 414 ALA A O 1
ATOM 3193 N N . VAL A 1 415 ? 5.846 -16.595 -13.329 1.00 96.31 415 VAL A N 1
ATOM 3194 C CA . VAL A 1 415 ? 6.691 -15.574 -12.687 1.00 96.31 415 VAL A CA 1
ATOM 3195 C C . VAL A 1 415 ? 8.130 -16.063 -12.514 1.00 96.31 415 VAL A C 1
ATOM 3197 O O . VAL A 1 415 ? 9.065 -15.300 -12.756 1.00 96.31 415 VAL A O 1
ATOM 3200 N N . ASP A 1 416 ? 8.323 -17.329 -12.140 1.00 95.81 416 ASP A N 1
ATOM 3201 C CA . ASP A 1 416 ? 9.649 -17.943 -12.034 1.00 95.81 416 ASP A CA 1
ATOM 3202 C C . ASP A 1 416 ? 10.366 -18.017 -13.390 1.00 95.81 416 ASP A C 1
ATOM 3204 O O . ASP A 1 416 ? 11.555 -17.708 -13.475 1.00 95.81 416 ASP A O 1
ATOM 3208 N N . ALA A 1 417 ? 9.647 -18.333 -14.471 1.00 94.38 417 ALA A N 1
ATOM 3209 C CA . ALA A 1 417 ? 10.195 -18.317 -15.825 1.00 94.38 417 ALA A CA 1
ATOM 3210 C C . ALA A 1 417 ? 10.626 -16.901 -16.250 1.00 94.38 417 ALA A C 1
ATOM 3212 O O . ALA A 1 417 ? 11.731 -16.721 -16.763 1.00 94.38 417 ALA A O 1
ATOM 3213 N N . ILE A 1 418 ? 9.799 -15.884 -15.970 1.00 94.06 418 ILE A N 1
ATOM 3214 C CA . ILE A 1 418 ? 10.135 -14.473 -16.222 1.00 94.06 418 ILE A CA 1
ATOM 3215 C C . ILE A 1 418 ? 11.401 -14.079 -15.452 1.00 94.06 418 ILE A C 1
ATOM 3217 O O . ILE A 1 418 ? 12.328 -13.513 -16.027 1.00 94.06 418 ILE A O 1
ATOM 3221 N N . ALA A 1 419 ? 11.460 -14.394 -14.156 1.00 94.31 419 ALA A N 1
ATOM 3222 C CA . ALA A 1 419 ? 12.598 -14.062 -13.306 1.00 94.31 419 ALA A CA 1
ATOM 3223 C C . ALA A 1 419 ? 13.878 -14.807 -13.719 1.00 94.31 419 ALA A C 1
ATOM 3225 O O . ALA A 1 419 ? 14.969 -14.243 -13.668 1.00 94.31 419 ALA A O 1
ATOM 3226 N N . SER A 1 420 ? 13.755 -16.064 -14.149 1.00 91.12 420 SER A N 1
ATOM 3227 C CA . SER A 1 420 ? 14.880 -16.896 -14.583 1.00 91.12 420 SER A CA 1
ATOM 3228 C C . SER A 1 420 ? 15.535 -16.405 -15.869 1.00 91.12 420 SER A C 1
ATOM 3230 O O . SER A 1 420 ? 16.740 -16.585 -16.031 1.00 91.12 420 SER A O 1
ATOM 3232 N N . ASN A 1 421 ? 14.777 -15.733 -16.736 1.00 89.88 421 ASN A N 1
ATOM 3233 C CA . ASN A 1 421 ? 15.291 -15.132 -17.966 1.00 89.88 421 ASN A CA 1
ATOM 3234 C C . ASN A 1 421 ? 16.110 -13.853 -17.739 1.00 89.88 421 ASN A C 1
ATOM 3236 O O . ASN A 1 421 ? 16.726 -13.364 -18.683 1.00 89.88 421 ASN A O 1
ATOM 3240 N N . PHE A 1 422 ? 16.155 -13.327 -16.510 1.00 93.50 422 PHE A N 1
ATOM 3241 C CA . PHE A 1 422 ? 17.000 -12.196 -16.137 1.00 93.50 422 PHE A CA 1
ATOM 3242 C C . PHE A 1 422 ? 18.203 -12.695 -15.310 1.00 93.50 422 PHE A C 1
ATOM 3244 O O . PHE A 1 422 ? 18.094 -12.885 -14.093 1.00 93.50 422 PHE A O 1
ATOM 3251 N N . PRO A 1 423 ? 19.393 -12.858 -15.927 1.00 91.50 423 PRO A N 1
ATOM 3252 C CA . PRO A 1 423 ? 20.604 -13.249 -15.214 1.00 91.50 423 PRO A CA 1
ATOM 3253 C C . PRO A 1 423 ? 20.934 -12.287 -14.071 1.00 91.50 423 PRO A C 1
ATOM 3255 O O . PRO A 1 423 ? 21.061 -11.081 -14.265 1.00 91.50 423 PRO A O 1
ATOM 3258 N N . GLY A 1 424 ? 21.100 -12.827 -12.865 1.00 92.50 424 GLY A N 1
ATOM 3259 C CA . GLY A 1 424 ? 21.418 -12.025 -11.686 1.00 92.50 424 GLY A CA 1
ATOM 3260 C C . GLY A 1 424 ? 20.224 -11.292 -11.064 1.00 92.50 424 GLY A C 1
ATOM 3261 O O . GLY A 1 424 ? 20.448 -10.421 -10.226 1.00 92.50 424 GLY A O 1
ATOM 3262 N N . PHE A 1 425 ? 18.983 -11.630 -11.430 1.00 94.88 425 PHE A N 1
ATOM 3263 C CA . PHE A 1 425 ? 17.785 -11.225 -10.694 1.00 94.88 425 PHE A CA 1
ATOM 3264 C C . PHE A 1 425 ? 17.325 -12.342 -9.744 1.00 94.88 425 PHE A C 1
ATOM 3266 O O . PHE A 1 425 ? 17.112 -13.490 -10.145 1.00 94.88 425 PHE A O 1
ATOM 3273 N N . TYR A 1 426 ? 17.169 -11.994 -8.469 1.00 95.25 426 TYR A N 1
ATOM 3274 C CA . TYR A 1 426 ? 16.854 -12.932 -7.389 1.00 95.25 426 TYR A CA 1
ATOM 3275 C C . TYR A 1 426 ? 15.768 -12.432 -6.449 1.00 95.25 426 TYR A C 1
ATOM 3277 O O . TYR A 1 426 ? 15.169 -13.239 -5.750 1.00 95.25 426 TYR A O 1
ATOM 3285 N N . PHE A 1 427 ? 15.510 -11.128 -6.389 1.00 94.56 427 PHE A N 1
ATOM 3286 C CA . PHE A 1 427 ? 14.571 -10.555 -5.434 1.00 94.56 427 PHE A CA 1
ATOM 3287 C C . PHE A 1 427 ? 13.945 -9.282 -5.989 1.00 94.56 427 PHE A C 1
ATOM 3289 O O . PHE A 1 427 ? 14.642 -8.317 -6.302 1.00 94.56 427 PHE A O 1
ATOM 3296 N N . GLY A 1 428 ? 12.619 -9.224 -6.051 1.00 93.94 428 GLY A N 1
ATOM 3297 C CA . GLY A 1 428 ? 11.947 -8.000 -6.465 1.00 93.94 428 GLY A CA 1
ATOM 3298 C C . GLY A 1 428 ? 10.444 -8.140 -6.599 1.00 93.94 428 GLY A C 1
ATOM 3299 O O . GLY A 1 428 ? 9.860 -9.189 -6.334 1.00 93.94 428 GLY A O 1
ATOM 3300 N N . ARG A 1 429 ? 9.807 -7.045 -7.013 1.00 94.19 429 ARG A N 1
ATOM 3301 C CA . ARG A 1 429 ? 8.366 -6.992 -7.247 1.00 94.19 429 ARG A CA 1
ATOM 3302 C C . ARG A 1 429 ? 8.078 -6.748 -8.720 1.00 94.19 429 ARG A C 1
ATOM 3304 O O . ARG A 1 429 ? 8.486 -5.723 -9.259 1.00 94.19 429 ARG A O 1
ATOM 3311 N N . PHE A 1 430 ? 7.288 -7.626 -9.317 1.00 94.44 430 PHE A N 1
ATOM 3312 C CA . PHE A 1 430 ? 6.688 -7.417 -10.627 1.00 94.44 430 PHE A CA 1
ATOM 3313 C C . PHE A 1 430 ? 5.371 -6.655 -10.476 1.00 94.44 430 PHE A C 1
ATOM 3315 O O . PHE A 1 430 ? 4.528 -7.018 -9.657 1.00 94.44 430 PHE A O 1
ATOM 3322 N N . ASP A 1 431 ? 5.185 -5.591 -11.253 1.00 93.00 431 ASP A N 1
ATOM 3323 C CA . ASP A 1 431 ? 3.895 -4.912 -11.381 1.00 93.00 431 ASP A CA 1
ATOM 3324 C C . ASP A 1 431 ? 3.186 -5.455 -12.633 1.00 93.00 431 ASP A C 1
ATOM 3326 O O . ASP A 1 431 ? 3.544 -5.118 -13.761 1.00 93.00 431 ASP A O 1
ATOM 3330 N N . VAL A 1 432 ? 2.206 -6.333 -12.421 1.00 94.06 432 VAL A N 1
ATOM 3331 C CA . VAL A 1 432 ? 1.524 -7.127 -13.453 1.00 94.06 432 VAL A CA 1
ATOM 3332 C C . VAL A 1 432 ? 0.146 -6.540 -13.751 1.00 94.06 432 VAL A C 1
ATOM 3334 O O . VAL A 1 432 ? -0.575 -6.117 -12.842 1.00 94.06 432 VAL A O 1
ATOM 3337 N N . ARG A 1 433 ? -0.236 -6.533 -15.031 1.00 93.06 433 ARG A N 1
ATOM 3338 C CA . ARG A 1 433 ? -1.589 -6.206 -15.500 1.00 93.06 433 ARG A CA 1
ATOM 3339 C C . ARG A 1 433 ? -2.252 -7.455 -16.059 1.00 93.06 433 ARG A C 1
ATOM 3341 O O . ARG A 1 433 ? -1.610 -8.184 -16.804 1.00 93.06 433 ARG A O 1
ATOM 3348 N N . ALA A 1 434 ? -3.529 -7.653 -15.749 1.00 93.31 434 ALA A N 1
ATOM 3349 C CA . ALA A 1 434 ? -4.318 -8.757 -16.285 1.00 93.31 434 ALA A CA 1
ATOM 3350 C C . ALA A 1 434 ? -5.730 -8.302 -16.667 1.00 93.31 434 ALA A C 1
ATOM 3352 O O . ALA A 1 434 ? -6.322 -7.443 -16.006 1.00 93.31 434 ALA A O 1
ATOM 3353 N N . SER A 1 435 ? -6.286 -8.895 -17.722 1.00 92.38 435 SER A N 1
ATOM 3354 C CA . SER A 1 435 ? -7.666 -8.666 -18.170 1.00 92.38 435 SER A CA 1
ATOM 3355 C C . SER A 1 435 ? -8.691 -9.162 -17.155 1.00 92.38 435 SER A C 1
ATOM 3357 O O . SER A 1 435 ? -9.711 -8.508 -16.938 1.00 92.38 435 SER A O 1
ATOM 3359 N N . SER A 1 436 ? -8.406 -10.283 -16.495 1.00 94.25 436 SER A N 1
ATOM 3360 C CA . SER A 1 436 ? -9.267 -10.874 -15.477 1.00 94.25 436 SER A CA 1
ATOM 3361 C C . SER A 1 436 ? -8.455 -11.515 -14.349 1.00 94.25 436 SER A C 1
ATOM 3363 O O . SER A 1 436 ? -7.239 -11.679 -14.444 1.00 94.25 436 SER A O 1
ATOM 3365 N N . LEU A 1 437 ? -9.139 -11.877 -13.258 1.00 93.88 437 LEU A N 1
ATOM 3366 C CA . LEU A 1 437 ? -8.530 -12.670 -12.185 1.00 93.88 437 LEU A CA 1
ATOM 3367 C C . LEU A 1 437 ? -8.111 -14.055 -12.686 1.00 93.88 437 LEU A C 1
ATOM 3369 O O . LEU A 1 437 ? -7.074 -14.550 -12.269 1.00 93.88 437 LEU A O 1
ATOM 3373 N N . VAL A 1 438 ? -8.893 -14.646 -13.592 1.00 95.62 438 VAL A N 1
ATOM 3374 C CA . VAL A 1 438 ? -8.616 -15.973 -14.154 1.00 95.62 438 VAL A CA 1
ATOM 3375 C C . VAL A 1 438 ? -7.324 -15.944 -14.963 1.00 95.62 438 VAL A C 1
ATOM 3377 O O . VAL A 1 438 ? -6.465 -16.789 -14.745 1.00 95.62 438 VAL A O 1
ATOM 3380 N N . ASP A 1 439 ? -7.147 -14.930 -15.813 1.00 94.75 439 ASP A N 1
ATOM 3381 C CA . ASP A 1 439 ? -5.926 -14.782 -16.615 1.00 94.75 439 ASP A CA 1
ATOM 3382 C C . ASP A 1 439 ? -4.703 -14.573 -15.718 1.00 94.75 439 ASP A C 1
ATOM 3384 O O . ASP A 1 439 ? -3.675 -15.206 -15.915 1.00 94.75 439 ASP A O 1
ATOM 3388 N N . PHE A 1 440 ? -4.834 -13.751 -14.670 1.00 95.81 440 PHE A N 1
ATOM 3389 C CA . PHE A 1 440 ? -3.761 -13.566 -13.691 1.00 95.81 440 PHE A CA 1
ATOM 3390 C C . PHE A 1 440 ? -3.380 -14.876 -12.987 1.00 95.81 440 PHE A C 1
ATOM 3392 O O . PHE A 1 440 ? -2.210 -15.138 -12.748 1.00 95.81 440 PHE A O 1
ATOM 3399 N N . GLN A 1 441 ? -4.359 -15.713 -12.647 1.00 96.00 441 GLN A N 1
ATOM 3400 C CA . GLN A 1 441 ? -4.110 -17.013 -12.026 1.00 96.00 441 GLN A CA 1
ATOM 3401 C C . GLN A 1 441 ? -3.564 -18.055 -13.009 1.00 96.00 441 GLN A C 1
ATOM 3403 O O . GLN A 1 441 ? -2.976 -19.041 -12.568 1.00 96.00 441 GLN A O 1
ATOM 3408 N N . ALA A 1 442 ? -3.764 -17.870 -14.312 1.00 95.31 442 ALA A N 1
ATOM 3409 C CA . ALA A 1 442 ? -3.266 -18.774 -15.341 1.00 95.31 442 ALA A CA 1
ATOM 3410 C C . ALA A 1 442 ? -1.779 -18.549 -15.675 1.00 95.31 442 ALA A C 1
ATOM 3412 O O . ALA A 1 442 ? -1.150 -19.475 -16.186 1.00 95.31 442 ALA A O 1
ATOM 3413 N N . GLY A 1 443 ? -1.218 -17.386 -15.320 1.00 90.12 443 GLY A N 1
ATOM 3414 C CA . GLY A 1 443 ? 0.193 -17.042 -15.527 1.00 90.12 443 GLY A CA 1
ATOM 3415 C C . GLY A 1 443 ? 0.381 -15.877 -16.475 1.00 90.12 443 GLY A C 1
ATOM 3416 O O . GLY A 1 443 ? 0.189 -16.087 -17.692 1.00 90.12 443 GLY A O 1
#

Radius of gyration: 30.1 Å; chains: 1; bounding box: 60×45×94 Å

pLDDT: mean 85.48, std 10.73, range [51.44, 97.81]

Sequence (443 aa):
MGQLILIALATFVSEDLTCIATGALIASGMLGFLPGVLACVAGIFFGDLLLYFAGRLLGRPIVQWKPLRRILSEQKVDLASNWLGARGASVVILSRFTPGLRLPTYVAAGLLRTRFWTFSFYFLLAAALWTPLLVGGSAVLGRSLPHLAYAGPALLLAGVAARRLRISWQTQRQVLGWARRRTRWEFWPPWLAYLPVAPYILFLAIRHRSVTLFTVANPGIPSGGFVGESKSAILSHLAPVPEFAVLREDLSADARLRAVKEFLSVHGLSYPIVLKPDVGERGTGVVIAKRDGDVAAYFRTSIGDTIVQRYVAGLEFGVFYYRYPHESRGCILSITAKRFPSVTGDGVSTIRDLVLRDDRACCLAGMYFGRLKRNAGDVPDRGEVVPLAELGSHCRGAVFLDGGHLQTEALSSAVDAIASNFPGFYFGRFDVRASSLVDFQAG

Secondary structure (DSSP, 8-state):
-HHHHHHHHHTTT-HHHHHHHHHHHHHTTSS-HHHHHHHHHHHHHHHHHHHHHHHHHH-GGGGGSHHHHTTS-HHHHHHHHHHHHHHTTHHHHHHHHSTTTHHHHHHHHHHTT--HHHHHHHHHHHHHHHHHHHHHHHHHHHHH-GGGGGHHHHHHHHHHHHTTS---HHHHHHHHHHHHHHH-GGGS-HHHHHTTHHHHHHHHHHHTT-TTGGGGG-TTSGGGGSS---HHHHHTT-SS---EEEE-TTS-HHHHHHHHHHHHHHTT--S-EEEEESS-STTTT-EEE-SHHHHHHHHTT--S-EEEEE---SEEEEEEEE--TT-SS-EEEEEEEEE--EEE--SSS-HHHHHHHSTTGGGGHHHHHTT-SS-TT--PPTT-EEES-SSS-GGGT-EEEE-GGG--HHHHHHHHHHHHTSTT--EEEEEEEESSHHHHHH-

Foldseek 3Di:
DVVLQVLLQVVLVPLLVSLLVLLLCVLVVNDDLVSSLVSSLNSPLVNLVVLLQCLQPVPPVVCVPVVNVVLRPPVLLVVLLVCCVVVNLLVCLVLVVPPSNNSSNSSSCSNVVPDPVSNSVSNSVSSVVVSSVSSVVSNVVCNVCVPVVCVVVVVVVVVVVVVVPPQDPLNVLLVLLQVVLVVDPLNDDVVVVCVVVVVVLVVVCVVVVHNLVCLLQFPLFGSVPPFFTFQVSVCVLFPPDFDKDKDFQPDALVRSLVVLVVSCVVVVHADFKWKAARGDDQCPLIDGDGDSVSSSVSRVPDHGMIMIGHDDDAWKKKFWKFDDPPDLAIFGPFIKTKDFDKFFAQQPDFLSRRLSVDSNSSNCSVLLCVVQPDHSRDHDHGGDIGTSFDDRGVVRPIDIDTPRVLEDPQLRVVVRVRQSSRPRRGTDIDIDGDRDSVRNSND